Protein AF-0000000080789624 (afdb_homodimer)

pLDDT: mean 85.29, std 14.83, range [26.38, 98.62]

Nearest PDB structures (foldseek):
  7clg-assembly1_B  TM=8.747E-01  e=9.621E-10  Staphylococcus aureus subsp. aureus USA300
  7clg-assembly1_A  TM=7.454E-01  e=1.150E-09  Staphylococcus aureus subsp. aureus USA300
  2c1l-assembly1_B  TM=7.723E-01  e=8.870E-07  Cytobacillus firmus
  4rct-assembly1_B  TM=7.371E-01  e=2.293E-06  Neisseria gonorrhoeae FA 1090
  2o8r-assembly1_A  TM=7.134E-01  e=2.809E-04  Porphyromonas gingivalis

Secondary structure (DSSP, 8-state):
--------------SEEEESSHHHHS-S--SEEEEEES-B-HHHHHHHHHHHTT-SEEEEEE--GGG-S-HHHHHHHHHTT-EEEEE-SSS-B--EEEEEE-SS-EEEEEES--BSHHHHSSSSB--EEEE--HHHHHHHHHHHHHHHHTEEE--HHHHHHHHHTTHHHHTTTTTTS-HHHHHHHHHHHHHHHHHHHHHHHHHHHHHHTT--TTHHHHHHHHHHHHHHHHHHHTT--B-S--SSEEEEEETTEEEEEEEEEESSTTSPPEES----SEEEEEEEEETTEEEEEEEEGGGHHHHHHTTSEEEETTTTEEEE-HHHHHHHHB--HHHHHHHHHHHHHHT-/--------------SEEEESSHHHHS-S--SEEEEEES-B-HHHHHHHHHHHTT-SEEEEEE--GGG-S-HHHHHHHHHTT-EEEEE-SSS-B--EEEEEE-SS-EEEEEES--BSHHHHSSSSB--EEEE--HHHHHHHHHHHHHHHHTEEE--HHHHHHHHHTTHHHHTTTTTTS-HHHHHHHHHHHHHHHHHHHHHHHHHHHHHHTT--TTHHHHHHHHHHHHHHHHHHHTT----S--SSEEEEEETTEEEEEEEEEES-TTSPEEES----SEEEEEEEEETTEEEEEEEEGGGHHHHHHTTSEEEETTTTEEEE-HHHHHHHSB--HHHHHHHHHHHHHHT-

Radius of gyration: 30.86 Å; Cα contacts (8 Å, |Δi|>4): 1419; chains: 2; bounding box: 77×118×84 Å

InterPro domains:
  IPR001736 Phospholipase D/Transphosphatidylase [PS50035] (89-119)
  IPR025202 Cardiolipin synthase-like, phospholipase D-like domain [PF13091] (22-146)

Foldseek 3Di:
DDPPPPPPPPVPPPQKDKDFAQVVVDDAQFAEKFWEAAEFDLQLCVVCLRRLQNYPAAEYEYECFLNRHDLNRVVSCVVSPYWYWYADQPDRRHWTWMWTHNPVFIKIKGWHAGSHNCRNGNVDGIIIMIGRDPVVSVVVVVVSVVRVVRIGTDDPVNSVLCVVLQSNQQSNLSRRPTRNLSVVLSVLLVVLLVLLVVLVVVCVVCVVVVNNPPCQVSQLSNFQSVLSNVLSNNNWRFDNDQDQWTWGDQAPDIFIEGEGGDQDLQFWTKDQALPGQKYWYWHDPDSVDIWIFIDGSVCVVVCVVVVQWDQDPPRSMITGRRPVRSVVRTDDVVVVSVVSNVSNVVVD/DDDPPPPPPPPPPPQKDKDFAQVVVDDAQFAEKFWEAAEFDLQLCVVCLRRLQNYPAAEYEYECFLNRHDLNRVVSCVVSPYWYWYADQPDRRHWTWMWTHNPVFIKIKGWHAGSHNCRNGNVDGIIIMIGRDPVVSVVVVVVSVVRRVRIGTDDPVNSVLCVVLQSNQQSNLSRRPTRNLSVVLSVLLVVLLVLLVVLQVVCVVCVVVVNNPPCQVSQLSNFQSVLSNVLSNNPWRQDNDQDQWTWGDQAPDIFIEGEGGDQDLQFWDKDQALPGQKYWYWHDPDSVDIWIFIDGSVCVVVCVVVVQWDQDPPRSMIIGGRPVRSVPRTDDVVVVSVVSNVSNVVVD

Organism: Sulfurisphaera tokodaii (strain DSM 16993 / JCM 10545 / NBRC 100140 / 7) (NCBI:txid273063)

Sequence (696 aa):
MLFIKFYYFIMIKTVMKPCINLLECIDSGVRAVKIAVAYVKRSGVNRFSEFLQNTKECLIITSLDFGITELEGLKELKRLGCNVYLYNGGNEFHPKVYILDYGYKKIAVIGSSNLSEGAITGKNIEFNLIVEEDEIVREAEVLINKLLSESDPVTDDLISQLEKNGYEKIRRAVYDKPGKVILSILRNRQRYCEEFVKLYNEIRQHKERGKMAGLRKKSHEMGINKVACDLISKGIDVGDEVGSDITVYAGKSKIRIKVQGMVLPNNPARVYDLDFDYFIIVVVTDLNSADYFIIERNEVERLIKEGLIKYKKGSEKYGWIPRKVYEKYKIDLDDLVNKLREAKLSRAMLFIKFYYFIMIKTVMKPCINLLECIDSGVRAVKIAVAYVKRSGVNRFSEFLQNTKECLIITSLDFGITELEGLKELKRLGCNVYLYNGGNEFHPKVYILDYGYKKIAVIGSSNLSEGAITGKNIEFNLIVEEDEIVREAEVLINKLLSESDPVTDDLISQLEKNGYEKIRRAVYDKPGKVILSILRNRQRYCEEFVKLYNEIRQHKERGKMAGLRKKSHEMGINKVACDLISKGIDVGDEVGSDITVYAGKSKIRIKVQGMVLPNNPARVYDLDFDYFIIVVVTDLNSADYFIIERNEVERLIKEGLIKYKKGSEKYGWIPRKVYEKYKIDLDDLVNKLREAKLSRA

Solvent-accessible surface area (backbone atoms only — not comparable to full-atom values): 35583 Å² total; per-residue (Å²): 136,84,82,74,76,75,73,73,72,70,72,77,72,79,47,59,44,83,27,46,29,46,64,78,66,53,72,80,72,27,36,29,38,46,31,36,27,28,34,38,28,41,60,13,46,63,70,47,38,75,51,42,71,70,32,81,39,40,38,37,37,30,30,44,45,26,36,63,31,33,67,64,18,54,53,51,42,45,72,66,63,33,50,44,28,34,48,57,72,78,51,52,62,42,25,19,38,40,33,42,29,49,82,89,48,57,39,26,39,38,6,34,45,37,41,26,43,45,30,33,67,38,58,20,42,32,37,26,35,37,34,50,44,64,68,59,40,50,51,52,50,52,50,48,54,54,48,51,75,39,33,44,74,66,43,72,66,52,52,48,49,40,59,76,49,37,47,79,74,21,18,78,62,35,47,87,34,48,24,60,55,50,51,48,48,39,51,44,30,49,51,25,41,50,50,19,53,52,41,48,52,52,52,50,53,30,52,75,68,69,51,65,77,82,43,60,67,54,30,29,52,24,27,41,21,45,50,46,23,54,41,34,60,69,35,41,64,55,64,87,74,65,68,78,38,43,55,35,66,26,68,91,42,80,43,35,32,36,53,38,22,34,80,51,80,79,52,60,51,70,42,64,67,81,86,37,50,31,39,36,39,32,39,55,77,50,98,87,41,64,48,39,26,56,43,48,50,87,48,48,64,60,33,39,75,70,63,46,30,45,72,44,87,92,68,45,36,37,36,34,45,35,71,67,49,48,70,70,27,52,46,60,68,64,58,55,52,46,53,47,50,49,47,23,60,72,66,95,134,85,81,74,75,75,73,75,73,70,74,77,72,79,46,59,43,82,27,47,29,44,63,77,67,52,72,79,71,28,36,29,39,44,31,37,27,26,35,36,27,41,59,14,45,63,69,48,38,77,52,43,73,69,33,80,40,40,38,38,37,30,28,45,44,28,34,62,32,33,64,63,18,54,52,50,42,44,73,67,62,34,49,44,30,34,48,56,71,79,51,52,62,41,26,16,38,40,33,42,28,50,83,88,51,56,39,25,39,40,6,32,45,37,41,26,42,46,30,32,66,37,59,21,43,33,36,26,35,36,35,49,44,62,68,59,41,50,50,53,50,52,50,49,54,55,48,51,75,38,33,45,74,65,42,72,65,52,52,49,50,40,59,76,48,38,47,80,74,22,20,76,62,36,48,87,33,48,26,59,55,51,52,49,49,38,50,42,30,48,53,26,42,52,50,18,51,52,42,48,52,53,50,50,52,31,53,75,68,70,52,65,78,80,43,60,65,52,30,29,52,24,28,42,20,43,50,46,21,52,41,35,59,69,36,42,63,51,70,86,75,63,68,76,39,44,53,35,67,27,68,88,41,80,43,34,31,36,51,38,22,35,82,52,78,79,53,61,49,72,40,64,64,80,89,36,50,31,39,35,39,31,38,57,76,52,97,88,43,66,48,39,26,58,42,48,50,86,47,49,64,60,33,38,76,69,64,45,29,46,72,46,89,90,67,46,34,36,36,35,43,31,73,66,48,49,69,72,27,52,45,60,68,64,60,55,51,47,52,47,51,48,48,21,58,73,65,96

Structure (mmCIF, N/CA/C/O backbone):
data_AF-0000000080789624-model_v1
#
loop_
_entity.id
_entity.type
_entity.pdbx_description
1 polymer 'PLD phosphodiesterase domain-containing protein'
#
loop_
_atom_site.group_PDB
_atom_site.id
_atom_site.type_symbol
_atom_site.label_atom_id
_atom_site.label_alt_id
_atom_site.label_comp_id
_atom_site.label_asym_id
_atom_site.label_entity_id
_atom_site.label_seq_id
_atom_site.pdbx_PDB_ins_code
_atom_site.Cartn_x
_atom_site.Cartn_y
_atom_site.Cartn_z
_atom_site.occupancy
_atom_site.B_iso_o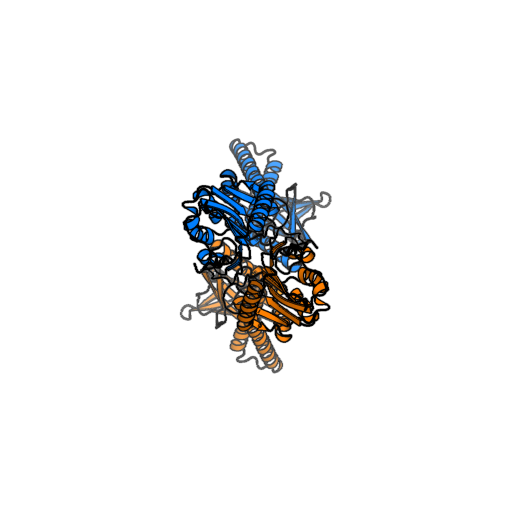r_equiv
_atom_site.auth_seq_id
_atom_site.auth_comp_id
_atom_site.auth_asym_id
_atom_site.auth_atom_id
_atom_site.pdbx_PDB_model_num
ATOM 1 N N . MET A 1 1 ? -5.012 74.25 16.812 1 28.03 1 MET A N 1
ATOM 2 C CA . MET A 1 1 ? -4.133 73.25 16.234 1 28.03 1 MET A CA 1
ATOM 3 C C . MET A 1 1 ? -4.598 71.875 16.609 1 28.03 1 MET A C 1
ATOM 5 O O . MET A 1 1 ? -4.578 71.5 17.781 1 28.03 1 MET A O 1
ATOM 9 N N . LEU A 1 2 ? -5.594 71.312 15.883 1 31.05 2 LEU A N 1
ATOM 10 C CA . LEU A 1 2 ? -6.32 70 16.016 1 31.05 2 LEU A CA 1
ATOM 11 C C . LEU A 1 2 ? -5.387 68.812 15.844 1 31.05 2 LEU A C 1
ATOM 13 O O . LEU A 1 2 ? -4.762 68.688 14.789 1 31.05 2 LEU A O 1
ATOM 17 N N . PHE A 1 3 ? -4.863 68.25 16.953 1 30.03 3 PHE A N 1
ATOM 18 C CA . PHE A 1 3 ? -4.082 67.062 17.016 1 30.03 3 PHE A CA 1
ATOM 19 C C . PHE A 1 3 ? -4.852 65.875 16.422 1 30.03 3 PHE A C 1
ATOM 21 O O . PHE A 1 3 ? -5.906 65.5 16.938 1 30.03 3 PHE A O 1
ATOM 28 N N . ILE A 1 4 ? -4.855 65.75 15.141 1 27.36 4 ILE A N 1
ATOM 29 C CA . ILE A 1 4 ? -5.316 64.562 14.445 1 27.36 4 ILE A CA 1
ATOM 30 C C . ILE A 1 4 ? -4.555 63.344 14.953 1 27.36 4 ILE A C 1
ATOM 32 O O . ILE A 1 4 ? -3.332 63.25 14.836 1 27.36 4 ILE A O 1
ATOM 36 N N . LYS A 1 5 ? -5.062 62.75 15.977 1 32.41 5 LYS A N 1
ATOM 37 C CA . LYS A 1 5 ? -4.617 61.406 16.375 1 32.41 5 LYS A CA 1
ATOM 38 C C . LYS A 1 5 ? -4.641 60.469 15.195 1 32.41 5 LYS A C 1
ATOM 40 O O . LYS A 1 5 ? -5.703 60.188 14.625 1 32.41 5 LYS A O 1
ATOM 45 N N . PHE A 1 6 ? -3.629 60.5 14.414 1 26.38 6 PHE A N 1
ATOM 46 C CA . PHE A 1 6 ? -3.471 59.406 13.461 1 26.38 6 PHE A CA 1
ATOM 47 C C . PHE A 1 6 ? -3.549 58.062 14.164 1 26.38 6 PHE A C 1
ATOM 49 O O . PHE A 1 6 ? -2.746 57.781 15.055 1 26.38 6 PHE A O 1
ATOM 56 N N . TYR A 1 7 ? -4.691 57.594 14.406 1 27.58 7 TYR A N 1
ATOM 57 C CA . TYR A 1 7 ? -4.855 56.188 14.773 1 27.58 7 TYR A CA 1
ATOM 58 C C . TYR A 1 7 ? -4.203 55.281 13.742 1 27.58 7 TYR A C 1
ATOM 60 O O . TYR A 1 7 ? -4.57 55.312 12.562 1 27.58 7 TYR A O 1
ATOM 68 N N . TYR A 1 8 ? -2.914 55.219 13.75 1 27.2 8 TYR A N 1
ATOM 69 C CA . TYR A 1 8 ? -2.297 54.125 13 1 27.2 8 TYR A CA 1
ATOM 70 C C . TYR A 1 8 ? -3.023 52.812 13.25 1 27.2 8 TYR A C 1
ATOM 72 O O . TYR A 1 8 ? -3.133 52.344 14.391 1 27.2 8 TYR A O 1
ATOM 80 N N . PHE A 1 9 ? -4.152 52.656 12.664 1 27.39 9 PHE A N 1
ATOM 81 C CA . PHE A 1 9 ? -4.66 51.281 12.516 1 27.39 9 PHE A CA 1
ATOM 82 C C . PHE A 1 9 ? -3.533 50.312 12.172 1 27.39 9 PHE A C 1
ATOM 84 O O . PHE A 1 9 ? -2.975 50.375 11.078 1 27.39 9 PHE A O 1
ATOM 91 N N . ILE A 1 10 ? -2.646 50.125 13.031 1 29.11 10 ILE A N 1
ATOM 92 C CA . ILE A 1 10 ? -1.75 48.969 12.852 1 29.11 10 ILE A CA 1
ATOM 93 C C . ILE A 1 10 ? -2.537 47.781 12.328 1 29.11 10 ILE A C 1
ATOM 95 O O . ILE A 1 10 ? -3.459 47.312 12.984 1 29.11 10 ILE A O 1
ATOM 99 N N . MET A 1 11 ? -2.928 47.75 11.062 1 31.89 11 MET A N 1
ATOM 100 C CA . MET A 1 11 ? -3.387 46.562 10.375 1 31.89 11 MET A CA 1
ATOM 101 C C . MET A 1 11 ? -2.73 45.312 10.961 1 31.89 11 MET A C 1
ATOM 103 O O . MET A 1 11 ? -1.508 45.156 10.914 1 31.89 11 MET A O 1
ATOM 107 N N . ILE A 1 12 ? -3.117 44.844 12.008 1 35.09 12 ILE A N 1
ATOM 108 C CA . ILE A 1 12 ? -2.76 43.594 12.641 1 35.09 12 ILE A CA 1
ATOM 109 C C . ILE A 1 12 ? -2.611 42.5 11.57 1 35.09 12 ILE A C 1
ATOM 111 O O . ILE A 1 12 ? -3.576 42.156 10.883 1 35.09 12 ILE A O 1
ATOM 115 N N . LYS A 1 13 ? -1.538 42.531 10.711 1 43.81 13 LYS A N 1
ATOM 116 C CA . LYS A 1 13 ? -1.07 41.562 9.727 1 43.81 13 LYS A CA 1
ATOM 117 C C . LYS A 1 13 ? -1.434 40.156 10.156 1 43.81 13 LYS A C 1
ATOM 119 O O . LYS A 1 13 ? -1.142 39.719 11.273 1 43.81 13 LYS A O 1
ATOM 124 N N . THR A 1 14 ? -2.477 39.656 9.586 1 52.97 14 THR A N 1
ATOM 125 C CA . THR A 1 14 ? -2.971 38.312 9.836 1 52.97 14 THR A CA 1
ATOM 126 C C . THR A 1 14 ? -1.841 37.281 9.727 1 52.97 14 THR A C 1
ATOM 128 O O . THR A 1 14 ? -1.197 37.188 8.68 1 52.97 14 THR A O 1
ATOM 131 N N . VAL A 1 15 ? -1.159 36.781 10.922 1 62.09 15 VAL A N 1
ATOM 132 C CA . VAL A 1 15 ? 0.04 36 11.18 1 62.09 15 VAL A CA 1
ATOM 133 C C . VAL A 1 15 ? -0.226 34.531 10.836 1 62.09 15 VAL A C 1
ATOM 135 O O . VAL A 1 15 ? 0.707 33.719 10.742 1 62.09 15 VAL A O 1
ATOM 138 N N . MET A 1 16 ? -1.574 34.25 10.461 1 72.38 16 MET A N 1
ATOM 139 C CA . MET A 1 16 ? -1.883 32.875 10.125 1 72.38 16 MET A CA 1
ATOM 140 C C . MET A 1 16 ? -3.111 32.781 9.227 1 72.38 16 MET A C 1
ATOM 142 O O . MET A 1 16 ? -4.078 33.531 9.414 1 72.38 16 MET A O 1
ATOM 146 N N . LYS A 1 17 ? -3.053 32.031 8.094 1 78 17 LYS A N 1
ATOM 147 C CA . LYS A 1 17 ? -4.199 31.812 7.219 1 78 17 LYS A CA 1
ATOM 148 C C . LYS A 1 17 ? -4.289 30.359 6.77 1 78 17 LYS A C 1
ATOM 150 O O . LYS A 1 17 ? -3.268 29.703 6.566 1 78 17 LYS A O 1
ATOM 155 N N . PRO A 1 18 ? -5.52 29.891 6.754 1 77.06 18 PRO A N 1
ATOM 156 C CA . PRO A 1 18 ? -5.68 28.562 6.164 1 77.06 18 PRO A CA 1
ATOM 157 C C . PRO A 1 18 ? -5.254 28.5 4.699 1 77.06 18 PRO A C 1
ATOM 159 O O . PRO A 1 18 ? -5.359 29.5 3.984 1 77.06 18 PRO A O 1
ATOM 162 N N . CYS A 1 19 ? -4.676 27.391 4.344 1 79.94 19 CYS A N 1
ATOM 163 C CA . CYS A 1 19 ? -4.199 27.156 2.984 1 79.94 19 CYS A CA 1
ATOM 164 C C . CYS A 1 19 ? -4.57 25.75 2.506 1 79.94 19 CYS A C 1
ATOM 166 O O . CYS A 1 19 ? -4.027 24.766 2.996 1 79.94 19 CYS A O 1
ATOM 168 N N . ILE A 1 20 ? -5.445 25.734 1.556 1 77.5 20 ILE A N 1
ATOM 169 C CA . ILE A 1 20 ? -5.883 24.453 1.012 1 77.5 20 ILE A CA 1
ATOM 170 C C . ILE A 1 20 ? -5.008 24.078 -0.183 1 77.5 20 ILE A C 1
ATOM 172 O O . ILE A 1 20 ? -4.508 22.953 -0.264 1 77.5 20 ILE A O 1
ATOM 176 N N . ASN A 1 21 ? -4.82 25 -1.01 1 81.56 21 ASN A N 1
ATOM 177 C CA . ASN A 1 21 ? -3.922 24.891 -2.152 1 81.56 21 ASN A CA 1
ATOM 178 C C . ASN A 1 21 ? -2.594 25.594 -1.892 1 81.56 21 ASN A C 1
ATOM 180 O O . ASN A 1 21 ? -2.523 26.828 -1.93 1 81.56 21 ASN A O 1
ATOM 184 N N . LEU A 1 22 ? -1.614 24.812 -1.684 1 86.62 22 LEU A N 1
ATOM 185 C CA . LEU A 1 22 ? -0.327 25.359 -1.269 1 86.62 22 LEU A CA 1
ATOM 186 C C . LEU A 1 22 ? 0.21 26.328 -2.311 1 86.62 22 LEU A C 1
ATOM 188 O O . LEU A 1 22 ? 0.725 27.391 -1.961 1 86.62 22 LEU A O 1
ATOM 192 N N . LEU A 1 23 ? 0.028 26.031 -3.547 1 86.69 23 LEU A N 1
ATOM 193 C CA . LEU A 1 23 ? 0.595 26.859 -4.613 1 86.69 23 LEU A CA 1
ATOM 194 C C . LEU A 1 23 ? -0.101 28.203 -4.688 1 86.69 23 LEU A C 1
ATOM 196 O O . LEU A 1 23 ? 0.483 29.188 -5.16 1 86.69 23 LEU A O 1
ATOM 200 N N . GLU A 1 24 ? -1.298 28.203 -4.195 1 82.38 24 GLU A N 1
ATOM 201 C CA . GLU A 1 24 ? -2.033 29.469 -4.188 1 82.38 24 GLU A CA 1
ATOM 202 C C . GLU A 1 24 ? -1.694 30.297 -2.953 1 82.38 24 GLU A C 1
ATOM 204 O O . GLU A 1 24 ? -1.956 31.5 -2.916 1 82.38 24 GLU A O 1
ATOM 209 N N . CYS A 1 25 ? -1.118 29.609 -2.051 1 83.62 25 CYS A N 1
ATOM 210 C CA . CYS A 1 25 ? -0.888 30.266 -0.773 1 83.62 25 CYS A CA 1
ATOM 211 C C . CYS A 1 25 ? 0.51 30.875 -0.716 1 83.62 25 CYS A C 1
ATOM 213 O O . CYS A 1 25 ? 0.804 31.688 0.162 1 83.62 25 CYS A O 1
ATOM 215 N N . ILE A 1 26 ? 1.32 30.516 -1.652 1 84.06 26 ILE A N 1
ATOM 216 C CA . ILE A 1 26 ? 2.697 30.984 -1.585 1 84.06 26 ILE A CA 1
ATOM 217 C C . ILE A 1 26 ? 2.984 31.906 -2.773 1 84.06 26 ILE A C 1
ATOM 219 O O . ILE A 1 26 ? 2.303 31.828 -3.799 1 84.06 26 ILE A O 1
ATOM 223 N N . ASP A 1 27 ? 3.936 32.75 -2.578 1 83.19 27 ASP A N 1
ATOM 224 C CA . ASP A 1 27 ? 4.297 33.719 -3.611 1 83.19 27 ASP A CA 1
ATOM 225 C C . ASP A 1 27 ? 5.59 33.312 -4.316 1 83.19 27 ASP A C 1
ATOM 227 O O . ASP A 1 27 ? 6.363 32.5 -3.793 1 83.19 27 ASP A O 1
ATOM 231 N N . SER A 1 28 ? 5.711 33.875 -5.508 1 85.12 28 SER A N 1
ATOM 232 C CA . SER A 1 28 ? 6.977 33.688 -6.211 1 85.12 28 SER A CA 1
ATOM 233 C C . SER A 1 28 ? 8.086 34.531 -5.57 1 85.12 28 SER A C 1
ATOM 235 O O . SER A 1 28 ? 7.824 35.312 -4.676 1 85.12 28 SER A O 1
ATOM 237 N N . GLY A 1 29 ? 9.305 34.25 -6.004 1 86.19 29 GLY A N 1
ATOM 238 C CA . GLY A 1 29 ? 10.438 35.031 -5.57 1 86.19 29 GLY A CA 1
ATOM 239 C C . GLY A 1 29 ? 11.062 34.531 -4.285 1 86.19 29 GLY A C 1
ATOM 240 O O . GLY A 1 29 ? 11.547 35.344 -3.475 1 86.19 29 GLY A O 1
ATOM 241 N N . VAL A 1 30 ? 10.883 33.344 -4.055 1 91.69 30 VAL A N 1
ATOM 242 C CA . VAL A 1 30 ? 11.484 32.75 -2.865 1 91.69 30 VAL A CA 1
ATOM 243 C C . VAL A 1 30 ? 13 32.688 -3.029 1 91.69 30 VAL A C 1
ATOM 245 O O . VAL A 1 30 ? 13.5 32.281 -4.086 1 91.69 30 VAL A O 1
ATOM 248 N N . ARG A 1 31 ? 13.742 33.125 -2.014 1 94.19 31 ARG A N 1
ATOM 249 C CA . ARG A 1 31 ? 15.203 33.125 -2.059 1 94.19 31 ARG A CA 1
ATOM 250 C C . ARG A 1 31 ? 15.773 31.797 -1.554 1 94.19 31 ARG A C 1
ATOM 252 O O . ARG A 1 31 ? 16.812 31.344 -2.025 1 94.19 31 ARG A O 1
ATOM 259 N N . ALA A 1 32 ? 15.156 31.312 -0.525 1 96.12 32 ALA A N 1
ATOM 260 C CA . ALA A 1 32 ? 15.602 30.031 0.048 1 96.12 32 ALA A CA 1
ATOM 261 C C . ALA A 1 32 ? 14.422 29.219 0.544 1 96.12 32 ALA A C 1
ATOM 263 O O . ALA A 1 32 ? 13.406 29.766 0.969 1 96.12 32 ALA A O 1
ATOM 264 N N . VAL A 1 33 ? 14.602 27.891 0.448 1 96.31 33 VAL A N 1
ATOM 265 C CA . VAL A 1 33 ? 13.555 27.016 0.966 1 96.31 33 VAL A CA 1
ATOM 266 C C . VAL A 1 33 ? 14.18 25.953 1.863 1 96.31 33 VAL A C 1
ATOM 268 O O . VAL A 1 33 ? 15.281 25.469 1.59 1 96.31 33 VAL A O 1
ATOM 271 N N . LYS A 1 34 ? 13.539 25.625 2.959 1 97.44 34 LYS A N 1
ATOM 272 C CA . LYS A 1 34 ? 13.789 24.484 3.838 1 97.44 34 LYS A CA 1
ATOM 273 C C . LYS A 1 34 ? 12.523 23.672 4.055 1 97.44 34 LYS A C 1
ATOM 275 O O . LYS A 1 34 ? 11.539 24.172 4.602 1 97.44 34 LYS A O 1
ATOM 280 N N . ILE A 1 35 ? 12.602 22.438 3.637 1 97.75 35 ILE A N 1
ATOM 281 C CA . ILE A 1 35 ? 11.375 21.641 3.623 1 97.75 35 ILE A CA 1
ATOM 282 C C . ILE A 1 35 ? 11.609 20.312 4.32 1 97.75 35 ILE A C 1
ATOM 284 O O . ILE A 1 35 ? 12.641 19.672 4.102 1 97.75 35 ILE A O 1
ATOM 288 N N . ALA A 1 36 ? 10.805 19.938 5.238 1 98.25 36 ALA A N 1
ATOM 289 C CA . ALA A 1 36 ? 10.656 18.594 5.754 1 98.25 36 ALA A CA 1
ATOM 290 C C . ALA A 1 36 ? 9.297 18 5.363 1 98.25 36 ALA A C 1
ATOM 292 O O . ALA A 1 36 ? 8.258 18.453 5.836 1 98.25 36 ALA A O 1
ATOM 293 N N . VAL A 1 37 ? 9.328 17.047 4.488 1 98.38 37 VAL A N 1
ATOM 294 C CA . VAL A 1 37 ? 8.086 16.5 3.949 1 98.38 37 VAL A CA 1
ATOM 295 C C . VAL A 1 37 ? 8.172 14.977 3.883 1 98.38 37 VAL A C 1
ATOM 297 O O . VAL A 1 37 ? 9.211 14.422 3.51 1 98.38 37 VAL A O 1
ATOM 300 N N . ALA A 1 38 ? 7.105 14.375 4.223 1 97.75 38 ALA A N 1
ATOM 301 C CA . ALA A 1 38 ? 7.113 12.922 4.355 1 97.75 38 ALA A CA 1
ATOM 302 C C . ALA A 1 38 ? 7.441 12.25 3.025 1 97.75 38 ALA A C 1
ATOM 304 O O . ALA A 1 38 ? 8.289 11.352 2.967 1 97.75 38 ALA A O 1
ATOM 305 N N . TYR A 1 39 ? 6.766 12.734 1.944 1 98.06 39 TYR A N 1
ATOM 306 C CA . TYR A 1 39 ? 6.875 12.023 0.673 1 98.06 39 TYR A CA 1
ATOM 307 C C . TYR A 1 39 ? 7.059 13.008 -0.48 1 98.06 39 TYR A C 1
ATOM 309 O O . TYR A 1 39 ? 6.5 14.109 -0.464 1 98.06 39 TYR A O 1
ATOM 317 N N . VAL A 1 40 ? 7.785 12.562 -1.48 1 98.38 40 VAL A N 1
ATOM 318 C CA . VAL A 1 40 ? 8.078 13.359 -2.672 1 98.38 40 VAL A CA 1
ATOM 319 C C . VAL A 1 40 ? 7.707 12.562 -3.922 1 98.38 40 VAL A C 1
ATOM 321 O O . VAL A 1 40 ? 8.156 11.422 -4.098 1 98.38 40 VAL A O 1
ATOM 324 N N . LYS A 1 41 ? 6.91 13.109 -4.73 1 97.56 41 LYS A N 1
ATOM 325 C CA . LYS A 1 41 ? 6.586 12.57 -6.047 1 97.56 41 LYS A CA 1
ATOM 326 C C . LYS A 1 41 ? 7.055 13.508 -7.156 1 97.56 41 LYS A C 1
ATOM 328 O O . LYS A 1 41 ? 7.078 14.727 -6.977 1 97.56 41 LYS A O 1
ATOM 333 N N . ARG A 1 42 ? 7.41 12.922 -8.258 1 97.38 42 ARG A N 1
ATOM 334 C CA . ARG A 1 42 ? 7.875 13.711 -9.398 1 97.38 42 ARG A CA 1
ATOM 335 C C . ARG A 1 42 ? 6.848 14.766 -9.789 1 97.38 42 ARG A C 1
ATOM 337 O O . ARG A 1 42 ? 7.203 15.898 -10.109 1 97.38 42 ARG A O 1
ATOM 344 N N . SER A 1 43 ? 5.621 14.406 -9.75 1 95.5 43 SER A N 1
ATOM 345 C CA . SER A 1 43 ? 4.543 15.312 -10.133 1 95.5 43 SER A CA 1
ATOM 346 C C . SER A 1 43 ? 4.531 16.562 -9.258 1 95.5 43 SER A C 1
ATOM 348 O O . SER A 1 43 ? 4.309 17.672 -9.75 1 95.5 43 SER A O 1
ATOM 350 N N . GLY A 1 44 ? 4.75 16.344 -7.996 1 96.31 44 GLY A N 1
ATOM 351 C CA . GLY A 1 44 ? 4.82 17.469 -7.078 1 96.31 44 GLY A CA 1
ATOM 352 C C . GLY A 1 44 ? 6.027 18.359 -7.316 1 96.31 44 GLY A C 1
ATOM 353 O O . GLY A 1 44 ? 5.914 19.594 -7.289 1 96.31 44 GLY A O 1
ATOM 354 N N . VAL A 1 45 ? 7.129 17.781 -7.582 1 96.62 45 VAL A N 1
ATOM 355 C CA . VAL A 1 45 ? 8.367 18.516 -7.836 1 96.62 45 VAL A CA 1
ATOM 356 C C . VAL A 1 45 ? 8.211 19.375 -9.094 1 96.62 45 VAL A C 1
ATOM 358 O O . VAL A 1 45 ? 8.602 20.547 -9.109 1 96.62 45 VAL A O 1
ATOM 361 N N . ASN A 1 46 ? 7.621 18.812 -10.094 1 94.62 46 ASN A N 1
ATOM 362 C CA . ASN A 1 46 ? 7.422 19.531 -11.344 1 94.62 46 ASN A CA 1
ATOM 363 C C . ASN A 1 46 ? 6.566 20.781 -11.141 1 94.62 46 ASN A C 1
ATOM 365 O O . ASN A 1 46 ? 6.867 21.844 -11.695 1 94.62 46 ASN A O 1
ATOM 369 N N . ARG A 1 47 ? 5.559 20.641 -10.352 1 91.12 47 ARG A N 1
ATOM 370 C CA . ARG A 1 47 ? 4.676 21.781 -10.086 1 91.12 47 ARG A CA 1
ATOM 371 C C . ARG A 1 47 ? 5.371 22.812 -9.211 1 91.12 47 ARG A C 1
ATOM 373 O O . ARG A 1 47 ? 5.156 24.016 -9.375 1 91.12 47 ARG A O 1
ATOM 380 N N . PHE A 1 48 ? 6.172 22.344 -8.336 1 92.31 48 PHE A N 1
ATOM 381 C CA . PHE A 1 48 ? 6.836 23.203 -7.359 1 92.31 48 PHE A CA 1
ATOM 382 C C . PHE A 1 48 ? 8.086 23.844 -7.961 1 92.31 48 PHE A C 1
ATOM 384 O O . PHE A 1 48 ? 8.641 24.781 -7.402 1 92.31 48 PHE A O 1
ATOM 391 N N . SER A 1 49 ? 8.531 23.406 -9.086 1 91.44 49 SER A N 1
ATOM 392 C CA . SER A 1 49 ? 9.812 23.766 -9.672 1 91.44 49 SER A CA 1
ATOM 393 C C . SER A 1 49 ? 9.898 25.25 -9.969 1 91.44 49 SER A C 1
ATOM 395 O O . SER A 1 49 ? 10.977 25.844 -9.914 1 91.44 49 SER A O 1
ATOM 397 N N . GLU A 1 50 ? 8.789 25.828 -10.305 1 85.38 50 GLU A N 1
ATOM 398 C CA . GLU A 1 50 ? 8.781 27.266 -10.617 1 85.38 50 GLU A CA 1
ATOM 399 C C . GLU A 1 50 ? 9.25 28.094 -9.422 1 85.38 50 GLU A C 1
ATOM 401 O O . GLU A 1 50 ? 9.867 29.141 -9.594 1 85.38 50 GLU A O 1
ATOM 406 N N . PHE A 1 51 ? 8.938 27.594 -8.234 1 85.12 51 PHE A N 1
ATOM 407 C CA . PHE A 1 51 ? 9.305 28.328 -7.02 1 85.12 51 PHE A CA 1
ATOM 408 C C . PHE A 1 51 ? 10.75 28.031 -6.637 1 85.12 51 PHE A C 1
ATOM 410 O O . PHE A 1 51 ? 11.336 28.75 -5.824 1 85.12 51 PHE A O 1
ATOM 417 N N . LEU A 1 52 ? 11.305 26.969 -7.25 1 86.19 52 LEU A N 1
ATOM 418 C CA . LEU A 1 52 ? 12.656 26.562 -6.898 1 86.19 52 LEU A CA 1
ATOM 419 C C . LEU A 1 52 ? 13.68 27.125 -7.879 1 86.19 52 LEU A C 1
ATOM 421 O O . LEU A 1 52 ? 14.875 27.188 -7.578 1 86.19 52 LEU A O 1
ATOM 425 N N . GLN A 1 53 ? 13.32 27.531 -9.062 1 78.75 53 GLN A N 1
ATOM 426 C CA . GLN A 1 53 ? 14.227 27.938 -10.133 1 78.75 53 GLN A CA 1
ATOM 427 C C . GLN A 1 53 ? 15.086 29.125 -9.703 1 78.75 53 GLN A C 1
ATOM 429 O O . GLN A 1 53 ? 16.25 29.219 -10.086 1 78.75 53 GLN A O 1
ATOM 434 N N . ASN A 1 54 ? 14.586 30.062 -8.898 1 77.31 54 ASN A N 1
ATOM 435 C CA . ASN A 1 54 ? 15.367 31.25 -8.555 1 77.31 54 ASN A CA 1
ATOM 436 C C . ASN A 1 54 ? 15.781 31.234 -7.086 1 77.31 54 ASN A C 1
ATOM 438 O O . ASN A 1 54 ? 16.141 32.281 -6.535 1 77.31 54 ASN A O 1
ATOM 442 N N . THR A 1 55 ? 15.75 30.031 -6.574 1 87.75 55 THR A N 1
ATOM 443 C CA . THR A 1 55 ? 16.125 29.938 -5.168 1 87.75 55 THR A CA 1
ATOM 444 C C . THR A 1 55 ? 17.625 29.781 -5.016 1 87.75 55 THR A C 1
ATOM 446 O O . THR A 1 55 ? 18.266 29.078 -5.797 1 87.75 55 THR A O 1
ATOM 449 N N . LYS A 1 56 ? 18.25 30.453 -4.156 1 88.69 56 LYS A N 1
ATOM 450 C CA . LYS A 1 56 ? 19.688 30.375 -3.883 1 88.69 56 LYS A CA 1
ATOM 451 C C . LYS A 1 56 ? 20.016 29.141 -3.033 1 88.69 56 LYS A C 1
ATOM 453 O O . LYS A 1 56 ? 21.094 28.578 -3.146 1 88.69 56 LYS A O 1
ATOM 458 N N . GLU A 1 57 ? 19.109 28.828 -2.162 1 94.81 57 GLU A N 1
ATOM 459 C CA . GLU A 1 57 ? 19.281 27.672 -1.276 1 94.81 57 GLU A CA 1
ATOM 460 C C . GLU A 1 57 ? 18.031 26.812 -1.232 1 94.81 57 GLU A C 1
ATOM 462 O O . GLU A 1 57 ? 16.922 27.328 -1.087 1 94.81 57 GLU A O 1
ATOM 467 N N . CYS A 1 58 ? 18.234 25.562 -1.398 1 96.75 58 CYS A N 1
ATOM 468 C CA . CYS A 1 58 ? 17.141 24.594 -1.348 1 96.75 58 CYS A CA 1
ATOM 469 C C . CYS A 1 58 ? 17.547 23.359 -0.547 1 96.75 58 CYS A C 1
ATOM 471 O O . CYS A 1 58 ? 18.453 22.625 -0.94 1 96.75 58 CYS A O 1
ATOM 473 N N . LEU A 1 59 ? 16.969 23.203 0.602 1 98.06 59 LEU A N 1
ATOM 474 C CA . LEU A 1 59 ? 17.188 22.047 1.463 1 98.06 59 LEU A CA 1
ATOM 475 C C . LEU A 1 59 ? 15.883 21.281 1.682 1 98.06 59 LEU A C 1
ATOM 477 O O . LEU A 1 59 ? 14.883 21.859 2.104 1 98.06 59 LEU A O 1
ATOM 481 N N . ILE A 1 60 ? 15.898 19.969 1.379 1 98.31 60 ILE A N 1
ATOM 482 C CA . ILE A 1 60 ? 14.695 19.156 1.527 1 98.31 60 ILE A CA 1
ATOM 483 C C . ILE A 1 60 ? 15.039 17.875 2.268 1 98.31 60 ILE A C 1
ATOM 485 O O . ILE A 1 60 ? 15.977 17.156 1.894 1 98.31 60 ILE A O 1
ATOM 489 N N . ILE A 1 61 ? 14.344 17.609 3.328 1 98.62 61 ILE A N 1
ATOM 490 C CA . ILE A 1 61 ? 14.398 16.328 4.02 1 98.62 61 ILE A CA 1
ATOM 491 C C . ILE A 1 61 ? 13.125 15.531 3.725 1 98.62 61 ILE A C 1
ATOM 493 O O . ILE A 1 61 ? 12.016 16.062 3.828 1 98.62 61 ILE A O 1
ATOM 497 N N . THR A 1 62 ? 13.258 14.32 3.326 1 98.62 62 THR A N 1
ATOM 498 C CA . THR A 1 62 ? 12.148 13.414 3.086 1 98.62 62 THR A CA 1
ATOM 499 C C . THR A 1 62 ? 12.492 12 3.555 1 98.62 62 THR A C 1
ATOM 501 O O . THR A 1 62 ? 13.406 11.812 4.363 1 98.62 62 THR A O 1
ATOM 504 N N . SER A 1 63 ? 11.688 11.039 3.201 1 97.94 63 SER A N 1
ATOM 505 C CA . SER A 1 63 ? 11.93 9.664 3.631 1 97.94 63 SER A CA 1
ATOM 506 C C . SER A 1 63 ? 11.531 8.672 2.547 1 97.94 63 SER A C 1
ATOM 508 O O . SER A 1 63 ? 10.898 9.047 1.557 1 97.94 63 SER A O 1
ATOM 510 N N . LEU A 1 64 ? 11.945 7.457 2.742 1 97.12 64 LEU A N 1
ATOM 511 C CA . LEU A 1 64 ? 11.523 6.367 1.872 1 97.12 64 LEU A CA 1
ATOM 512 C C . LEU A 1 64 ? 10.469 5.504 2.557 1 97.12 64 LEU A C 1
ATOM 514 O O . LEU A 1 64 ? 10.172 4.398 2.1 1 97.12 64 LEU A O 1
ATOM 518 N N . ASP A 1 65 ? 9.945 6.035 3.635 1 96.25 65 ASP A N 1
ATOM 519 C CA . ASP A 1 65 ? 8.945 5.27 4.379 1 96.25 65 ASP A CA 1
ATOM 520 C C . ASP A 1 65 ? 7.809 4.816 3.471 1 96.25 65 ASP A C 1
ATOM 522 O O . ASP A 1 65 ? 7.312 5.594 2.652 1 96.25 65 ASP A O 1
ATOM 526 N N . PHE A 1 66 ? 7.547 3.486 3.529 1 93.62 66 PHE A N 1
ATOM 527 C CA . PHE A 1 66 ? 6.391 2.855 2.902 1 93.62 66 PHE A CA 1
ATOM 528 C C . PHE A 1 66 ? 6.539 2.84 1.385 1 93.62 66 PHE A C 1
ATOM 530 O O . PHE A 1 66 ? 5.602 2.49 0.667 1 93.62 66 PHE A O 1
ATOM 537 N N . GLY A 1 67 ? 7.664 3.227 0.92 1 94.5 67 GLY A N 1
ATOM 538 C CA . GLY A 1 67 ? 7.914 3.197 -0.512 1 94.5 67 GLY A CA 1
ATOM 539 C C . GLY A 1 67 ? 7.137 4.254 -1.276 1 94.5 67 GLY A C 1
ATOM 540 O O . GLY A 1 67 ? 6.84 4.074 -2.459 1 94.5 67 GLY A O 1
ATOM 541 N N . ILE A 1 68 ? 6.801 5.332 -0.673 1 95.62 68 ILE A N 1
ATOM 542 C CA . ILE A 1 68 ? 5.906 6.305 -1.296 1 95.62 68 ILE A CA 1
ATOM 543 C C . ILE A 1 68 ? 6.715 7.281 -2.143 1 95.62 68 ILE A C 1
ATOM 545 O O . ILE A 1 68 ? 6.324 7.613 -3.266 1 95.62 68 ILE A O 1
ATOM 549 N N . THR A 1 69 ? 7.844 7.754 -1.618 1 98.19 69 THR A N 1
ATOM 550 C CA . THR A 1 69 ? 8.695 8.68 -2.357 1 98.19 69 THR A CA 1
ATOM 551 C C . THR A 1 69 ? 9.188 8.039 -3.656 1 98.19 69 THR A C 1
ATOM 553 O O . THR A 1 69 ? 9.648 6.902 -3.658 1 98.19 69 THR A O 1
ATOM 556 N N . GLU A 1 70 ? 9.039 8.758 -4.699 1 97.62 70 GLU A N 1
ATOM 557 C CA . GLU A 1 70 ? 9.461 8.273 -6.008 1 97.62 70 GLU A CA 1
ATOM 558 C C . GLU A 1 70 ? 10.93 8.609 -6.27 1 97.62 70 GLU A C 1
ATOM 560 O O . GLU A 1 70 ? 11.391 9.703 -5.949 1 97.62 70 GLU A O 1
ATOM 565 N N . LEU A 1 71 ? 11.578 7.633 -6.84 1 98.06 71 LEU A N 1
ATOM 566 C CA . LEU A 1 71 ? 12.969 7.859 -7.207 1 98.06 71 LEU A CA 1
ATOM 567 C C . LEU A 1 71 ? 13.094 9.055 -8.148 1 98.06 71 LEU A C 1
ATOM 569 O O . LEU A 1 71 ? 14 9.875 -7.996 1 98.06 71 LEU A O 1
ATOM 573 N N . GLU A 1 72 ? 12.219 9.156 -9.109 1 97.81 72 GLU A N 1
ATOM 574 C CA . GLU A 1 72 ? 12.258 10.258 -10.07 1 97.81 72 GLU A CA 1
ATOM 575 C C . GLU A 1 72 ? 12.062 11.602 -9.383 1 97.81 72 GLU A C 1
ATOM 577 O O . GLU A 1 72 ? 12.602 12.617 -9.82 1 97.81 72 GLU A O 1
ATOM 582 N N . GLY A 1 73 ? 11.289 11.617 -8.359 1 98.06 73 GLY A N 1
ATOM 583 C CA . GLY A 1 73 ? 11.148 12.828 -7.574 1 98.06 73 GLY A CA 1
ATOM 584 C C . GLY A 1 73 ? 12.453 13.289 -6.949 1 98.06 73 GLY A C 1
ATOM 585 O O . GLY A 1 73 ? 12.781 14.477 -6.992 1 98.06 73 GLY A O 1
ATOM 586 N N . LEU A 1 74 ? 13.148 12.375 -6.414 1 98.25 74 LEU A N 1
ATOM 587 C CA . LEU A 1 74 ? 14.445 12.68 -5.82 1 98.25 74 LEU A CA 1
ATOM 588 C C . LEU A 1 74 ? 15.422 13.188 -6.875 1 98.25 74 LEU A C 1
ATOM 590 O O . LEU A 1 74 ? 16.125 14.18 -6.656 1 98.25 74 LEU A O 1
ATOM 594 N N . LYS A 1 75 ? 15.461 12.492 -7.984 1 97.88 75 LYS A N 1
ATOM 595 C CA . LYS A 1 75 ? 16.359 12.875 -9.07 1 97.88 75 LYS A CA 1
ATOM 596 C C . LYS A 1 75 ? 16.062 14.289 -9.562 1 97.88 75 LYS A C 1
ATOM 598 O O . LYS A 1 75 ? 16.969 15.078 -9.797 1 97.88 75 LYS A O 1
ATOM 603 N N . GLU A 1 76 ? 14.805 14.594 -9.734 1 96.94 76 GLU A N 1
ATOM 604 C CA . GLU A 1 76 ? 14.406 15.914 -10.219 1 96.94 76 GLU A CA 1
ATOM 605 C C . GLU A 1 76 ? 14.781 17 -9.227 1 96.94 76 GLU A C 1
ATOM 607 O O . GLU A 1 76 ? 15.219 18.094 -9.625 1 96.94 76 GLU A O 1
ATOM 612 N N . LEU A 1 77 ? 14.594 16.75 -7.934 1 97.31 77 LEU A N 1
ATOM 613 C CA . LEU A 1 77 ? 15 17.719 -6.918 1 97.31 77 LEU A CA 1
ATOM 614 C C . LEU A 1 77 ? 16.484 18.016 -7.012 1 97.31 77 LEU A C 1
ATOM 616 O O . LEU A 1 77 ? 16.906 19.172 -6.93 1 97.31 77 LEU A O 1
ATOM 620 N N . LYS A 1 78 ? 17.25 17 -7.195 1 96 78 LYS A N 1
ATOM 621 C CA . LYS A 1 78 ? 18.703 17.172 -7.328 1 96 78 LYS A CA 1
ATOM 622 C C . LYS A 1 78 ? 19.047 17.969 -8.578 1 96 78 LYS A C 1
ATOM 624 O O . LYS A 1 78 ? 19.922 18.844 -8.547 1 96 78 LYS A O 1
ATOM 629 N N . ARG A 1 79 ? 18.406 17.641 -9.602 1 94.5 79 ARG A N 1
ATOM 630 C CA . ARG A 1 79 ? 18.641 18.344 -10.852 1 94.5 79 ARG A CA 1
ATOM 631 C C . ARG A 1 79 ? 18.359 19.844 -10.695 1 94.5 79 ARG A C 1
ATOM 633 O O . ARG A 1 79 ? 19.031 20.672 -11.297 1 94.5 79 ARG A O 1
ATOM 640 N N . LEU A 1 80 ? 17.391 20.172 -9.875 1 94.44 80 LEU A N 1
ATOM 641 C CA . LEU A 1 80 ? 17 21.562 -9.648 1 94.44 80 LEU A CA 1
ATOM 642 C C . LEU A 1 80 ? 17.969 22.25 -8.688 1 94.44 80 LEU A C 1
ATOM 644 O O . LEU A 1 80 ? 17.812 23.438 -8.391 1 94.44 80 LEU A O 1
ATOM 648 N N . GLY A 1 81 ? 18.891 21.5 -8.141 1 94.06 81 GLY A N 1
ATOM 649 C CA . GLY A 1 81 ? 19.938 22.078 -7.324 1 94.06 81 GLY A CA 1
ATOM 650 C C . GLY A 1 81 ? 19.656 21.984 -5.836 1 94.06 81 GLY A C 1
ATOM 651 O O . GLY A 1 81 ? 20.344 22.609 -5.027 1 94.06 81 GLY A O 1
ATOM 652 N N . CYS A 1 82 ? 18.688 21.203 -5.449 1 97.06 82 CYS A N 1
ATOM 653 C CA . CYS A 1 82 ? 18.344 21.078 -4.035 1 97.06 82 CYS A CA 1
ATOM 654 C C . CYS A 1 82 ? 19.281 20.094 -3.336 1 97.06 82 CYS A C 1
ATOM 656 O O . CYS A 1 82 ? 19.688 19.094 -3.918 1 97.06 82 CYS A O 1
ATOM 658 N N . ASN A 1 83 ? 19.641 20.453 -2.107 1 97.69 83 ASN A N 1
ATOM 659 C CA . ASN A 1 83 ? 20.234 19.469 -1.196 1 97.69 83 ASN A CA 1
ATOM 660 C C . ASN A 1 83 ? 19.172 18.578 -0.561 1 97.69 83 ASN A C 1
ATOM 662 O O . ASN A 1 83 ? 18.406 19.031 0.293 1 97.69 83 ASN A O 1
ATOM 666 N N . VAL A 1 84 ? 19.172 17.344 -0.968 1 98.38 84 VAL A N 1
ATOM 667 C CA . VAL A 1 84 ? 18.109 16.422 -0.541 1 98.38 84 VAL A CA 1
ATOM 668 C C . VAL A 1 84 ? 18.672 15.43 0.471 1 98.38 84 VAL A C 1
ATOM 670 O O . VAL A 1 84 ? 19.797 14.93 0.313 1 98.38 84 VAL A O 1
ATOM 673 N N . TYR A 1 85 ? 17.922 15.195 1.508 1 98.56 85 TYR A N 1
ATOM 674 C CA . TYR A 1 85 ? 18.281 14.258 2.561 1 98.56 85 TYR A CA 1
ATOM 675 C C . TYR A 1 85 ? 17.172 13.25 2.812 1 98.56 85 TYR A C 1
ATOM 677 O O . TYR A 1 85 ? 15.992 13.562 2.629 1 98.56 85 TYR A O 1
ATOM 685 N N . LEU A 1 86 ? 17.547 12.023 3.215 1 98.19 86 LEU A N 1
ATOM 686 C CA . LEU A 1 86 ? 16.594 10.992 3.641 1 98.19 86 LEU A CA 1
ATOM 687 C C . LEU A 1 86 ? 16.688 10.758 5.145 1 98.19 86 LEU A C 1
ATOM 689 O O . LEU A 1 86 ? 17.766 10.469 5.668 1 98.19 86 LEU A O 1
ATOM 693 N N . TYR A 1 87 ? 15.609 10.945 5.766 1 97.12 87 TYR A N 1
ATOM 694 C CA . TYR A 1 87 ? 15.539 10.68 7.199 1 97.12 87 TYR A CA 1
ATOM 695 C C . TYR A 1 87 ? 15.836 9.211 7.496 1 97.12 87 TYR A C 1
ATOM 697 O O . TYR A 1 87 ? 15.328 8.32 6.816 1 97.12 87 TYR A O 1
ATOM 705 N N . ASN A 1 88 ? 16.641 8.977 8.508 1 89.62 88 ASN A N 1
ATOM 706 C CA . ASN A 1 88 ? 17.062 7.629 8.875 1 89.62 88 ASN A CA 1
ATOM 707 C C . ASN A 1 88 ? 17.062 7.426 10.383 1 89.62 88 ASN A C 1
ATOM 709 O O . ASN A 1 88 ? 17.812 6.602 10.906 1 89.62 88 ASN A O 1
ATOM 713 N N . GLY A 1 89 ? 16.312 8.148 11.117 1 87.06 89 GLY A N 1
ATOM 714 C CA . GLY A 1 89 ? 16.312 8.125 12.57 1 87.06 89 GLY A CA 1
ATOM 715 C C . GLY A 1 89 ? 15.508 6.98 13.148 1 87.06 89 GLY A C 1
ATOM 716 O O . GLY A 1 89 ? 15.391 6.855 14.367 1 87.06 89 GLY A O 1
ATOM 717 N N . GLY A 1 90 ? 14.906 6.113 12.398 1 84.19 90 GLY A N 1
ATOM 718 C CA . GLY A 1 90 ? 14.227 4.93 12.898 1 84.19 90 GLY A CA 1
ATOM 719 C C . GLY A 1 90 ? 12.727 5.105 13.023 1 84.19 90 GLY A C 1
ATOM 720 O O . GLY A 1 90 ? 11.969 4.145 12.859 1 84.19 90 GLY A O 1
ATOM 721 N N . ASN A 1 91 ? 12.234 6.293 13.375 1 89.94 91 ASN A N 1
ATOM 722 C CA . ASN A 1 91 ? 10.805 6.562 13.477 1 89.94 91 ASN A CA 1
ATOM 723 C C . ASN A 1 91 ? 10.195 6.828 12.102 1 89.94 91 ASN A C 1
ATOM 725 O O . ASN A 1 91 ? 10.898 7.219 11.164 1 89.94 91 ASN A O 1
ATOM 729 N N . GLU A 1 92 ? 8.93 6.516 12.031 1 93.56 92 GLU A N 1
ATOM 730 C CA . GLU A 1 92 ? 8.242 6.895 10.805 1 93.56 92 GLU A CA 1
ATOM 731 C C . GLU A 1 92 ? 8.273 8.406 10.602 1 93.56 92 GLU A C 1
ATOM 733 O O . GLU A 1 92 ? 8.008 9.172 11.531 1 93.56 92 GLU A O 1
ATOM 738 N N . PHE A 1 93 ? 8.734 8.82 9.5 1 96.5 93 PHE A N 1
ATOM 739 C CA . PHE A 1 93 ? 8.867 10.219 9.133 1 96.5 93 PHE A CA 1
ATOM 740 C C . PHE A 1 93 ? 7.602 10.727 8.453 1 96.5 93 PHE A C 1
ATOM 742 O O . PHE A 1 93 ? 7.293 10.336 7.328 1 96.5 93 PHE A O 1
ATOM 749 N N . HIS A 1 94 ? 6.867 11.734 9.094 1 97.06 94 HIS A N 1
ATOM 750 C CA . HIS A 1 94 ? 5.574 12.086 8.523 1 97.06 94 HIS A CA 1
ATOM 751 C C . HIS A 1 94 ? 5.305 13.578 8.656 1 97.06 94 HIS A C 1
ATOM 753 O O . HIS A 1 94 ? 4.152 14.016 8.617 1 97.06 94 HIS A O 1
ATOM 759 N N . PRO A 1 95 ? 6.273 14.453 8.828 1 96.44 95 PRO A N 1
ATOM 760 C CA . PRO A 1 95 ? 6.031 15.898 8.875 1 96.44 95 PRO A CA 1
ATOM 761 C C . PRO A 1 95 ? 5.762 16.5 7.496 1 96.44 95 PRO A C 1
ATOM 763 O O . PRO A 1 95 ? 6.148 15.906 6.48 1 96.44 95 PRO A O 1
ATOM 766 N N . LYS A 1 96 ? 5.051 17.594 7.43 1 96.62 96 LYS A N 1
ATOM 767 C CA . LYS A 1 96 ? 4.906 18.469 6.27 1 96.62 96 LYS A CA 1
ATOM 768 C C . LYS A 1 96 ? 5.117 19.938 6.648 1 96.62 96 LYS A C 1
ATOM 770 O O . LYS A 1 96 ? 4.172 20.625 7.043 1 96.62 96 LYS A O 1
ATOM 775 N N . VAL A 1 97 ? 6.293 20.359 6.453 1 96.62 97 VAL A N 1
ATOM 776 C CA . VAL A 1 97 ? 6.691 21.719 6.793 1 96.62 97 VAL A CA 1
ATOM 777 C C . VAL A 1 97 ? 7.461 22.344 5.633 1 96.62 97 VAL A C 1
ATOM 779 O O . VAL A 1 97 ? 8.453 21.766 5.164 1 96.62 97 VAL A O 1
ATOM 782 N N . TYR A 1 98 ? 6.973 23.453 5.152 1 96.38 98 TYR A N 1
ATOM 783 C CA . TYR A 1 98 ? 7.629 24.25 4.125 1 96.38 98 TYR A CA 1
ATOM 784 C C . TYR A 1 98 ? 8.016 25.625 4.664 1 96.38 98 TYR A C 1
ATOM 786 O O . TYR A 1 98 ? 7.145 26.422 5.016 1 96.38 98 TYR A O 1
ATOM 794 N N . ILE A 1 99 ? 9.281 25.859 4.711 1 96.69 99 ILE A N 1
ATOM 795 C CA . ILE A 1 99 ? 9.742 27.188 5.066 1 96.69 99 ILE A CA 1
ATOM 796 C C . ILE A 1 99 ? 10.227 27.922 3.818 1 96.69 99 ILE A C 1
ATOM 798 O O . ILE A 1 99 ? 11.102 27.422 3.105 1 96.69 99 ILE A O 1
ATOM 802 N N . LEU A 1 100 ? 9.672 29.047 3.584 1 95.56 100 LEU A N 1
ATOM 803 C CA . LEU A 1 100 ? 10.031 29.891 2.449 1 95.56 100 LEU A CA 1
ATOM 804 C C . LEU A 1 100 ? 10.617 31.203 2.924 1 95.56 100 LEU A C 1
ATOM 806 O O . LEU A 1 100 ? 9.969 31.953 3.67 1 95.56 100 LEU A O 1
ATOM 810 N N . ASP A 1 101 ? 11.781 31.438 2.502 1 95.62 101 ASP A N 1
ATOM 811 C CA . ASP A 1 101 ? 12.484 32.688 2.826 1 95.62 101 ASP A CA 1
ATOM 812 C C . ASP A 1 101 ? 12.508 33.625 1.631 1 95.62 101 ASP A C 1
ATOM 814 O O . ASP A 1 101 ? 13.148 33.344 0.618 1 95.62 101 ASP A O 1
ATOM 818 N N . TYR A 1 102 ? 11.883 34.75 1.791 1 92.62 102 TYR A N 1
ATOM 819 C CA . TYR A 1 102 ? 11.812 35.75 0.714 1 92.62 102 TYR A CA 1
ATOM 820 C C . TYR A 1 102 ? 12.883 36.812 0.875 1 92.62 102 TYR A C 1
ATOM 822 O O . TYR A 1 102 ? 12.992 37.719 0.043 1 92.62 102 TYR A O 1
ATOM 830 N N . GLY A 1 103 ? 13.695 36.719 1.836 1 92.25 103 GLY A N 1
ATOM 831 C CA . GLY A 1 103 ? 14.68 37.75 2.156 1 92.25 103 GLY A CA 1
ATOM 832 C C . GLY A 1 103 ? 14.164 38.781 3.143 1 92.25 103 GLY A C 1
ATOM 833 O O . GLY A 1 103 ? 14.727 38.938 4.227 1 92.25 103 GLY A O 1
ATOM 834 N N . TYR A 1 104 ? 12.984 39.375 2.85 1 91.81 104 TYR A N 1
ATOM 835 C CA . TYR A 1 104 ? 12.391 40.406 3.709 1 91.81 104 TYR A CA 1
ATOM 836 C C . TYR A 1 104 ? 11.469 39.781 4.75 1 91.81 104 TYR A C 1
ATOM 838 O O . TYR A 1 104 ? 11.141 40.406 5.758 1 91.81 104 TYR A O 1
ATOM 846 N N . LYS A 1 105 ? 11.039 38.531 4.492 1 92.06 105 LYS A N 1
ATOM 847 C CA . LYS A 1 105 ? 10.188 37.781 5.422 1 92.06 105 LYS A CA 1
ATOM 848 C C . LYS A 1 105 ? 10.336 36.281 5.227 1 92.06 105 LYS A C 1
ATOM 850 O O . LYS A 1 105 ? 10.734 35.844 4.152 1 92.06 105 LYS A O 1
ATOM 855 N N . LYS A 1 106 ? 10.086 35.656 6.316 1 93.94 106 LYS A N 1
ATOM 856 C CA . LYS A 1 106 ? 10.047 34.188 6.277 1 93.94 106 LYS A CA 1
ATOM 857 C C . LYS A 1 106 ? 8.672 33.656 6.691 1 93.94 106 LYS A C 1
ATOM 859 O O . LYS A 1 106 ? 8.055 34.188 7.617 1 93.94 106 LYS A O 1
ATOM 864 N N . ILE A 1 107 ? 8.195 32.719 5.895 1 93.62 107 ILE A N 1
ATOM 865 C CA . ILE A 1 107 ? 6.918 32.094 6.258 1 93.62 107 ILE A CA 1
ATOM 866 C C . ILE A 1 107 ? 7.086 30.578 6.352 1 93.62 107 ILE A C 1
ATOM 868 O O . ILE A 1 107 ? 8.023 30.016 5.789 1 93.62 107 ILE A O 1
ATOM 872 N N . ALA A 1 108 ? 6.227 29.953 7.141 1 94.19 108 ALA A N 1
ATOM 873 C CA . ALA A 1 108 ? 6.133 28.5 7.215 1 94.19 108 ALA A CA 1
ATOM 874 C C . ALA A 1 108 ? 4.742 28.016 6.805 1 94.19 108 ALA A C 1
ATOM 876 O O . ALA A 1 108 ? 3.736 28.641 7.148 1 94.19 108 ALA A O 1
ATOM 877 N N . VAL A 1 109 ? 4.719 27.031 5.973 1 94.44 109 VAL A N 1
ATOM 878 C CA . VAL A 1 109 ? 3.48 26.312 5.699 1 94.44 109 VAL A CA 1
ATOM 879 C C . VAL A 1 109 ? 3.496 24.969 6.422 1 94.44 109 VAL A C 1
ATOM 881 O O . VAL A 1 109 ? 4.398 24.156 6.211 1 94.44 109 VAL A O 1
ATOM 884 N N . ILE A 1 110 ? 2.588 24.797 7.301 1 93.75 110 ILE A N 1
ATOM 885 C CA . ILE A 1 110 ? 2.5 23.578 8.117 1 93.75 110 ILE A CA 1
ATOM 886 C C . ILE A 1 110 ? 1.133 22.938 7.93 1 93.75 110 ILE A C 1
ATOM 888 O O . ILE A 1 110 ? 0.103 23.609 7.984 1 93.75 110 ILE A O 1
ATOM 892 N N . GLY A 1 111 ? 1.142 21.641 7.664 1 94.56 111 GLY A N 1
ATOM 893 C CA . GLY A 1 111 ? -0.144 20.984 7.512 1 94.56 111 GLY A CA 1
ATOM 894 C C . GLY A 1 111 ? -0.03 19.578 6.949 1 94.56 111 GLY A C 1
ATOM 895 O O . GLY A 1 111 ? 0.812 18.781 7.391 1 94.56 111 GLY A O 1
ATOM 896 N N . SER A 1 112 ? -0.938 19.281 5.996 1 95.56 112 SER A N 1
ATOM 897 C CA . SER A 1 112 ? -1.071 17.891 5.582 1 95.56 112 SER A CA 1
ATOM 898 C C . SER A 1 112 ? -0.505 17.688 4.18 1 95.56 112 SER A C 1
ATOM 900 O O . SER A 1 112 ? -0.373 16.547 3.729 1 95.56 112 SER A O 1
ATOM 902 N N . SER A 1 113 ? 0.017 18.656 3.502 1 95.56 113 SER A N 1
ATOM 903 C CA . SER A 1 113 ? 0.359 18.547 2.09 1 95.56 113 SER A CA 1
ATOM 904 C C . SER A 1 113 ? 1.763 17.969 1.905 1 95.56 113 SER A C 1
ATOM 906 O O . SER A 1 113 ? 2.75 18.609 2.268 1 95.56 113 SER A O 1
ATOM 908 N N . ASN A 1 114 ? 1.845 16.812 1.312 1 96.94 114 ASN A N 1
ATOM 909 C CA . ASN A 1 114 ? 3.111 16.281 0.815 1 96.94 114 ASN A CA 1
ATOM 910 C C . ASN A 1 114 ? 3.566 17.016 -0.444 1 96.94 114 ASN A C 1
ATOM 912 O O . ASN A 1 114 ? 2.885 17.922 -0.921 1 96.94 114 ASN A O 1
ATOM 916 N N . LEU A 1 115 ? 4.777 16.688 -0.897 1 97.31 115 LEU A N 1
ATOM 917 C CA . LEU A 1 115 ? 5.223 17.25 -2.166 1 97.31 115 LEU A CA 1
ATOM 918 C C . LEU A 1 115 ? 4.773 16.375 -3.336 1 97.31 115 LEU A C 1
ATOM 920 O O . LEU A 1 115 ? 5.594 15.727 -3.984 1 97.31 115 LEU A O 1
ATOM 924 N N . SER A 1 116 ? 3.572 16.328 -3.605 1 96.06 116 SER A N 1
ATOM 925 C CA . SER A 1 116 ? 2.893 15.656 -4.711 1 96.06 116 SER A CA 1
ATOM 926 C C . SER A 1 116 ? 1.911 16.594 -5.402 1 96.06 116 SER A C 1
ATOM 928 O O . SER A 1 116 ? 1.44 17.562 -4.801 1 96.06 116 SER A O 1
ATOM 930 N N . GLU A 1 117 ? 1.617 16.359 -6.625 1 93.62 117 GLU A N 1
ATOM 931 C CA . GLU A 1 117 ? 0.739 17.234 -7.391 1 93.62 117 GLU A CA 1
ATOM 932 C C . GLU A 1 117 ? -0.629 17.359 -6.727 1 93.62 117 GLU A C 1
ATOM 934 O O . GLU A 1 117 ? -1.137 18.469 -6.547 1 93.62 117 GLU A O 1
ATOM 939 N N . GLY A 1 118 ? -1.144 16.266 -6.34 1 92.31 118 GLY A N 1
ATOM 940 C CA . GLY A 1 118 ? -2.457 16.312 -5.715 1 92.31 118 GLY A CA 1
ATOM 941 C C . GLY A 1 118 ? -2.49 17.141 -4.445 1 92.31 118 GLY A C 1
ATOM 942 O O . GLY A 1 118 ? -3.465 17.844 -4.188 1 92.31 118 GLY A O 1
ATOM 943 N N . ALA A 1 119 ? -1.466 17.141 -3.707 1 93.75 119 ALA A N 1
ATOM 944 C CA . ALA A 1 119 ? -1.419 17.797 -2.404 1 93.75 119 ALA A CA 1
ATOM 945 C C . ALA A 1 119 ? -1.179 19.297 -2.555 1 93.75 119 ALA A C 1
ATOM 947 O O . ALA A 1 119 ? -1.707 20.094 -1.78 1 93.75 119 ALA A O 1
ATOM 948 N N . ILE A 1 120 ? -0.413 19.703 -3.588 1 92.69 120 ILE A N 1
ATOM 949 C CA . ILE A 1 120 ? 0.008 21.094 -3.578 1 92.69 120 ILE A CA 1
ATOM 950 C C . ILE A 1 120 ? -0.859 21.906 -4.539 1 92.69 120 ILE A C 1
ATOM 952 O O . ILE A 1 120 ? -0.821 23.141 -4.535 1 92.69 120 ILE A O 1
ATOM 956 N N . THR A 1 121 ? -1.756 21.188 -5.379 1 89.5 121 THR A N 1
ATOM 957 C CA . THR A 1 121 ? -2.584 21.906 -6.336 1 89.5 121 THR A CA 1
ATOM 958 C C . THR A 1 121 ? -4.031 21.969 -5.859 1 89.5 121 THR A C 1
ATOM 960 O O . THR A 1 121 ? -4.895 22.531 -6.543 1 89.5 121 THR A O 1
ATOM 963 N N . GLY A 1 122 ? -4.344 21.344 -4.773 1 86.06 122 GLY A N 1
ATOM 964 C CA . GLY A 1 122 ? -5.703 21.391 -4.262 1 86.06 122 GLY A CA 1
ATOM 965 C C . GLY A 1 122 ? -6.582 20.266 -4.793 1 86.06 122 GLY A C 1
ATOM 966 O O . GLY A 1 122 ? -7.773 20.219 -4.488 1 86.06 122 GLY A O 1
ATOM 967 N N . LYS A 1 123 ? -6.055 19.438 -5.629 1 89.06 123 LYS A N 1
ATOM 968 C CA . LYS A 1 123 ? -6.812 18.266 -6.062 1 89.06 123 LYS A CA 1
ATOM 969 C C . LYS A 1 123 ? -7.211 17.406 -4.875 1 89.06 123 LYS A C 1
ATOM 971 O O . LYS A 1 123 ? -8.336 16.906 -4.812 1 89.06 123 LYS A O 1
ATOM 976 N N . ASN A 1 124 ? -6.277 17.188 -4.008 1 93.12 124 ASN A N 1
ATOM 977 C CA . ASN A 1 124 ? -6.578 16.547 -2.73 1 93.12 124 ASN A CA 1
ATOM 978 C C . ASN A 1 124 ? -7.18 17.547 -1.739 1 93.12 124 ASN A C 1
ATOM 980 O O . ASN A 1 124 ? -6.977 18.75 -1.865 1 93.12 124 ASN A O 1
ATOM 984 N N . ILE A 1 125 ? -7.992 17.016 -0.921 1 93.38 125 ILE A N 1
ATOM 985 C CA . ILE A 1 125 ? -8.422 17.828 0.22 1 93.38 125 ILE A CA 1
ATOM 986 C C . ILE A 1 125 ? -7.324 17.844 1.28 1 93.38 125 ILE A C 1
ATOM 988 O O . ILE A 1 125 ? -7.102 16.844 1.969 1 93.38 125 ILE A O 1
ATOM 992 N N . GLU A 1 126 ? -6.699 18.922 1.344 1 94.38 126 GLU A N 1
ATOM 993 C CA . GLU A 1 126 ? -5.652 19.156 2.33 1 94.38 126 GLU A CA 1
ATOM 994 C C . GLU A 1 126 ? -6.051 20.281 3.291 1 94.38 126 GLU A C 1
ATOM 996 O O . GLU A 1 126 ? -7.023 21 3.045 1 94.38 126 GLU A O 1
ATOM 1001 N N . PHE A 1 127 ? -5.332 20.422 4.332 1 92.69 127 PHE A N 1
ATOM 1002 C CA . PHE A 1 127 ? -5.477 21.578 5.203 1 92.69 127 PHE A CA 1
ATOM 1003 C C . PHE A 1 127 ? -4.129 22 5.777 1 92.69 127 PHE A C 1
ATOM 1005 O O . PHE A 1 127 ? -3.52 21.25 6.547 1 92.69 127 PHE A O 1
ATOM 1012 N N . ASN A 1 128 ? -3.732 23.156 5.371 1 94 128 ASN A N 1
ATOM 1013 C CA . ASN A 1 128 ? -2.471 23.734 5.812 1 94 128 ASN A CA 1
ATOM 1014 C C . ASN A 1 128 ? -2.68 25.094 6.473 1 94 128 ASN A C 1
ATOM 1016 O O . ASN A 1 128 ? -3.725 25.719 6.293 1 94 128 ASN A O 1
ATOM 1020 N N . LEU A 1 129 ? -1.689 25.516 7.234 1 92.25 129 LEU A N 1
ATOM 1021 C CA . LEU A 1 129 ? -1.624 26.859 7.793 1 92.25 129 LEU A CA 1
ATOM 1022 C C . LEU A 1 129 ? -0.375 27.594 7.309 1 92.25 129 LEU A C 1
ATOM 1024 O O . LEU A 1 129 ? 0.719 27.016 7.309 1 92.25 129 LEU A O 1
ATOM 1028 N N . ILE A 1 130 ? -0.622 28.75 6.871 1 92.25 130 ILE A N 1
ATOM 1029 C CA . ILE A 1 130 ? 0.501 29.656 6.645 1 92.25 130 ILE A CA 1
ATOM 1030 C C . ILE A 1 130 ? 0.792 30.438 7.914 1 92.25 130 ILE A C 1
ATOM 1032 O O . ILE A 1 130 ? -0.106 31.062 8.484 1 92.25 130 ILE A O 1
ATOM 1036 N N . VAL A 1 131 ? 2.02 30.406 8.281 1 90.62 131 VAL A N 1
ATOM 1037 C CA . VAL A 1 131 ? 2.441 31.047 9.523 1 90.62 131 VAL A CA 1
ATOM 1038 C C . VAL A 1 131 ? 3.531 32.062 9.234 1 90.62 131 VAL A C 1
ATOM 1040 O O . VAL A 1 131 ? 4.535 31.766 8.586 1 90.62 131 VAL A O 1
ATOM 1043 N N . GLU A 1 132 ? 3.301 33.281 9.742 1 89.5 132 GLU A N 1
ATOM 1044 C CA . GLU A 1 132 ? 4.285 34.344 9.57 1 89.5 132 GLU A CA 1
ATOM 1045 C C . GLU A 1 132 ? 4.906 34.75 10.898 1 89.5 132 GLU A C 1
ATOM 1047 O O . GLU A 1 132 ? 5.879 35.5 10.938 1 89.5 132 GLU A O 1
ATOM 1052 N N . GLU A 1 133 ? 4.406 34.188 11.93 1 85.25 133 GLU A N 1
ATOM 1053 C CA . GLU A 1 133 ? 4.938 34.469 13.25 1 85.25 133 GLU A CA 1
ATOM 1054 C C . GLU A 1 133 ? 6.379 34 13.391 1 85.25 133 GLU A C 1
ATOM 1056 O O . GLU A 1 133 ? 6.645 32.812 13.289 1 85.25 133 GLU A O 1
ATOM 1061 N N . ASP A 1 134 ? 7.23 34.844 13.812 1 88.38 134 ASP A N 1
ATOM 1062 C CA . ASP A 1 134 ? 8.664 34.594 13.828 1 88.38 134 ASP A CA 1
ATOM 1063 C C . ASP A 1 134 ? 9 33.438 14.766 1 88.38 134 ASP A C 1
ATOM 1065 O O . ASP A 1 134 ? 9.867 32.594 14.453 1 88.38 134 ASP A O 1
ATOM 1069 N N . GLU A 1 135 ? 8.352 33.406 15.812 1 86.94 135 GLU A N 1
ATOM 1070 C CA . GLU A 1 135 ? 8.68 32.375 16.797 1 86.94 135 GLU A CA 1
ATOM 1071 C C . GLU A 1 135 ? 8.359 30.984 16.281 1 86.94 135 GLU A C 1
ATOM 1073 O O . GLU A 1 135 ? 9.148 30.047 16.453 1 86.94 135 GLU A O 1
ATOM 1078 N N . ILE A 1 136 ? 7.246 30.875 15.609 1 88.12 136 ILE A N 1
ATOM 1079 C CA . ILE A 1 136 ? 6.832 29.578 15.086 1 88.12 136 ILE A CA 1
ATOM 1080 C C . ILE A 1 136 ? 7.734 29.172 13.922 1 88.12 136 ILE A C 1
ATOM 1082 O O . ILE A 1 136 ? 8.125 28.016 13.805 1 88.12 136 ILE A O 1
ATOM 1086 N N . VAL A 1 137 ? 8.031 30.125 13.133 1 93.31 137 VAL A N 1
ATOM 1087 C CA . VAL A 1 137 ? 8.922 29.859 12.008 1 93.31 137 VAL A CA 1
ATOM 1088 C C . VAL A 1 137 ? 10.273 29.391 12.523 1 93.31 137 VAL A C 1
ATOM 1090 O O . VAL A 1 137 ? 10.844 28.422 12 1 93.31 137 VAL A O 1
ATOM 1093 N N . ARG A 1 138 ? 10.773 30.031 13.555 1 93 138 ARG A N 1
ATOM 1094 C CA . ARG A 1 138 ? 12.055 29.641 14.148 1 93 138 ARG A CA 1
ATOM 1095 C C . ARG A 1 138 ? 11.992 28.234 14.719 1 93 138 ARG A C 1
ATOM 1097 O O . ARG A 1 138 ? 12.938 27.453 14.578 1 93 138 ARG A O 1
ATOM 1104 N N . GLU A 1 139 ? 10.922 27.891 15.328 1 90.62 139 GLU A N 1
ATOM 1105 C CA . GLU A 1 139 ? 10.758 26.562 15.891 1 90.62 139 GLU A CA 1
ATOM 1106 C C . GLU A 1 139 ? 10.727 25.5 14.789 1 90.62 139 GLU A C 1
ATOM 1108 O O . GLU A 1 139 ? 11.281 24.406 14.953 1 90.62 139 GLU A O 1
ATOM 1113 N N . ALA A 1 140 ? 10.031 25.844 13.758 1 93.38 140 ALA A N 1
ATOM 1114 C CA . ALA A 1 140 ? 10.008 24.938 12.609 1 93.38 140 ALA A CA 1
ATOM 1115 C C . ALA A 1 140 ? 11.406 24.734 12.047 1 93.38 140 ALA A C 1
ATOM 1117 O O . ALA A 1 140 ? 11.781 23.609 11.688 1 93.38 140 ALA A O 1
ATOM 1118 N N . GLU A 1 141 ? 12.164 25.781 11.992 1 95.31 141 GLU A N 1
ATOM 1119 C CA . GLU A 1 141 ? 13.539 25.688 11.508 1 95.31 141 GLU A CA 1
ATOM 1120 C C . GLU A 1 141 ? 14.398 24.828 12.422 1 95.31 141 GLU A C 1
ATOM 1122 O O . GLU A 1 141 ? 15.219 24.031 11.945 1 95.31 141 GLU A O 1
ATOM 1127 N N . VAL A 1 142 ? 14.203 25.016 13.672 1 93.75 142 VAL A N 1
ATOM 1128 C CA . VAL A 1 142 ? 14.945 24.219 14.648 1 93.75 142 VAL A CA 1
ATOM 1129 C C . VAL A 1 142 ? 14.617 22.734 14.469 1 93.75 142 VAL A C 1
ATOM 1131 O O . VAL A 1 142 ? 15.508 21.891 14.5 1 93.75 142 VAL A O 1
ATOM 1134 N N . LEU A 1 143 ? 13.359 22.438 14.258 1 90.75 143 LEU A N 1
ATOM 1135 C CA . LEU A 1 143 ? 12.938 21.062 14.008 1 90.75 143 LEU A CA 1
ATOM 1136 C C . LEU A 1 143 ? 13.625 20.5 12.773 1 90.75 143 LEU A C 1
ATOM 1138 O O . LEU A 1 143 ? 14.156 19.375 12.805 1 90.75 143 LEU A O 1
ATOM 1142 N N . ILE A 1 144 ? 13.602 21.25 11.703 1 96.19 144 ILE A N 1
ATOM 1143 C CA . ILE A 1 144 ? 14.18 20.781 10.445 1 96.19 144 ILE A CA 1
ATOM 1144 C C . ILE A 1 144 ? 15.68 20.547 10.617 1 96.19 144 ILE A C 1
ATOM 1146 O O . ILE A 1 144 ? 16.219 19.547 10.117 1 96.19 144 ILE A O 1
ATOM 1150 N N . ASN A 1 145 ? 16.328 21.422 11.375 1 96.38 145 ASN A N 1
ATOM 1151 C CA . ASN A 1 145 ? 17.766 21.266 11.617 1 96.38 145 ASN A CA 1
ATOM 1152 C C . ASN A 1 145 ? 18.047 20.016 12.438 1 96.38 145 ASN A C 1
ATOM 1154 O O . ASN A 1 145 ? 19.047 19.312 12.188 1 96.38 145 ASN A O 1
ATOM 1158 N N . LYS A 1 146 ? 17.234 19.766 13.367 1 94.69 146 LYS A N 1
ATOM 1159 C CA . LYS A 1 146 ? 17.375 18.547 14.148 1 94.69 146 LYS A CA 1
ATOM 1160 C C . LYS A 1 146 ? 17.203 17.312 13.266 1 94.69 146 LYS A C 1
ATOM 1162 O O . LYS A 1 146 ? 17.984 16.359 13.359 1 94.69 146 LYS A O 1
ATOM 1167 N N . LEU A 1 147 ? 16.203 17.344 12.453 1 95.88 147 LEU A N 1
ATOM 1168 C CA . LEU A 1 147 ? 15.938 16.219 11.555 1 95.88 147 LEU A CA 1
ATOM 1169 C C . LEU A 1 147 ? 17.094 16.031 10.578 1 95.88 147 LEU A C 1
ATOM 1171 O O . LEU A 1 147 ? 17.422 14.891 10.219 1 95.88 147 LEU A O 1
ATOM 1175 N N . LEU A 1 148 ? 17.656 17.109 10.188 1 97.44 148 LEU A N 1
ATOM 1176 C CA . LEU A 1 148 ? 18.797 17.062 9.273 1 97.44 148 LEU A CA 1
ATOM 1177 C C . LEU A 1 148 ? 19.938 16.25 9.875 1 97.44 148 LEU A C 1
ATOM 1179 O O . LEU A 1 148 ? 20.594 15.469 9.172 1 97.44 148 LEU A O 1
ATOM 1183 N N . SER A 1 149 ? 20.141 16.359 11.156 1 96.06 149 SER A N 1
ATOM 1184 C CA . SER A 1 149 ? 21.234 15.664 11.836 1 96.06 149 SER A CA 1
ATOM 1185 C C . SER A 1 149 ? 20.969 14.164 11.891 1 96.06 149 SER A C 1
ATOM 1187 O O . SER A 1 149 ? 21.906 13.375 12.102 1 96.06 149 SER A O 1
ATOM 1189 N N . GLU A 1 150 ? 19.75 13.781 11.672 1 95.25 150 GLU A N 1
ATOM 1190 C CA . GLU A 1 150 ? 19.375 12.367 11.688 1 95.25 150 GLU A CA 1
ATOM 1191 C C . GLU A 1 150 ? 19.125 11.852 10.281 1 95.25 150 GLU A C 1
ATOM 1193 O O . GLU A 1 150 ? 18.438 10.836 10.102 1 95.25 150 GLU A O 1
ATOM 1198 N N . SER A 1 151 ? 19.578 12.562 9.289 1 97.56 151 SER A N 1
ATOM 1199 C CA . SER A 1 151 ? 19.312 12.227 7.891 1 97.56 151 SER A CA 1
ATOM 1200 C C . SER A 1 151 ? 20.609 12.039 7.113 1 97.56 151 SER A C 1
ATOM 1202 O O . SER A 1 151 ? 21.672 12.523 7.531 1 97.56 151 SER A O 1
ATOM 1204 N N . ASP A 1 152 ? 20.531 11.305 6.074 1 96.81 152 ASP A N 1
ATOM 1205 C CA . ASP A 1 152 ? 21.672 11.086 5.18 1 96.81 152 ASP A CA 1
ATOM 1206 C C . ASP A 1 152 ? 21.453 11.789 3.844 1 96.81 152 ASP A C 1
ATOM 1208 O O . ASP A 1 152 ? 20.344 11.82 3.32 1 96.81 152 ASP A O 1
ATOM 1212 N N . PRO A 1 153 ? 22.531 12.32 3.303 1 97.94 153 PRO A N 1
ATOM 1213 C CA . PRO A 1 153 ? 22.391 13 2.014 1 97.94 153 PRO A CA 1
ATOM 1214 C C . PRO A 1 153 ? 22.078 12.039 0.87 1 97.94 153 PRO A C 1
ATOM 1216 O O . PRO A 1 153 ? 22.594 10.922 0.839 1 97.94 153 PRO A O 1
ATOM 1219 N N . VAL A 1 154 ? 21.234 12.508 -0.005 1 98.12 154 VAL A N 1
ATOM 1220 C CA . VAL A 1 154 ? 20.984 11.781 -1.245 1 98.12 154 VAL A CA 1
ATOM 1221 C C . VAL A 1 154 ? 22.094 12.078 -2.252 1 98.12 154 VAL A C 1
ATOM 1223 O O . VAL A 1 154 ? 22.047 13.078 -2.971 1 98.12 154 VAL A O 1
ATOM 1226 N N . THR A 1 155 ? 23.062 11.203 -2.318 1 97.69 155 THR A N 1
ATOM 1227 C CA . THR A 1 155 ? 24.188 11.352 -3.238 1 97.69 155 THR A CA 1
ATOM 1228 C C . THR A 1 155 ? 23.875 10.703 -4.582 1 97.69 155 THR A C 1
ATOM 1230 O O . THR A 1 155 ? 22.891 9.961 -4.707 1 97.69 155 THR A O 1
ATOM 1233 N N . ASP A 1 156 ? 24.672 10.992 -5.535 1 97.12 156 ASP A N 1
ATOM 1234 C CA . ASP A 1 156 ? 24.547 10.32 -6.828 1 97.12 156 ASP A CA 1
ATOM 1235 C C . ASP A 1 156 ? 24.75 8.812 -6.684 1 97.12 156 ASP A C 1
ATOM 1237 O O . ASP A 1 156 ? 24.094 8.031 -7.379 1 97.12 156 ASP A O 1
ATOM 1241 N N . ASP A 1 157 ? 25.594 8.484 -5.816 1 96.19 157 ASP A N 1
ATOM 1242 C CA . ASP A 1 157 ? 25.844 7.07 -5.559 1 96.19 157 ASP A CA 1
ATOM 1243 C C . ASP A 1 157 ? 24.594 6.395 -4.988 1 96.19 157 ASP A C 1
ATOM 1245 O O . ASP A 1 157 ? 24.219 5.297 -5.418 1 96.19 157 ASP A O 1
ATOM 1249 N N . LEU A 1 158 ? 23.969 7.02 -4.098 1 96.19 158 LEU A N 1
ATOM 1250 C CA . LEU A 1 158 ? 22.75 6.453 -3.516 1 96.19 158 LEU A CA 1
ATOM 1251 C C . LEU A 1 158 ? 21.656 6.312 -4.566 1 96.19 158 LEU A C 1
ATOM 1253 O O . LEU A 1 158 ? 20.969 5.289 -4.621 1 96.19 158 LEU A O 1
ATOM 1257 N N . ILE A 1 159 ? 21.5 7.348 -5.375 1 97.62 159 ILE A N 1
ATOM 1258 C CA . ILE A 1 159 ? 20.516 7.301 -6.449 1 97.62 159 ILE A CA 1
ATOM 1259 C C . ILE A 1 159 ? 20.797 6.102 -7.352 1 97.62 159 ILE A C 1
ATOM 1261 O O . ILE A 1 159 ? 19.875 5.348 -7.695 1 97.62 159 ILE A O 1
ATOM 1265 N N . SER A 1 160 ? 22.031 5.934 -7.672 1 96.44 160 SER A N 1
ATOM 1266 C CA . SER A 1 160 ? 22.438 4.816 -8.523 1 96.44 160 SER A CA 1
ATOM 1267 C C . SER A 1 160 ? 22.125 3.48 -7.859 1 96.44 160 SER A C 1
ATOM 1269 O O . SER A 1 160 ? 21.641 2.549 -8.516 1 96.44 160 SER A O 1
ATOM 1271 N N . GLN A 1 161 ? 22.391 3.398 -6.625 1 94.81 161 GLN A N 1
ATOM 1272 C CA . GLN A 1 161 ? 22.125 2.176 -5.875 1 94.81 161 GLN A CA 1
ATOM 1273 C C . GLN A 1 161 ? 20.625 1.875 -5.832 1 94.81 161 GLN A C 1
ATOM 1275 O O . GLN A 1 161 ? 20.203 0.727 -6.016 1 94.81 161 GLN A O 1
ATOM 1280 N N . LEU A 1 162 ? 19.844 2.898 -5.566 1 96.62 162 LEU A N 1
ATOM 1281 C CA . LEU A 1 162 ? 18.391 2.723 -5.543 1 96.62 162 LEU A CA 1
ATOM 1282 C C . LEU A 1 162 ? 17.875 2.258 -6.898 1 96.62 162 LEU A C 1
ATOM 1284 O O . LEU A 1 162 ? 17.016 1.376 -6.977 1 96.62 162 LEU A O 1
ATOM 1288 N N . GLU A 1 163 ? 18.406 2.846 -7.891 1 96.06 163 GLU A N 1
ATOM 1289 C CA . GLU A 1 163 ? 18 2.512 -9.25 1 96.06 163 GLU A CA 1
ATOM 1290 C C . GLU A 1 163 ? 18.422 1.088 -9.617 1 96.06 163 GLU A C 1
ATOM 1292 O O . GLU A 1 163 ? 17.594 0.294 -10.07 1 96.06 163 GLU A O 1
ATOM 1297 N N . LYS A 1 164 ? 19.656 0.739 -9.383 1 94.12 164 LYS A N 1
ATOM 1298 C CA . LYS A 1 164 ? 20.203 -0.563 -9.734 1 94.12 164 LYS A CA 1
ATOM 1299 C C . LYS A 1 164 ? 19.531 -1.684 -8.945 1 94.12 164 LYS A C 1
ATOM 1301 O O . LYS A 1 164 ? 19.328 -2.779 -9.469 1 94.12 164 LYS A O 1
ATOM 1306 N N . ASN A 1 165 ? 19.172 -1.357 -7.77 1 93.44 165 ASN A N 1
ATOM 1307 C CA . ASN A 1 165 ? 18.641 -2.404 -6.902 1 93.44 165 ASN A CA 1
ATOM 1308 C C . ASN A 1 165 ? 17.109 -2.428 -6.93 1 93.44 165 ASN A C 1
ATOM 1310 O O . ASN A 1 165 ? 16.484 -3.148 -6.152 1 93.44 165 ASN A O 1
ATOM 1314 N N . GLY A 1 166 ? 16.547 -1.677 -7.781 1 94.19 166 GLY A N 1
ATOM 1315 C CA . GLY A 1 166 ? 15.156 -1.834 -8.148 1 94.19 166 GLY A CA 1
ATOM 1316 C C . GLY A 1 166 ? 14.195 -1.214 -7.148 1 94.19 166 GLY A C 1
ATOM 1317 O O . GLY A 1 166 ? 13.109 -1.745 -6.91 1 94.19 166 GLY A O 1
ATOM 1318 N N . TYR A 1 167 ? 14.562 -0.121 -6.508 1 95.75 167 TYR A N 1
ATOM 1319 C CA . TYR A 1 167 ? 13.695 0.536 -5.535 1 95.75 167 TYR A CA 1
ATOM 1320 C C . TYR A 1 167 ? 12.312 0.802 -6.129 1 95.75 167 TYR A C 1
ATOM 1322 O O . TYR A 1 167 ? 11.297 0.447 -5.531 1 95.75 167 TYR A O 1
ATOM 1330 N N . GLU A 1 168 ? 12.281 1.342 -7.32 1 93.81 168 GLU A N 1
ATOM 1331 C CA . GLU A 1 168 ? 11.008 1.721 -7.926 1 93.81 168 GLU A CA 1
ATOM 1332 C C . GLU A 1 168 ? 10.102 0.505 -8.125 1 93.81 168 GLU A C 1
ATOM 1334 O O . GLU A 1 168 ? 8.891 0.594 -7.945 1 93.81 168 GLU A O 1
ATOM 1339 N N . LYS A 1 169 ? 10.68 -0.594 -8.367 1 88.75 169 LYS A N 1
ATOM 1340 C CA . LYS A 1 169 ? 9.922 -1.801 -8.688 1 88.75 169 LYS A CA 1
ATOM 1341 C C . LYS A 1 169 ? 9.344 -2.432 -7.426 1 88.75 169 LYS A C 1
ATOM 1343 O O . LYS A 1 169 ? 8.32 -3.125 -7.484 1 88.75 169 LYS A O 1
ATOM 1348 N N . ILE A 1 170 ? 9.93 -2.152 -6.328 1 90.69 170 ILE A N 1
ATOM 1349 C CA . ILE A 1 170 ? 9.5 -2.902 -5.152 1 90.69 170 ILE A CA 1
ATOM 1350 C C . ILE A 1 170 ? 8.711 -1.991 -4.219 1 90.69 170 ILE A C 1
ATOM 1352 O O . ILE A 1 170 ? 8.352 -2.389 -3.107 1 90.69 170 ILE A O 1
ATOM 1356 N N . ARG A 1 171 ? 8.414 -0.768 -4.57 1 90.5 171 ARG A N 1
ATOM 1357 C CA . ARG A 1 171 ? 7.734 0.191 -3.707 1 90.5 171 ARG A CA 1
ATOM 1358 C C . ARG A 1 171 ? 6.414 -0.373 -3.197 1 90.5 171 ARG A C 1
ATOM 1360 O O . ARG A 1 171 ? 6.102 -0.262 -2.008 1 90.5 171 ARG A O 1
ATOM 1367 N N . ARG A 1 172 ? 5.691 -0.998 -4 1 83.75 172 ARG A N 1
ATOM 1368 C CA . ARG A 1 172 ? 4.391 -1.534 -3.609 1 83.75 172 ARG A CA 1
ATOM 1369 C C . ARG A 1 172 ? 4.547 -2.664 -2.596 1 83.75 172 ARG A C 1
ATOM 1371 O O . ARG A 1 172 ? 3.74 -2.795 -1.675 1 83.75 172 ARG A O 1
ATOM 1378 N N . ALA A 1 173 ? 5.586 -3.439 -2.816 1 83.62 173 ALA A N 1
ATOM 1379 C CA . ALA A 1 173 ? 5.801 -4.598 -1.951 1 83.62 173 ALA A CA 1
ATOM 1380 C C . ALA A 1 173 ? 6.277 -4.164 -0.566 1 83.62 173 ALA A C 1
ATOM 1382 O O . ALA A 1 173 ? 6.09 -4.891 0.414 1 83.62 173 ALA A O 1
ATOM 1383 N N . VAL A 1 174 ? 6.844 -2.998 -0.5 1 87.88 174 VAL A N 1
ATOM 1384 C CA . VAL A 1 174 ? 7.402 -2.553 0.771 1 87.88 174 VAL A CA 1
ATOM 1385 C C . VAL A 1 174 ? 6.531 -1.445 1.36 1 87.88 174 VAL A C 1
ATOM 1387 O O . VAL A 1 174 ? 7.023 -0.577 2.084 1 87.88 174 VAL A O 1
ATOM 1390 N N . TYR A 1 175 ? 5.277 -1.426 1.141 1 86.69 175 TYR A N 1
ATOM 1391 C CA . TYR A 1 175 ? 4.328 -0.376 1.496 1 86.69 175 TYR A CA 1
ATOM 1392 C C . TYR A 1 175 ? 4.172 -0.271 3.008 1 86.69 175 TYR A C 1
ATOM 1394 O O . TYR A 1 175 ? 3.645 0.72 3.516 1 86.69 175 TYR A O 1
ATOM 1402 N N . ASP A 1 176 ? 4.57 -1.222 3.746 1 85 176 ASP A N 1
ATOM 1403 C CA . ASP A 1 176 ? 4.398 -1.227 5.195 1 85 176 ASP A CA 1
ATOM 1404 C C . ASP A 1 176 ? 5.746 -1.132 5.906 1 85 176 ASP A C 1
ATOM 1406 O O . ASP A 1 176 ? 5.832 -1.346 7.117 1 85 176 ASP A O 1
ATOM 1410 N N . LYS A 1 177 ? 6.809 -0.812 5.188 1 89.56 177 LYS A N 1
ATOM 1411 C CA . LYS A 1 177 ? 8.156 -0.812 5.758 1 89.56 177 LYS A CA 1
ATOM 1412 C C . LYS A 1 177 ? 8.688 0.609 5.902 1 89.56 177 LYS A C 1
ATOM 1414 O O . LYS A 1 177 ? 8.492 1.446 5.016 1 89.56 177 LYS A O 1
ATOM 1419 N N . PRO A 1 178 ? 9.352 0.829 6.988 1 92.19 178 PRO A N 1
ATOM 1420 C CA . PRO A 1 178 ? 10.047 2.113 7.121 1 92.19 178 PRO A CA 1
ATOM 1421 C C . PRO A 1 178 ? 11.242 2.242 6.176 1 92.19 178 PRO A C 1
ATOM 1423 O O . PRO A 1 178 ? 11.734 1.236 5.66 1 92.19 178 PRO A O 1
ATOM 1426 N N . GLY A 1 179 ? 11.656 3.432 6.004 1 93.5 179 GLY A N 1
ATOM 1427 C CA . GLY A 1 179 ? 12.734 3.727 5.074 1 93.5 179 GLY A CA 1
ATOM 1428 C C . GLY A 1 179 ? 14.023 3.002 5.41 1 93.5 179 GLY A C 1
ATOM 1429 O O . GLY A 1 179 ? 14.695 2.477 4.52 1 93.5 179 GLY A O 1
ATOM 1430 N N . LYS A 1 180 ? 14.352 2.967 6.645 1 91.69 180 LYS A N 1
ATOM 1431 C CA . LYS A 1 180 ? 15.578 2.307 7.066 1 91.69 180 LYS A CA 1
ATOM 1432 C C . LYS A 1 180 ? 15.586 0.835 6.66 1 91.69 180 LYS A C 1
ATOM 1434 O O . LYS A 1 180 ? 16.609 0.312 6.211 1 91.69 180 LYS A O 1
ATOM 1439 N N . VAL A 1 181 ? 14.484 0.186 6.809 1 90.94 181 VAL A N 1
ATOM 1440 C CA . VAL A 1 181 ? 14.352 -1.223 6.449 1 90.94 181 VAL A CA 1
ATOM 1441 C C . VAL A 1 181 ? 14.438 -1.38 4.934 1 90.94 181 VAL A C 1
ATOM 1443 O O . VAL A 1 181 ? 15.094 -2.301 4.438 1 90.94 181 VAL A O 1
ATOM 1446 N N . ILE A 1 182 ? 13.82 -0.492 4.262 1 93.25 182 ILE A N 1
ATOM 1447 C CA . ILE A 1 182 ? 13.852 -0.529 2.805 1 93.25 182 ILE A CA 1
ATOM 1448 C C . ILE A 1 182 ? 15.289 -0.416 2.316 1 93.25 182 ILE A C 1
ATOM 1450 O O . ILE A 1 182 ? 15.719 -1.181 1.449 1 93.25 182 ILE A O 1
ATOM 1454 N N . LEU A 1 183 ? 16.031 0.521 2.887 1 93.12 183 LEU A N 1
ATOM 1455 C CA . LEU A 1 183 ? 17.422 0.687 2.508 1 93.12 183 LEU A CA 1
ATOM 1456 C C . LEU A 1 183 ? 18.234 -0.568 2.83 1 93.12 183 LEU A C 1
ATOM 1458 O O . LEU A 1 183 ? 19.094 -0.971 2.055 1 93.12 183 LEU A O 1
ATOM 1462 N N . SER A 1 184 ? 17.938 -1.154 3.947 1 91.75 184 SER A N 1
ATOM 1463 C CA . SER A 1 184 ? 18.609 -2.395 4.32 1 91.75 184 SER A CA 1
ATOM 1464 C C . SER A 1 184 ? 18.312 -3.506 3.318 1 91.75 184 SER A C 1
ATOM 1466 O O . SER A 1 184 ? 19.219 -4.262 2.939 1 91.75 184 SER A O 1
ATOM 1468 N N . ILE A 1 185 ? 17.078 -3.596 2.943 1 92.31 185 ILE A N 1
ATOM 1469 C CA . ILE A 1 185 ? 16.656 -4.59 1.964 1 92.31 185 ILE A CA 1
ATOM 1470 C C . ILE A 1 185 ? 17.438 -4.395 0.664 1 92.31 185 IL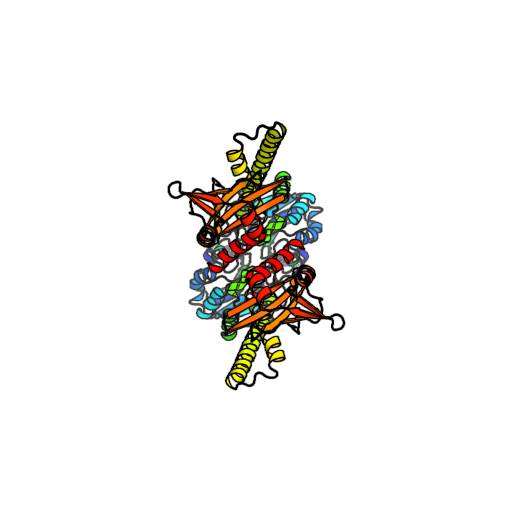E A C 1
ATOM 1472 O O . ILE A 1 185 ? 17.953 -5.355 0.092 1 92.31 185 ILE A O 1
ATOM 1476 N N . LEU A 1 186 ? 17.578 -3.211 0.263 1 93.75 186 LEU A N 1
ATOM 1477 C CA . LEU A 1 186 ? 18.266 -2.906 -0.995 1 93.75 186 LEU A CA 1
ATOM 1478 C C . LEU A 1 186 ? 19.766 -3.146 -0.878 1 93.75 186 LEU A C 1
ATOM 1480 O O . LEU A 1 186 ? 20.406 -3.588 -1.837 1 93.75 186 LEU A O 1
ATOM 1484 N N . ARG A 1 187 ? 20.312 -2.84 0.239 1 93.06 187 ARG A N 1
ATOM 1485 C CA . ARG A 1 187 ? 21.719 -3.148 0.481 1 93.06 187 ARG A CA 1
ATOM 1486 C C . ARG A 1 187 ? 21.969 -4.652 0.426 1 93.06 187 ARG A C 1
ATOM 1488 O O . ARG A 1 187 ? 22.969 -5.102 -0.132 1 93.06 187 ARG A O 1
ATOM 1495 N N . ASN A 1 188 ? 21.109 -5.363 1.042 1 93.38 188 ASN A N 1
ATOM 1496 C CA . ASN A 1 188 ? 21.219 -6.816 0.984 1 93.38 188 ASN A CA 1
ATOM 1497 C C . ASN A 1 188 ? 21.141 -7.328 -0.453 1 93.38 188 ASN A C 1
ATOM 1499 O O . ASN A 1 188 ? 21.922 -8.211 -0.842 1 93.38 188 ASN A O 1
ATOM 1503 N N . ARG A 1 189 ? 20.25 -6.773 -1.172 1 94.44 189 ARG A N 1
ATOM 1504 C CA . ARG A 1 189 ? 20.156 -7.184 -2.57 1 94.44 189 ARG A CA 1
ATOM 1505 C C . ARG A 1 189 ? 21.484 -6.953 -3.289 1 94.44 189 ARG A C 1
ATOM 1507 O O . ARG A 1 189 ? 21.969 -7.828 -4.012 1 94.44 189 ARG A O 1
ATOM 1514 N N . GLN A 1 190 ? 21.984 -5.777 -3.076 1 94.75 190 GLN A N 1
ATOM 1515 C CA . GLN A 1 190 ? 23.25 -5.449 -3.699 1 94.75 190 GLN A CA 1
ATOM 1516 C C . GLN A 1 190 ? 24.328 -6.477 -3.344 1 94.75 190 GLN A C 1
ATOM 1518 O O . GLN A 1 190 ? 25.047 -6.961 -4.219 1 94.75 190 GLN A O 1
ATOM 1523 N N . ARG A 1 191 ? 24.422 -6.773 -2.152 1 94.62 191 ARG A N 1
ATOM 1524 C CA . ARG A 1 191 ? 25.422 -7.727 -1.667 1 94.62 191 ARG A CA 1
ATOM 1525 C C . ARG A 1 191 ? 25.219 -9.094 -2.301 1 94.62 191 ARG A C 1
ATOM 1527 O O . ARG A 1 191 ? 26.156 -9.688 -2.836 1 94.62 191 ARG A O 1
ATOM 1534 N N . TYR A 1 192 ? 24 -9.633 -2.273 1 94.94 192 TYR A N 1
ATOM 1535 C CA . TYR A 1 192 ? 23.719 -10.961 -2.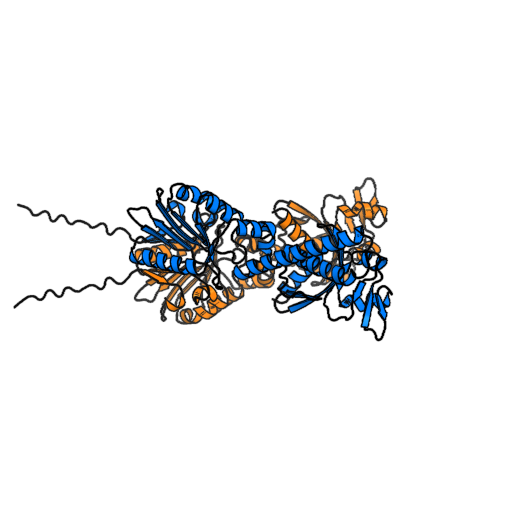807 1 94.94 192 TYR A CA 1
ATOM 1536 C C . TYR A 1 192 ? 23.953 -11 -4.312 1 94.94 192 TYR A C 1
ATOM 1538 O O . TYR A 1 192 ? 24.516 -11.969 -4.828 1 94.94 192 TYR A O 1
ATOM 1546 N N . CYS A 1 193 ? 23.562 -10 -4.988 1 95.25 193 CYS A N 1
ATOM 1547 C CA . CYS A 1 193 ? 23.75 -9.961 -6.434 1 95.25 193 CYS A CA 1
ATOM 1548 C C . CYS A 1 193 ? 25.234 -9.898 -6.789 1 95.25 193 CYS A C 1
ATOM 1550 O O . CYS A 1 193 ? 25.688 -10.586 -7.707 1 95.25 193 CYS A O 1
ATOM 1552 N N . GLU A 1 194 ? 25.922 -9.055 -6.09 1 95.56 194 GLU A N 1
ATOM 1553 C CA . GLU A 1 194 ? 27.344 -8.93 -6.355 1 95.56 194 GLU A CA 1
ATOM 1554 C C . GLU A 1 194 ? 28.078 -10.242 -6.078 1 95.56 194 GLU A C 1
ATOM 1556 O O . GLU A 1 194 ? 28.953 -10.656 -6.852 1 95.56 194 GLU A O 1
ATOM 1561 N N . GLU A 1 195 ? 27.734 -10.852 -4.969 1 94.62 195 GLU A N 1
ATOM 1562 C CA . GLU A 1 195 ? 28.344 -12.133 -4.648 1 94.62 195 GLU A CA 1
ATOM 1563 C C . GLU A 1 195 ? 28 -13.188 -5.695 1 94.62 195 GLU A C 1
ATOM 1565 O O . GLU A 1 195 ? 28.844 -14.008 -6.066 1 94.62 195 GLU A O 1
ATOM 1570 N N . PHE A 1 196 ? 26.828 -13.211 -6.207 1 95.62 196 PHE A N 1
ATOM 1571 C CA . PHE A 1 196 ? 26.422 -14.109 -7.277 1 95.62 196 PHE A CA 1
ATOM 1572 C C . PHE A 1 196 ? 27.297 -13.906 -8.516 1 95.62 196 PHE A C 1
ATOM 1574 O O . PHE A 1 196 ? 27.844 -14.875 -9.055 1 95.62 196 PHE A O 1
ATOM 1581 N N . VAL A 1 197 ? 27.391 -12.688 -8.875 1 95.75 197 VAL A N 1
ATOM 1582 C CA . VAL A 1 197 ? 28.141 -12.375 -10.086 1 95.75 197 VAL A CA 1
ATOM 1583 C C . VAL A 1 197 ? 29.594 -12.812 -9.914 1 95.75 197 VAL A C 1
ATOM 1585 O O . VAL A 1 197 ? 30.188 -13.398 -10.82 1 95.75 197 VAL A O 1
ATOM 1588 N N . LYS A 1 198 ? 30.125 -12.516 -8.773 1 95.81 198 LYS A N 1
ATOM 1589 C CA . LYS A 1 198 ? 31.5 -12.906 -8.477 1 95.81 198 LYS A CA 1
ATOM 1590 C C . LYS A 1 198 ? 31.672 -14.422 -8.594 1 95.81 198 LYS A C 1
ATOM 1592 O O . LYS A 1 198 ? 32.562 -14.898 -9.273 1 95.81 198 LYS A O 1
ATOM 1597 N N . LEU A 1 199 ? 30.812 -15.172 -7.949 1 93.88 199 LEU A N 1
ATOM 1598 C CA . LEU A 1 199 ? 30.875 -16.625 -7.953 1 93.88 199 LEU A CA 1
ATOM 1599 C C . LEU A 1 199 ? 30.641 -17.188 -9.352 1 93.88 199 LEU A C 1
ATOM 1601 O O . LEU A 1 199 ? 31.297 -18.141 -9.773 1 93.88 199 LEU A O 1
ATOM 1605 N N . TYR A 1 200 ? 29.719 -16.594 -10.055 1 94.12 200 TYR A N 1
ATOM 1606 C CA . TYR A 1 200 ? 29.438 -17.016 -11.422 1 94.12 200 TYR A CA 1
ATOM 1607 C C . TYR A 1 200 ? 30.672 -16.891 -12.297 1 94.12 200 TYR A C 1
ATOM 1609 O O . TYR A 1 200 ? 31.016 -17.812 -13.031 1 94.12 200 TYR A O 1
ATOM 1617 N N . ASN A 1 201 ? 31.328 -15.789 -12.18 1 93.94 201 ASN A N 1
ATOM 1618 C CA . ASN A 1 201 ? 32.531 -15.555 -12.969 1 93.94 201 ASN A CA 1
ATOM 1619 C C . ASN A 1 201 ? 33.656 -16.531 -12.594 1 93.94 201 ASN A C 1
ATOM 1621 O O . ASN A 1 201 ? 34.375 -17.031 -13.469 1 93.94 201 ASN A O 1
ATOM 1625 N N . GLU A 1 202 ? 33.781 -16.766 -11.352 1 92 202 GLU A N 1
ATOM 1626 C CA . GLU A 1 202 ? 34.781 -17.719 -10.891 1 92 202 GLU A CA 1
ATOM 1627 C C . GLU A 1 202 ? 34.531 -19.125 -11.438 1 92 202 GLU A C 1
ATOM 1629 O O . GLU A 1 202 ? 35.438 -19.797 -11.922 1 92 202 GLU A O 1
ATOM 1634 N N . ILE A 1 203 ? 33.344 -19.547 -11.359 1 90.88 203 ILE A N 1
ATOM 1635 C CA . ILE A 1 203 ? 32.938 -20.875 -11.828 1 90.88 203 ILE A CA 1
ATOM 1636 C C . ILE A 1 203 ? 33.125 -20.969 -13.336 1 90.88 203 ILE A C 1
ATOM 1638 O O . ILE A 1 203 ? 33.625 -21.969 -13.844 1 90.88 203 ILE A O 1
ATOM 1642 N N . ARG A 1 204 ? 32.781 -19.953 -13.969 1 89 204 ARG A N 1
ATOM 1643 C CA . ARG A 1 204 ? 32.938 -19.906 -15.414 1 89 204 ARG A CA 1
ATOM 1644 C C . ARG A 1 204 ? 34.406 -20.031 -15.805 1 89 204 ARG A C 1
ATOM 1646 O O . ARG A 1 204 ? 34.75 -20.766 -16.75 1 89 204 ARG A O 1
ATOM 1653 N N . GLN A 1 205 ? 35.25 -19.375 -15.102 1 90 205 GLN A N 1
ATOM 1654 C CA . GLN A 1 205 ? 36.688 -19.453 -15.367 1 90 205 GLN A CA 1
ATOM 1655 C C . GLN A 1 205 ? 37.188 -20.875 -15.133 1 90 205 GLN A C 1
ATOM 1657 O O . GLN A 1 205 ? 38.031 -21.359 -15.906 1 90 205 GLN A O 1
ATOM 1662 N N . HIS A 1 206 ? 36.719 -21.453 -14.102 1 87.31 206 HIS A N 1
ATOM 1663 C CA . HIS A 1 206 ? 37.125 -22.828 -13.812 1 87.31 206 HIS A CA 1
ATOM 1664 C C . HIS A 1 206 ? 36.656 -23.781 -14.906 1 87.31 206 HIS A C 1
ATOM 1666 O O . HIS A 1 206 ? 37.406 -24.672 -15.312 1 87.31 206 HIS A O 1
ATOM 1672 N N . LYS A 1 207 ? 35.469 -23.578 -15.32 1 83.38 207 LYS A N 1
ATOM 1673 C CA . LYS A 1 207 ? 34.938 -24.422 -16.391 1 83.38 207 LYS A CA 1
ATOM 1674 C C . LYS A 1 207 ? 35.75 -24.281 -17.672 1 83.38 207 LYS A C 1
ATOM 1676 O O . LYS A 1 207 ? 36.031 -25.266 -18.344 1 83.38 207 LYS A O 1
ATOM 1681 N N . GLU A 1 208 ? 36.094 -23.109 -17.938 1 85.25 208 GLU A N 1
ATOM 1682 C CA . GLU A 1 208 ? 36.875 -22.844 -19.141 1 85.25 208 GLU A CA 1
ATOM 1683 C C . GLU A 1 208 ? 38.25 -23.484 -19.062 1 85.25 208 GLU A C 1
ATOM 1685 O O . GLU A 1 208 ? 38.781 -23.891 -20.078 1 85.25 208 GLU A O 1
ATOM 1690 N N . ARG A 1 209 ? 38.656 -23.703 -17.844 1 86.38 209 ARG A N 1
ATOM 1691 C CA . ARG A 1 209 ? 39.969 -24.297 -17.641 1 86.38 209 ARG A CA 1
ATOM 1692 C C . ARG A 1 209 ? 39.875 -25.812 -17.484 1 86.38 209 ARG A C 1
ATOM 1694 O O . ARG A 1 209 ? 40.906 -26.5 -17.344 1 86.38 209 ARG A O 1
ATOM 1701 N N . GLY A 1 210 ? 38.594 -26.328 -17.531 1 77.06 210 GLY A N 1
ATOM 1702 C CA . GLY A 1 210 ? 38.406 -27.766 -17.422 1 77.06 210 GLY A CA 1
ATOM 1703 C C . GLY A 1 210 ? 38.531 -28.281 -16 1 77.06 210 GLY A C 1
ATOM 1704 O O . GLY A 1 210 ? 38.75 -29.469 -15.789 1 77.06 210 GLY A O 1
ATOM 1705 N N . LYS A 1 211 ? 38.625 -27.438 -14.984 1 75.38 211 LYS A N 1
ATOM 1706 C CA . LYS A 1 211 ? 38.75 -27.812 -13.578 1 75.38 211 LYS A CA 1
ATOM 1707 C C . LYS A 1 211 ? 37.406 -27.781 -12.852 1 75.38 211 LYS A C 1
ATOM 1709 O O . LYS A 1 211 ? 37.094 -26.797 -12.203 1 75.38 211 LYS A O 1
ATOM 1714 N N . MET A 1 212 ? 36.656 -28.766 -12.977 1 70.44 212 MET A N 1
ATOM 1715 C CA . MET A 1 212 ? 35.312 -28.781 -12.43 1 70.44 212 MET A CA 1
ATOM 1716 C C . MET A 1 212 ? 35.312 -29.344 -11.016 1 70.44 212 MET A C 1
ATOM 1718 O O . MET A 1 212 ? 34.312 -29.234 -10.305 1 70.44 212 MET A O 1
ATOM 1722 N N . ALA A 1 213 ? 36.5 -29.844 -10.656 1 69.06 213 ALA A N 1
ATOM 1723 C CA . ALA A 1 213 ? 36.531 -30.5 -9.352 1 69.06 213 ALA A CA 1
ATOM 1724 C C . ALA A 1 213 ? 36.406 -29.469 -8.227 1 69.06 213 ALA A C 1
ATOM 1726 O O . ALA A 1 213 ? 37.031 -28.406 -8.289 1 69.06 213 ALA A O 1
ATOM 1727 N N . GLY A 1 214 ? 35.562 -29.625 -7.223 1 70.19 214 GLY A N 1
ATOM 1728 C CA . GLY A 1 214 ? 35.469 -28.812 -6.016 1 70.19 214 GLY A CA 1
ATOM 1729 C C . GLY A 1 214 ? 34.562 -27.625 -6.164 1 70.19 214 GLY A C 1
ATOM 1730 O O . GLY A 1 214 ? 34.562 -26.703 -5.34 1 70.19 214 GLY A O 1
ATOM 1731 N N . LEU A 1 215 ? 33.844 -27.594 -7.289 1 80.81 215 LEU A N 1
ATOM 1732 C CA . LEU A 1 215 ? 33.031 -26.406 -7.527 1 80.81 215 LEU A CA 1
ATOM 1733 C C . LEU A 1 215 ? 31.641 -26.562 -6.922 1 80.81 215 LEU A C 1
ATOM 1735 O O . LEU A 1 215 ? 30.812 -25.656 -7.023 1 80.81 215 LEU A O 1
ATOM 1739 N N . ARG A 1 216 ? 31.453 -27.641 -6.242 1 79.19 216 ARG A N 1
ATOM 1740 C CA . ARG A 1 216 ? 30.125 -27.906 -5.691 1 79.19 216 ARG A CA 1
ATOM 1741 C C . ARG A 1 216 ? 29.75 -26.875 -4.637 1 79.19 216 ARG A C 1
ATOM 1743 O O . ARG A 1 216 ? 28.656 -26.328 -4.66 1 79.19 216 ARG A O 1
ATOM 1750 N N . LYS A 1 217 ? 30.641 -26.672 -3.752 1 84 217 LYS A N 1
ATOM 1751 C CA . LYS A 1 217 ? 30.375 -25.688 -2.695 1 84 217 LYS A CA 1
ATOM 1752 C C . LYS A 1 217 ? 30.141 -24.297 -3.275 1 84 217 LYS A C 1
ATOM 1754 O O . LYS A 1 217 ? 29.203 -23.609 -2.861 1 84 217 LYS A O 1
ATOM 1759 N N . LYS A 1 218 ? 30.953 -24 -4.238 1 88.06 218 LYS A N 1
ATOM 1760 C CA . LYS A 1 218 ? 30.828 -22.688 -4.867 1 88.06 218 LYS A CA 1
ATOM 1761 C C . LYS A 1 218 ? 29.531 -22.578 -5.648 1 88.06 218 LYS A C 1
ATOM 1763 O O . LYS A 1 218 ? 28.906 -21.516 -5.664 1 88.06 218 LYS A O 1
ATOM 1768 N N . SER A 1 219 ? 29.172 -23.641 -6.266 1 88.56 219 SER A N 1
ATOM 1769 C CA . SER A 1 219 ? 27.922 -23.656 -7.016 1 88.56 219 SER A CA 1
ATOM 1770 C C . SER A 1 219 ? 26.734 -23.484 -6.09 1 88.56 219 SER A C 1
ATOM 1772 O O . SER A 1 219 ? 25.766 -22.797 -6.434 1 88.56 219 SER A O 1
ATOM 1774 N N . HIS A 1 220 ? 26.844 -24.109 -4.988 1 88.81 220 HIS A N 1
ATOM 1775 C CA . HIS A 1 220 ? 25.781 -23.969 -4 1 88.81 220 HIS A CA 1
ATOM 1776 C C . HIS A 1 220 ? 25.688 -22.531 -3.506 1 88.81 220 HIS A C 1
ATOM 1778 O O . HIS A 1 220 ? 24.578 -21.969 -3.438 1 88.81 220 HIS A O 1
ATOM 1784 N N . GLU A 1 221 ? 26.781 -21.969 -3.229 1 91.69 221 GLU A N 1
ATOM 1785 C CA . GLU A 1 221 ? 26.812 -20.578 -2.777 1 91.69 221 GLU A CA 1
ATOM 1786 C C . GLU A 1 221 ? 26.297 -19.641 -3.855 1 91.69 221 GLU A C 1
ATOM 1788 O O . GLU A 1 221 ? 25.562 -18.703 -3.559 1 91.69 221 GLU A O 1
ATOM 1793 N N . MET A 1 222 ? 26.672 -19.938 -5.047 1 93.62 222 MET A N 1
ATOM 1794 C CA . MET A 1 222 ? 26.172 -19.141 -6.172 1 93.62 222 MET A CA 1
ATOM 1795 C C . MET A 1 222 ? 24.656 -19.188 -6.25 1 93.62 222 MET A C 1
ATOM 1797 O O . MET A 1 222 ? 24 -18.156 -6.426 1 93.62 222 MET A O 1
ATOM 1801 N N . GLY A 1 223 ? 24.172 -20.375 -6.094 1 92.62 223 GLY A N 1
ATOM 1802 C CA . GLY A 1 223 ? 22.719 -20.562 -6.16 1 92.62 223 GLY A CA 1
ATOM 1803 C C . GLY A 1 223 ? 21.984 -19.812 -5.07 1 92.62 223 GLY A C 1
ATOM 1804 O O . GLY A 1 223 ? 20.969 -19.172 -5.332 1 92.62 223 GLY A O 1
ATOM 1805 N N . ILE A 1 224 ? 22.484 -19.859 -3.908 1 93.56 224 ILE A N 1
ATOM 1806 C CA . ILE A 1 224 ? 21.859 -19.203 -2.768 1 93.56 224 ILE A CA 1
ATOM 1807 C C . ILE A 1 224 ? 21.828 -17.703 -2.99 1 93.56 224 ILE A C 1
ATOM 1809 O O . ILE A 1 224 ? 20.797 -17.047 -2.775 1 93.56 224 ILE A O 1
ATOM 1813 N N . ASN A 1 225 ? 22.891 -17.172 -3.404 1 94.62 225 ASN A N 1
ATOM 1814 C CA . ASN A 1 225 ? 22.969 -15.734 -3.648 1 94.62 225 ASN A CA 1
ATOM 1815 C C . ASN A 1 225 ? 22.062 -15.32 -4.809 1 94.62 225 ASN A C 1
ATOM 1817 O O . ASN A 1 225 ? 21.453 -14.25 -4.773 1 94.62 225 ASN A O 1
ATOM 1821 N N . LYS A 1 226 ? 22 -16.156 -5.809 1 94.94 226 LYS A N 1
ATOM 1822 C CA . LYS A 1 226 ? 21.109 -15.891 -6.938 1 94.94 226 LYS A CA 1
ATOM 1823 C C . LYS A 1 226 ? 19.656 -15.844 -6.492 1 94.94 226 LYS A C 1
ATOM 1825 O O . LYS A 1 226 ? 18.922 -14.914 -6.832 1 94.94 226 LYS A O 1
ATOM 1830 N N . VAL A 1 227 ? 19.266 -16.781 -5.738 1 94.12 227 VAL A N 1
ATOM 1831 C CA . VAL A 1 227 ? 17.891 -16.875 -5.27 1 94.12 227 VAL A CA 1
ATOM 1832 C C . VAL A 1 227 ? 17.578 -15.68 -4.363 1 94.12 227 VAL A C 1
ATOM 1834 O O . VAL A 1 227 ? 16.531 -15.039 -4.504 1 94.12 227 VAL A O 1
ATOM 1837 N N . ALA A 1 228 ? 18.469 -15.359 -3.492 1 94.12 228 ALA A N 1
ATOM 1838 C CA . ALA A 1 228 ? 18.266 -14.227 -2.592 1 94.12 228 ALA A CA 1
ATOM 1839 C C . ALA A 1 228 ? 18.125 -12.922 -3.375 1 94.12 228 ALA A C 1
ATOM 1841 O O . ALA A 1 228 ? 17.203 -12.141 -3.125 1 94.12 228 ALA A O 1
ATOM 1842 N N . CYS A 1 229 ? 19.031 -12.758 -4.316 1 94.31 229 CYS A N 1
ATOM 1843 C CA . CYS A 1 229 ? 18.984 -11.57 -5.164 1 94.31 229 CYS A CA 1
ATOM 1844 C C . CYS A 1 229 ? 17.656 -11.461 -5.891 1 94.31 229 CYS A C 1
ATOM 1846 O O . CYS A 1 229 ? 17.031 -10.398 -5.902 1 94.31 229 CYS A O 1
ATOM 1848 N N . ASP A 1 230 ? 17.203 -12.539 -6.398 1 93.19 230 ASP A N 1
ATOM 1849 C CA . ASP A 1 230 ? 15.977 -12.547 -7.199 1 93.19 230 ASP A CA 1
ATOM 1850 C C . ASP A 1 230 ? 14.742 -12.344 -6.324 1 93.19 230 ASP A C 1
ATOM 1852 O O . ASP A 1 230 ? 13.797 -11.656 -6.719 1 93.19 230 ASP A O 1
ATOM 1856 N N . LEU A 1 231 ? 14.734 -12.945 -5.199 1 92 231 LEU A N 1
ATOM 1857 C CA . LEU A 1 231 ? 13.609 -12.789 -4.293 1 92 231 LEU A CA 1
ATOM 1858 C C . LEU A 1 231 ? 13.453 -11.328 -3.859 1 92 231 LEU A C 1
ATOM 1860 O O . LEU A 1 231 ? 12.344 -10.797 -3.852 1 92 231 LEU A O 1
ATOM 1864 N N . ILE A 1 232 ? 14.523 -10.688 -3.572 1 92.31 232 ILE A N 1
ATOM 1865 C CA . ILE A 1 232 ? 14.477 -9.305 -3.129 1 92.31 232 ILE A CA 1
ATOM 1866 C C . ILE A 1 232 ? 14.016 -8.406 -4.281 1 92.31 232 ILE A C 1
ATOM 1868 O O . ILE A 1 232 ? 13.297 -7.43 -4.066 1 92.31 232 ILE A O 1
ATOM 1872 N N . SER A 1 233 ? 14.453 -8.797 -5.438 1 91.31 233 SER A N 1
ATOM 1873 C CA . SER A 1 233 ? 14.031 -8.023 -6.602 1 91.31 233 SER A CA 1
ATOM 1874 C C . SER A 1 233 ? 12.516 -8.031 -6.758 1 91.31 233 SER A C 1
ATOM 1876 O O . SER A 1 233 ? 11.953 -7.188 -7.453 1 91.31 233 SER A O 1
ATOM 1878 N N . LYS A 1 234 ? 11.945 -8.977 -6.125 1 87.75 234 LYS A N 1
ATOM 1879 C CA . LYS A 1 234 ? 10.492 -9.094 -6.195 1 87.75 234 LYS A CA 1
ATOM 1880 C C . LYS A 1 234 ? 9.836 -8.625 -4.895 1 87.75 234 LYS A C 1
ATOM 1882 O O . LYS A 1 234 ? 8.656 -8.875 -4.664 1 87.75 234 LYS A O 1
ATOM 1887 N N . GLY A 1 235 ? 10.617 -8.031 -4.051 1 86.94 235 GLY A N 1
ATOM 1888 C CA . GLY A 1 235 ? 10.094 -7.367 -2.869 1 86.94 235 GLY A CA 1
ATOM 1889 C C . GLY A 1 235 ? 10.078 -8.258 -1.644 1 86.94 235 GLY A C 1
ATOM 1890 O O . GLY A 1 235 ? 9.469 -7.918 -0.629 1 86.94 235 GLY A O 1
ATOM 1891 N N . ILE A 1 236 ? 10.641 -9.406 -1.732 1 90.06 236 ILE A N 1
ATOM 1892 C CA . ILE A 1 236 ? 10.711 -10.305 -0.58 1 90.06 236 ILE A CA 1
ATOM 1893 C C . ILE A 1 236 ? 11.922 -9.945 0.278 1 90.06 236 ILE A C 1
ATOM 1895 O O . ILE A 1 236 ? 13.047 -9.883 -0.223 1 90.06 236 ILE A O 1
ATOM 1899 N N . ASP A 1 237 ? 11.711 -9.633 1.494 1 89.44 237 ASP A N 1
ATOM 1900 C CA . ASP A 1 237 ? 12.789 -9.32 2.422 1 89.44 237 ASP A CA 1
ATOM 1901 C C . ASP A 1 237 ? 13.531 -10.594 2.846 1 89.44 237 ASP A C 1
ATOM 1903 O O . ASP A 1 237 ? 13.008 -11.391 3.629 1 89.44 237 ASP A O 1
ATOM 1907 N N . VAL A 1 238 ? 14.766 -10.641 2.213 1 90 238 VAL A N 1
ATOM 1908 C CA . VAL A 1 238 ? 15.625 -11.773 2.555 1 90 238 VAL A CA 1
ATOM 1909 C C . VAL A 1 238 ? 16.641 -11.352 3.617 1 90 238 VAL A C 1
ATOM 1911 O O . VAL A 1 238 ? 17.328 -10.336 3.459 1 90 238 VAL A O 1
ATOM 1914 N N . GLY A 1 239 ? 16.469 -11.391 4.816 1 81.81 239 GLY A N 1
ATOM 1915 C CA . GLY A 1 239 ? 17.359 -11.078 5.922 1 81.81 239 GLY A CA 1
ATOM 1916 C C . GLY A 1 239 ? 18.828 -11.055 5.52 1 81.81 239 GLY A C 1
ATOM 1917 O O . GLY A 1 239 ? 19.156 -11.219 4.344 1 81.81 239 GLY A O 1
ATOM 1918 N N . ASP A 1 240 ? 19.766 -10.734 6.391 1 77.19 240 ASP A N 1
ATOM 1919 C CA . ASP A 1 240 ? 21.188 -10.516 6.141 1 77.19 240 ASP A CA 1
ATOM 1920 C C . ASP A 1 240 ? 21.984 -11.805 6.344 1 77.19 240 ASP A C 1
ATOM 1922 O O . ASP A 1 240 ? 23.156 -11.883 5.961 1 77.19 240 ASP A O 1
ATOM 1926 N N . GLU A 1 241 ? 21.391 -12.734 6.859 1 75.12 241 GLU A N 1
ATOM 1927 C CA . GLU A 1 241 ? 22.172 -13.914 7.191 1 75.12 241 GLU A CA 1
ATOM 1928 C C . GLU A 1 241 ? 21.719 -15.133 6.391 1 75.12 241 GLU A C 1
ATOM 1930 O O . GLU A 1 241 ? 20.922 -15.938 6.879 1 75.12 241 GLU A O 1
ATOM 1935 N N . VAL A 1 242 ? 22.109 -15.133 5.191 1 74.06 242 VAL A N 1
ATOM 1936 C CA . VAL A 1 242 ? 21.797 -16.312 4.383 1 74.06 242 VAL A CA 1
ATOM 1937 C C . VAL A 1 242 ? 22.953 -17.297 4.449 1 74.06 242 VAL A C 1
ATOM 1939 O O . VAL A 1 242 ? 24.094 -16.953 4.172 1 74.06 242 VAL A O 1
ATOM 1942 N N . GLY A 1 243 ? 22.75 -18.312 5.195 1 73 243 GLY A N 1
ATOM 1943 C CA . GLY A 1 243 ? 23.688 -19.422 5.152 1 73 243 GLY A CA 1
ATOM 1944 C C . GLY A 1 243 ? 23.375 -20.422 4.059 1 73 243 GLY A C 1
ATOM 1945 O O . GLY A 1 243 ? 23.25 -20.062 2.887 1 73 243 GLY A O 1
ATOM 1946 N N . SER A 1 244 ? 23.203 -21.641 4.531 1 71.31 244 SER A N 1
ATOM 1947 C CA . SER A 1 244 ? 22.812 -22.688 3.596 1 71.31 244 SER A CA 1
ATOM 1948 C C . SER A 1 244 ? 21.328 -22.609 3.275 1 71.31 244 SER A C 1
ATOM 1950 O O . SER A 1 244 ? 20.859 -23.219 2.305 1 71.31 244 SER A O 1
ATOM 1952 N N . ASP A 1 245 ? 20.703 -21.797 4.105 1 83.5 245 ASP A N 1
ATOM 1953 C CA . ASP A 1 245 ? 19.266 -21.641 3.959 1 83.5 245 ASP A CA 1
ATOM 1954 C C . ASP A 1 245 ? 18.844 -20.172 3.941 1 83.5 245 ASP A C 1
ATOM 1956 O O . ASP A 1 245 ? 19.594 -19.312 4.41 1 83.5 245 ASP A O 1
ATOM 1960 N N . ILE A 1 246 ? 17.781 -19.984 3.246 1 90 246 ILE A N 1
ATOM 1961 C CA . ILE A 1 246 ? 17.172 -18.656 3.236 1 90 246 ILE A CA 1
ATOM 1962 C C . ILE A 1 246 ? 15.93 -18.656 4.125 1 90 246 ILE A C 1
ATOM 1964 O O . ILE A 1 246 ? 15.094 -19.562 4.035 1 90 246 ILE A O 1
ATOM 1968 N N . THR A 1 247 ? 15.875 -17.703 4.992 1 86.38 247 THR A N 1
ATOM 1969 C CA . THR A 1 247 ? 14.695 -17.547 5.832 1 86.38 247 THR A CA 1
ATOM 1970 C C . THR A 1 247 ? 13.961 -16.25 5.488 1 86.38 247 THR A C 1
ATOM 1972 O O . THR A 1 247 ? 14.578 -15.188 5.402 1 86.38 247 THR A O 1
ATOM 1975 N N . VAL A 1 248 ? 12.688 -16.453 5.219 1 87.38 248 VAL A N 1
ATOM 1976 C CA . VAL A 1 248 ? 11.852 -15.297 4.957 1 87.38 248 VAL A CA 1
ATOM 1977 C C . VAL A 1 248 ? 10.695 -15.25 5.957 1 87.38 248 VAL A C 1
ATOM 1979 O O . VAL A 1 248 ? 10.289 -16.281 6.488 1 87.38 248 VAL A O 1
ATOM 1982 N N . TYR A 1 249 ? 10.281 -14.023 6.188 1 79.88 249 TYR A N 1
ATOM 1983 C CA . TYR A 1 249 ? 9.18 -13.875 7.133 1 79.88 249 TYR A CA 1
ATOM 1984 C C . TYR A 1 249 ? 7.91 -13.43 6.422 1 79.88 249 TYR A C 1
ATOM 1986 O O . TYR A 1 249 ? 7.941 -12.508 5.605 1 79.88 249 TYR A O 1
ATOM 1994 N N . ALA A 1 250 ? 6.871 -14.148 6.602 1 74 250 ALA A N 1
ATOM 1995 C CA . ALA A 1 250 ? 5.512 -13.773 6.223 1 74 250 ALA A CA 1
ATOM 1996 C C . ALA A 1 250 ? 4.668 -13.445 7.457 1 74 250 ALA A C 1
ATOM 1998 O O . ALA A 1 250 ? 4.07 -14.344 8.055 1 74 250 ALA A O 1
ATOM 1999 N N . GLY A 1 251 ? 4.555 -12.148 7.73 1 67.62 251 GLY A N 1
ATOM 2000 C CA . GLY A 1 251 ? 3.98 -11.805 9.023 1 67.62 251 GLY A CA 1
ATOM 2001 C C . GLY A 1 251 ? 4.789 -12.328 10.195 1 67.62 251 GLY A C 1
ATOM 2002 O O . GLY A 1 251 ? 5.984 -12.047 10.305 1 67.62 251 GLY A O 1
ATOM 2003 N N . LYS A 1 252 ? 4.129 -13.211 11.023 1 70.5 252 LYS A N 1
ATOM 2004 C CA . LYS A 1 252 ? 4.781 -13.781 12.195 1 70.5 252 LYS A CA 1
ATOM 2005 C C . LYS A 1 252 ? 5.355 -15.164 11.891 1 70.5 252 LYS A C 1
ATOM 2007 O O . LYS A 1 252 ? 6.07 -15.742 12.711 1 70.5 252 LYS A O 1
ATOM 2012 N N . SER A 1 253 ? 5.133 -15.57 10.672 1 77.81 253 SER A N 1
ATOM 2013 C CA . SER A 1 253 ? 5.547 -16.922 10.336 1 77.81 253 SER A CA 1
ATOM 2014 C C . SER A 1 253 ? 6.902 -16.938 9.641 1 77.81 253 SER A C 1
ATOM 2016 O O . SER A 1 253 ? 7.16 -16.109 8.766 1 77.81 253 SER A O 1
ATOM 2018 N N . LYS A 1 254 ? 7.629 -17.875 10.18 1 85.12 254 LYS A N 1
ATOM 2019 C CA . LYS A 1 254 ? 8.945 -18.109 9.586 1 85.12 254 LYS A CA 1
ATOM 2020 C C . LYS A 1 254 ? 8.867 -19.172 8.484 1 85.12 254 LYS A C 1
ATOM 2022 O O . LYS A 1 254 ? 8.328 -20.25 8.703 1 85.12 254 LYS A O 1
ATOM 2027 N N . ILE A 1 255 ? 9.336 -18.828 7.309 1 89.44 255 ILE A N 1
ATOM 2028 C CA . ILE A 1 255 ? 9.367 -19.75 6.176 1 89.44 255 ILE A CA 1
ATOM 2029 C C . ILE A 1 255 ? 10.812 -20.094 5.828 1 89.44 255 ILE A C 1
ATOM 2031 O O . ILE A 1 255 ? 11.617 -19.188 5.555 1 89.44 255 ILE A O 1
ATOM 2035 N N . ARG A 1 256 ? 11.07 -21.328 5.848 1 90.31 256 ARG A N 1
ATOM 2036 C CA . ARG A 1 256 ? 12.43 -21.781 5.586 1 90.31 256 ARG A CA 1
ATOM 2037 C C . ARG A 1 256 ? 12.57 -22.297 4.152 1 90.31 256 ARG A C 1
ATOM 2039 O O . ARG A 1 256 ? 11.812 -23.156 3.721 1 90.31 256 ARG A O 1
ATOM 2046 N N . ILE A 1 257 ? 13.578 -21.75 3.51 1 91.94 257 ILE A N 1
ATOM 2047 C CA . ILE A 1 257 ? 13.836 -22.125 2.123 1 91.94 257 ILE A CA 1
ATOM 2048 C C . ILE A 1 257 ? 15.25 -22.688 1.995 1 91.94 257 ILE A C 1
ATOM 2050 O O . ILE A 1 257 ? 16.234 -21.984 2.252 1 91.94 257 ILE A O 1
ATOM 2054 N N . LYS A 1 258 ? 15.305 -23.922 1.619 1 90.31 258 LYS A N 1
ATOM 2055 C CA . LYS A 1 258 ? 16.594 -24.516 1.282 1 90.31 258 LYS A CA 1
ATOM 2056 C C . LYS A 1 258 ? 16.891 -24.391 -0.21 1 90.31 258 LYS A C 1
ATOM 2058 O O . LYS A 1 258 ? 15.984 -24.5 -1.036 1 90.31 258 LYS A O 1
ATOM 2063 N N . VAL A 1 259 ? 18.188 -24.156 -0.466 1 90.94 259 VAL A N 1
ATOM 2064 C CA . VAL A 1 259 ? 18.547 -23.922 -1.86 1 90.94 259 VAL A CA 1
ATOM 2065 C C . VAL A 1 259 ? 19.688 -24.859 -2.266 1 90.94 259 VAL A C 1
ATOM 2067 O O . VAL A 1 259 ? 20.609 -25.094 -1.479 1 90.94 259 VAL A O 1
ATOM 2070 N N . GLN A 1 260 ? 19.562 -25.391 -3.439 1 87 260 GLN A N 1
ATOM 2071 C CA . GLN A 1 260 ? 20.656 -26.094 -4.102 1 87 260 GLN A CA 1
ATOM 2072 C C . GLN A 1 260 ? 20.984 -25.438 -5.441 1 87 260 GLN A C 1
ATOM 2074 O O . GLN A 1 260 ? 20.156 -25.406 -6.348 1 87 260 GLN A O 1
ATOM 2079 N N . GLY A 1 261 ? 22.156 -24.891 -5.469 1 86.69 261 GLY A N 1
ATOM 2080 C CA . GLY A 1 261 ? 22.641 -24.344 -6.727 1 86.69 261 GLY A CA 1
ATOM 2081 C C . GLY A 1 261 ? 23.328 -25.375 -7.605 1 86.69 261 GLY A C 1
ATOM 2082 O O . GLY A 1 261 ? 24.109 -26.188 -7.113 1 86.69 261 GLY A O 1
ATOM 2083 N N . MET A 1 262 ? 22.953 -25.281 -8.938 1 80.06 262 MET A N 1
ATOM 2084 C CA . MET A 1 262 ? 23.531 -26.234 -9.883 1 80.06 262 MET A CA 1
ATOM 2085 C C . MET A 1 262 ? 24.109 -25.531 -11.102 1 80.06 262 MET A C 1
ATOM 2087 O O . MET A 1 262 ? 23.562 -24.5 -11.539 1 80.06 262 MET A O 1
ATOM 2091 N N . VAL A 1 263 ? 25.281 -26.031 -11.469 1 69.81 263 VAL A N 1
ATOM 2092 C CA . VAL A 1 263 ? 25.875 -25.531 -12.711 1 69.81 263 VAL A CA 1
ATOM 2093 C C . VAL A 1 263 ? 25.547 -26.484 -13.852 1 69.81 263 VAL A C 1
ATOM 2095 O O . VAL A 1 263 ? 25.547 -26.094 -15.023 1 69.81 263 VAL A O 1
ATOM 2098 N N . LEU A 1 264 ? 25.359 -27.812 -13.445 1 66.44 264 LEU A N 1
ATOM 2099 C CA . LEU A 1 264 ? 25.047 -28.812 -14.461 1 66.44 264 LEU A CA 1
ATOM 2100 C C . LEU A 1 264 ? 23.656 -29.391 -14.242 1 66.44 264 LEU A C 1
ATOM 2102 O O . LEU A 1 264 ? 23.344 -29.891 -13.156 1 66.44 264 LEU A O 1
ATOM 2106 N N . PRO A 1 265 ? 22.875 -29.297 -15.266 1 64.12 265 PRO A N 1
ATOM 2107 C CA . PRO A 1 265 ? 21.469 -29.703 -15.102 1 64.12 265 PRO A CA 1
ATOM 2108 C C . PRO A 1 265 ? 21.328 -31.203 -14.82 1 64.12 265 PRO A C 1
ATOM 2110 O O . PRO A 1 265 ? 20.297 -31.641 -14.281 1 64.12 265 PRO A O 1
ATOM 2113 N N . ASN A 1 266 ? 22.359 -31.953 -15.094 1 67.06 266 ASN A N 1
ATOM 2114 C CA . ASN A 1 266 ? 22.141 -33.406 -15.039 1 67.06 266 ASN A CA 1
ATOM 2115 C C . ASN A 1 266 ? 22.562 -34 -13.695 1 67.06 266 ASN A C 1
ATOM 2117 O O . ASN A 1 266 ? 22.375 -35.188 -13.438 1 67.06 266 ASN A O 1
ATOM 2121 N N . ASN A 1 267 ? 23.156 -33.188 -12.82 1 71.62 267 ASN A N 1
ATOM 2122 C CA . ASN A 1 267 ? 23.531 -33.688 -11.5 1 71.62 267 ASN A CA 1
ATOM 2123 C C . ASN A 1 267 ? 22.344 -33.719 -10.547 1 71.62 267 ASN A C 1
ATOM 2125 O O . ASN A 1 267 ? 21.438 -32.906 -10.664 1 71.62 267 ASN A O 1
ATOM 2129 N N . PRO A 1 268 ? 22.297 -34.719 -9.711 1 75.31 268 PRO A N 1
ATOM 2130 C CA . PRO A 1 268 ? 21.219 -34.75 -8.727 1 75.31 268 PRO A CA 1
ATOM 2131 C C . PRO A 1 268 ? 21.359 -33.656 -7.672 1 75.31 268 PRO A C 1
ATOM 2133 O O . PRO A 1 268 ? 22.469 -33.312 -7.254 1 75.31 268 PRO A O 1
ATOM 2136 N N . ALA A 1 269 ? 20.266 -33.062 -7.359 1 81.25 269 ALA A N 1
ATOM 2137 C CA . ALA A 1 269 ? 20.234 -32.156 -6.215 1 81.25 269 ALA A CA 1
ATOM 2138 C C . ALA A 1 269 ? 20.125 -32.906 -4.906 1 81.25 269 ALA A C 1
ATOM 2140 O O . ALA A 1 269 ? 19.547 -34 -4.867 1 81.25 269 ALA A O 1
ATOM 2141 N N . ARG A 1 270 ? 20.812 -32.438 -3.871 1 77.75 270 ARG A N 1
ATOM 2142 C CA . ARG A 1 270 ? 20.828 -33.156 -2.596 1 77.75 270 ARG A CA 1
ATOM 2143 C C . ARG A 1 270 ? 20.438 -32.25 -1.449 1 77.75 270 ARG A C 1
ATOM 2145 O O . ARG A 1 270 ? 20.781 -31.047 -1.449 1 77.75 270 ARG A O 1
ATOM 2152 N N . VAL A 1 271 ? 19.562 -32.812 -0.604 1 79 271 VAL A N 1
ATOM 2153 C CA . VAL A 1 271 ? 19.297 -32.125 0.662 1 79 271 VAL A CA 1
ATOM 2154 C C . VAL A 1 271 ? 19.438 -33.125 1.816 1 79 271 VAL A C 1
ATOM 2156 O O . VAL A 1 271 ? 19.078 -34.281 1.686 1 79 271 VAL A O 1
ATOM 2159 N N . TYR A 1 272 ? 19.938 -32.625 2.926 1 76.38 272 TYR A N 1
ATOM 2160 C CA . TYR A 1 272 ? 20.344 -33.531 4.004 1 76.38 272 TYR A CA 1
ATOM 2161 C C . TYR A 1 272 ? 19.25 -33.656 5.059 1 76.38 272 TYR A C 1
ATOM 2163 O O . TYR A 1 272 ? 19.359 -34.438 5.988 1 76.38 272 TYR A O 1
ATOM 2171 N N . ASP A 1 273 ? 18.25 -32.844 4.988 1 81.94 273 ASP A N 1
ATOM 2172 C CA . ASP A 1 273 ? 17.125 -32.906 5.918 1 81.94 273 ASP A CA 1
ATOM 2173 C C . ASP A 1 273 ? 15.875 -32.281 5.32 1 81.94 273 ASP A C 1
ATOM 2175 O O . ASP A 1 273 ? 15.953 -31.594 4.293 1 81.94 273 ASP A O 1
ATOM 2179 N N . LEU A 1 274 ? 14.805 -32.562 6.051 1 85.06 274 LEU A N 1
ATOM 2180 C CA . LEU A 1 274 ? 13.531 -32.031 5.562 1 85.06 274 LEU A CA 1
ATOM 2181 C C . LEU A 1 274 ? 13.062 -30.844 6.41 1 85.06 274 LEU A C 1
ATOM 2183 O O . LEU A 1 274 ? 11.859 -30.609 6.543 1 85.06 274 LEU A O 1
ATOM 2187 N N . ASP A 1 275 ? 13.992 -30.141 6.949 1 87.06 275 ASP A N 1
ATOM 2188 C CA . ASP A 1 275 ? 13.633 -28.984 7.766 1 87.06 275 ASP A CA 1
ATOM 2189 C C . ASP A 1 275 ? 13.5 -27.734 6.914 1 87.06 275 ASP A C 1
ATOM 2191 O O . ASP A 1 275 ? 14.289 -26.797 7.055 1 87.06 275 ASP A O 1
ATOM 2195 N N . PHE A 1 276 ? 12.594 -27.797 6.059 1 90.25 276 PHE A N 1
ATOM 2196 C CA . PHE A 1 276 ? 12.297 -26.672 5.195 1 90.25 276 PHE A CA 1
ATOM 2197 C C . PHE A 1 276 ? 10.82 -26.641 4.824 1 90.25 276 PHE A C 1
ATOM 2199 O O . PHE A 1 276 ? 10.125 -27.641 4.969 1 90.25 276 PHE A O 1
ATOM 2206 N N . ASP A 1 277 ? 10.375 -25.469 4.457 1 90.44 277 ASP A N 1
ATOM 2207 C CA . ASP A 1 277 ? 9.047 -25.344 3.869 1 90.44 277 ASP A CA 1
ATOM 2208 C C . ASP A 1 277 ? 9.102 -25.484 2.35 1 90.44 277 ASP A C 1
ATOM 2210 O O . ASP A 1 277 ? 8.195 -26.047 1.741 1 90.44 277 ASP A O 1
ATOM 2214 N N . TYR A 1 278 ? 10.188 -24.969 1.816 1 90.62 278 TYR A N 1
ATOM 2215 C CA . TYR A 1 278 ? 10.43 -25.062 0.381 1 90.62 278 TYR A CA 1
ATOM 2216 C C . TYR A 1 278 ? 11.867 -25.484 0.097 1 90.62 278 TYR A C 1
ATOM 2218 O O . TYR A 1 278 ? 12.781 -25.109 0.826 1 90.62 278 TYR A O 1
ATOM 2226 N N . PHE A 1 279 ? 12.031 -26.25 -0.954 1 90.19 279 PHE A N 1
ATOM 2227 C CA . PHE A 1 279 ? 13.336 -26.594 -1.51 1 90.19 279 PHE A CA 1
ATOM 2228 C C . PHE A 1 279 ? 13.461 -26.094 -2.947 1 90.19 279 PHE A C 1
ATOM 2230 O O . PHE A 1 279 ? 12.664 -26.484 -3.807 1 90.19 279 PHE A O 1
ATOM 2237 N N . ILE A 1 280 ? 14.477 -25.234 -3.121 1 90.94 280 ILE A N 1
ATOM 2238 C CA . ILE A 1 280 ? 14.656 -24.656 -4.449 1 90.94 280 ILE A CA 1
ATOM 2239 C C . ILE A 1 280 ? 15.938 -25.203 -5.082 1 90.94 280 ILE A C 1
ATOM 2241 O O . ILE A 1 280 ? 17.016 -25.109 -4.496 1 90.94 280 ILE A O 1
ATOM 2245 N N . ILE A 1 281 ? 15.766 -25.766 -6.191 1 89.06 281 ILE A N 1
ATOM 2246 C CA . ILE A 1 281 ? 16.891 -26.078 -7.062 1 89.06 281 ILE A CA 1
ATOM 2247 C C . ILE A 1 281 ? 17.031 -25.016 -8.141 1 89.06 281 ILE A C 1
ATOM 2249 O O . ILE A 1 281 ? 16.078 -24.766 -8.898 1 89.06 281 ILE A O 1
ATOM 2253 N N . VAL A 1 282 ? 18.172 -24.359 -8.164 1 90.94 282 VAL A N 1
ATOM 2254 C CA . VAL A 1 282 ? 18.359 -23.297 -9.141 1 90.94 282 VAL A CA 1
ATOM 2255 C C . VAL A 1 282 ? 19.469 -23.656 -10.102 1 90.94 282 VAL A C 1
ATOM 2257 O O . VAL A 1 282 ? 20.578 -24.031 -9.68 1 90.94 282 VAL A O 1
ATOM 2260 N N . VAL A 1 283 ? 19.172 -23.609 -11.352 1 88.94 283 VAL A N 1
ATOM 2261 C CA . VAL A 1 283 ? 20.156 -23.812 -12.414 1 88.94 283 VAL A CA 1
ATOM 2262 C C . VAL A 1 283 ? 20.438 -22.484 -13.117 1 88.94 283 VAL A C 1
ATOM 2264 O O . VAL A 1 283 ? 19.594 -21.969 -13.852 1 88.94 283 VAL A O 1
ATOM 2267 N N . VAL A 1 284 ? 21.609 -22.047 -12.906 1 89.38 284 VAL A N 1
ATOM 2268 C CA . VAL A 1 284 ? 21.969 -20.75 -13.484 1 89.38 284 VAL A CA 1
ATOM 2269 C C . VAL A 1 284 ? 22.453 -20.953 -14.922 1 89.38 284 VAL A C 1
ATOM 2271 O O . VAL A 1 284 ? 23.438 -21.656 -15.164 1 89.38 284 VAL A O 1
ATOM 2274 N N . THR A 1 285 ? 21.766 -20.359 -15.852 1 84.88 285 THR A N 1
ATOM 2275 C CA . THR A 1 285 ? 22.109 -20.484 -17.266 1 84.88 285 THR A CA 1
ATOM 2276 C C . THR A 1 285 ? 23.047 -19.359 -17.688 1 84.88 285 THR A C 1
ATOM 2278 O O . THR A 1 285 ? 23.984 -19.594 -18.469 1 84.88 285 THR A O 1
ATOM 2281 N N . ASP A 1 286 ? 22.812 -18.203 -17.266 1 87.88 286 ASP A N 1
ATOM 2282 C CA . ASP A 1 286 ? 23.688 -17.047 -17.453 1 87.88 286 ASP A CA 1
ATOM 2283 C C . ASP A 1 286 ? 23.469 -16 -16.359 1 87.88 286 ASP A C 1
ATOM 2285 O O . ASP A 1 286 ? 22.828 -16.281 -15.352 1 87.88 286 ASP A O 1
ATOM 2289 N N . LEU A 1 287 ? 24.078 -14.914 -16.562 1 89.69 287 LEU A N 1
ATOM 2290 C CA . LEU A 1 287 ? 24.047 -13.883 -15.539 1 89.69 287 LEU A CA 1
ATOM 2291 C C . LEU A 1 287 ? 22.641 -13.336 -15.359 1 89.69 287 LEU A C 1
ATOM 2293 O O . LEU A 1 287 ? 22.297 -12.852 -14.281 1 89.69 287 LEU A O 1
ATOM 2297 N N . ASN A 1 288 ? 21.797 -13.539 -16.312 1 87 288 ASN A N 1
ATOM 2298 C CA . ASN A 1 288 ? 20.484 -12.891 -16.266 1 87 288 ASN A CA 1
ATOM 2299 C C . ASN A 1 288 ? 19.359 -13.914 -16.234 1 87 288 ASN A C 1
ATOM 2301 O O . ASN A 1 288 ? 18.172 -13.539 -16.188 1 87 288 ASN A O 1
ATOM 2305 N N . SER A 1 289 ? 19.766 -15.141 -16.25 1 86.88 289 SER A N 1
ATOM 2306 C CA . SER A 1 289 ? 18.703 -16.141 -16.391 1 86.88 289 SER A CA 1
ATOM 2307 C C . SER A 1 289 ? 19 -17.375 -15.555 1 86.88 289 SER A C 1
ATOM 2309 O O . SER A 1 289 ? 20.156 -17.797 -15.453 1 86.88 289 SER A O 1
ATOM 2311 N N . ALA A 1 290 ? 18.016 -17.891 -14.906 1 89.31 290 ALA A N 1
ATOM 2312 C CA . ALA A 1 290 ? 18.094 -19.125 -14.133 1 89.31 290 ALA A CA 1
ATOM 2313 C C . ALA A 1 290 ? 16.766 -19.891 -14.18 1 89.31 290 ALA A C 1
ATOM 2315 O O . ALA A 1 290 ? 15.695 -19.281 -14.312 1 89.31 290 ALA A O 1
ATOM 2316 N N . ASP A 1 291 ? 16.891 -21.156 -14.133 1 88.19 291 ASP A N 1
ATOM 2317 C CA . ASP A 1 291 ? 15.719 -22.016 -13.977 1 88.19 291 ASP A CA 1
ATOM 2318 C C . ASP A 1 291 ? 15.523 -22.406 -12.516 1 88.19 291 ASP A C 1
ATOM 2320 O O . ASP A 1 291 ? 16.484 -22.75 -11.82 1 88.19 291 ASP A O 1
ATOM 2324 N N . TYR A 1 292 ? 14.297 -22.281 -12.094 1 89.56 292 TYR A N 1
ATOM 2325 C CA . TYR A 1 292 ? 13.969 -22.609 -10.711 1 89.56 292 TYR A CA 1
ATOM 2326 C C . TYR A 1 292 ? 13.047 -23.828 -10.641 1 89.56 292 TYR A C 1
ATOM 2328 O O . TYR A 1 292 ? 12.055 -23.906 -11.367 1 89.56 292 TYR A O 1
ATOM 2336 N N . PHE A 1 293 ? 13.414 -24.734 -9.828 1 87.44 293 PHE A N 1
ATOM 2337 C CA . PHE A 1 293 ? 12.602 -25.891 -9.484 1 87.44 293 PHE A CA 1
ATOM 2338 C C . PHE A 1 293 ? 12.258 -25.891 -8 1 87.44 293 PHE A C 1
ATOM 2340 O O . PHE A 1 293 ? 13.148 -26 -7.152 1 87.44 293 PHE A O 1
ATOM 2347 N N . ILE A 1 294 ? 11.016 -25.781 -7.723 1 89.38 294 ILE A N 1
ATOM 2348 C CA . ILE A 1 294 ? 10.617 -25.531 -6.344 1 89.38 294 ILE A CA 1
ATOM 2349 C C . ILE A 1 294 ? 9.719 -26.656 -5.844 1 89.38 294 ILE A C 1
ATOM 2351 O O . ILE A 1 294 ? 8.695 -26.953 -6.457 1 89.38 294 ILE A O 1
ATOM 2355 N N . ILE A 1 295 ? 10.125 -27.203 -4.707 1 87 295 ILE A N 1
ATOM 2356 C CA . ILE A 1 295 ? 9.414 -28.312 -4.09 1 87 295 ILE A CA 1
ATOM 2357 C C . ILE A 1 295 ? 8.93 -27.922 -2.699 1 87 295 ILE A C 1
ATOM 2359 O O . ILE A 1 295 ? 9.695 -27.359 -1.906 1 87 295 ILE A O 1
ATOM 2363 N N . GLU A 1 296 ? 7.727 -28.188 -2.443 1 88.31 296 GLU A N 1
ATOM 2364 C CA . GLU A 1 296 ? 7.18 -27.953 -1.112 1 88.31 296 GLU A CA 1
ATOM 2365 C C . GLU A 1 296 ? 7.383 -29.156 -0.207 1 88.31 296 GLU A C 1
ATOM 2367 O O . GLU A 1 296 ? 7.336 -30.312 -0.668 1 88.31 296 GLU A O 1
ATOM 2372 N N . ARG A 1 297 ? 7.492 -28.859 1.04 1 88.38 297 ARG A N 1
ATOM 2373 C CA . ARG A 1 297 ? 7.766 -29.922 2.008 1 88.38 297 ARG A CA 1
ATOM 2374 C C . ARG A 1 297 ? 6.676 -30.984 1.974 1 88.38 297 ARG A C 1
ATOM 2376 O O . ARG A 1 297 ? 6.965 -32.188 2.074 1 88.38 297 ARG A O 1
ATOM 2383 N N . ASN A 1 298 ? 5.512 -30.594 1.813 1 85.69 298 ASN A N 1
ATOM 2384 C CA . ASN A 1 298 ? 4.391 -31.531 1.908 1 85.69 298 ASN A CA 1
ATOM 2385 C C . ASN A 1 298 ? 4.328 -32.469 0.701 1 85.69 298 ASN A C 1
ATOM 2387 O O . ASN A 1 298 ? 3.6 -33.438 0.715 1 85.69 298 ASN A O 1
ATOM 2391 N N . GLU A 1 299 ? 5.086 -32.188 -0.275 1 83.31 299 GLU A N 1
ATOM 2392 C CA . GLU A 1 299 ? 5.078 -33 -1.48 1 83.31 299 GLU A CA 1
ATOM 2393 C C . GLU A 1 299 ? 6.176 -34.062 -1.434 1 83.31 299 GLU A C 1
ATOM 2395 O O . GLU A 1 299 ? 6.18 -35 -2.236 1 83.31 299 GLU A O 1
ATOM 2400 N N . VAL A 1 300 ? 7.074 -34.031 -0.549 1 85.94 300 VAL A N 1
ATOM 2401 C CA . VAL A 1 300 ? 8.297 -34.812 -0.555 1 85.94 300 VAL A CA 1
ATOM 2402 C C . VAL A 1 300 ? 7.957 -36.281 -0.387 1 85.94 300 VAL A C 1
ATOM 2404 O O . VAL A 1 300 ? 8.492 -37.156 -1.101 1 85.94 300 VAL A O 1
ATOM 2407 N N . GLU A 1 301 ? 7.066 -36.562 0.485 1 83 301 GLU A N 1
ATOM 2408 C CA . GLU A 1 301 ? 6.684 -37.938 0.709 1 83 301 GLU A CA 1
ATOM 2409 C C . GLU A 1 301 ? 6.109 -38.562 -0.558 1 83 301 GLU A C 1
ATOM 2411 O O . GLU A 1 301 ? 6.441 -39.719 -0.904 1 83 301 GLU A O 1
ATOM 2416 N N . ARG A 1 302 ? 5.27 -37.812 -1.115 1 83 302 ARG A N 1
ATOM 2417 C CA . ARG A 1 302 ? 4.676 -38.312 -2.357 1 83 302 ARG A CA 1
ATOM 2418 C C . ARG A 1 302 ? 5.742 -38.531 -3.426 1 83 302 ARG A C 1
ATOM 2420 O O . ARG A 1 302 ? 5.695 -39.531 -4.16 1 83 302 ARG A O 1
ATOM 2427 N N . LEU A 1 303 ? 6.699 -37.719 -3.484 1 83.5 303 LEU A N 1
ATOM 2428 C CA . LEU A 1 303 ? 7.75 -37.812 -4.492 1 83.5 303 LEU A CA 1
ATOM 2429 C C . LEU A 1 303 ? 8.664 -39 -4.23 1 83.5 303 LEU A C 1
ATOM 2431 O O . LEU A 1 303 ? 9.172 -39.594 -5.168 1 83.5 303 LEU A O 1
ATOM 2435 N N . ILE A 1 304 ? 8.867 -39.344 -3.043 1 82.94 304 ILE A N 1
ATOM 2436 C CA . ILE A 1 304 ? 9.641 -40.531 -2.682 1 82.94 304 ILE A CA 1
ATOM 2437 C C . ILE A 1 304 ? 8.906 -41.781 -3.141 1 82.94 304 ILE A C 1
ATOM 2439 O O . ILE A 1 304 ? 9.5 -42.688 -3.762 1 82.94 304 ILE A O 1
ATOM 2443 N N . LYS A 1 305 ? 7.656 -41.75 -2.879 1 82.62 305 LYS A N 1
ATOM 2444 C CA . LYS A 1 305 ? 6.832 -42.906 -3.266 1 82.62 305 LYS A CA 1
ATOM 2445 C C . LYS A 1 305 ? 6.816 -43.062 -4.781 1 82.62 305 LYS A C 1
ATOM 2447 O O . LYS A 1 305 ? 6.77 -44.188 -5.277 1 82.62 305 LYS A O 1
ATOM 2452 N N . GLU A 1 306 ? 6.93 -41.969 -5.457 1 82.62 306 GLU A N 1
ATOM 2453 C CA . GLU A 1 306 ? 6.895 -42 -6.918 1 82.62 306 GLU A CA 1
ATOM 2454 C C . GLU A 1 306 ? 8.273 -42.312 -7.5 1 82.62 306 GLU A C 1
ATOM 2456 O O . GLU A 1 306 ? 8.422 -42.438 -8.711 1 82.62 306 GLU A O 1
ATOM 2461 N N . GLY A 1 307 ? 9.32 -42.375 -6.629 1 79.19 307 GLY A N 1
ATOM 2462 C CA . GLY A 1 307 ? 10.672 -42.719 -7.059 1 79.19 307 GLY A CA 1
ATOM 2463 C C . GLY A 1 307 ? 11.414 -41.531 -7.648 1 79.19 307 GLY A C 1
ATOM 2464 O O . GLY A 1 307 ? 12.445 -41.688 -8.305 1 79.19 307 GLY A O 1
ATOM 2465 N N . LEU A 1 308 ? 10.852 -40.344 -7.453 1 80.88 308 LEU A N 1
ATOM 2466 C CA . LEU A 1 308 ? 11.477 -39.156 -7.988 1 80.88 308 LEU A CA 1
ATOM 2467 C C . LEU A 1 308 ? 12.547 -38.625 -7.039 1 80.88 308 LEU A C 1
ATOM 2469 O O . LEU A 1 308 ? 13.414 -37.844 -7.445 1 80.88 308 LEU A O 1
ATOM 2473 N N . ILE A 1 309 ? 12.406 -39 -5.797 1 81 309 ILE A N 1
ATOM 2474 C CA . ILE A 1 309 ? 13.414 -38.688 -4.785 1 81 309 ILE A CA 1
ATOM 2475 C C . ILE A 1 309 ? 13.969 -39.969 -4.191 1 81 309 ILE A C 1
ATOM 2477 O O . ILE A 1 309 ? 13.211 -40.875 -3.811 1 81 309 ILE A O 1
ATOM 2481 N N . LYS A 1 310 ? 15.227 -40.031 -4.32 1 79.31 310 LYS A N 1
ATOM 2482 C CA . LYS A 1 310 ? 15.891 -41.125 -3.645 1 79.31 310 LYS A CA 1
ATOM 2483 C C . LYS A 1 310 ? 16.219 -40.781 -2.199 1 79.31 310 LYS A C 1
ATOM 2485 O O . LYS A 1 310 ? 16.734 -39.688 -1.926 1 79.31 310 LYS A O 1
ATOM 2490 N N . TYR A 1 311 ? 15.617 -41.562 -1.363 1 74.06 311 TYR A N 1
ATOM 2491 C CA . TYR A 1 311 ? 15.898 -41.375 0.055 1 74.06 311 TYR A CA 1
ATOM 2492 C C . TYR A 1 311 ? 16.781 -42.5 0.586 1 74.06 311 TYR A C 1
ATOM 2494 O O . TYR A 1 311 ? 16.5 -43.688 0.36 1 74.06 311 TYR A O 1
ATOM 2502 N N . LYS A 1 312 ? 18 -42.188 0.887 1 63.53 312 LYS A N 1
ATOM 2503 C CA . LYS A 1 312 ? 18.844 -43.188 1.543 1 63.53 312 LYS A CA 1
ATOM 2504 C C . LYS A 1 312 ? 18.656 -43.125 3.057 1 63.53 312 LYS A C 1
ATOM 2506 O O . LYS A 1 312 ? 19 -42.156 3.707 1 63.53 312 LYS A O 1
ATOM 2511 N N . LYS A 1 313 ? 18.094 -44.219 3.543 1 58.47 313 LYS A N 1
ATOM 2512 C CA . LYS A 1 313 ? 17.922 -44.438 4.98 1 58.47 313 LYS A CA 1
ATOM 2513 C C . LYS A 1 313 ? 19.266 -44.438 5.695 1 58.47 313 LYS A C 1
ATOM 2515 O O . LYS A 1 313 ? 20.219 -45.031 5.207 1 58.47 313 LYS A O 1
ATOM 2520 N N . GLY A 1 314 ? 19.469 -43.531 6.742 1 57.56 314 GLY A N 1
ATOM 2521 C CA . GLY A 1 314 ? 20.703 -43.438 7.504 1 57.56 314 GLY A CA 1
ATOM 2522 C C . GLY A 1 314 ? 21.484 -42.156 7.23 1 57.56 314 GLY A C 1
ATOM 2523 O O . GLY A 1 314 ? 22.156 -41.625 8.125 1 57.56 314 GLY A O 1
ATOM 2524 N N . SER A 1 315 ? 21.609 -41.844 5.938 1 56.47 315 SER A N 1
ATOM 2525 C CA . SER A 1 315 ? 22.375 -40.656 5.609 1 56.47 315 SER A CA 1
ATOM 2526 C C . SER A 1 315 ? 21.5 -39.406 5.57 1 56.47 315 SER A C 1
ATOM 2528 O O . SER A 1 315 ? 22 -38.281 5.516 1 56.47 315 SER A O 1
ATOM 2530 N N . GLU A 1 316 ? 20.344 -39.5 5.742 1 60.03 316 GLU A N 1
ATOM 2531 C CA . GLU A 1 316 ? 19.328 -38.438 5.719 1 60.03 316 GLU A CA 1
ATOM 2532 C C . GLU A 1 316 ? 19.469 -37.562 4.477 1 60.03 316 GLU A C 1
ATOM 2534 O O . GLU A 1 316 ? 19.219 -36.344 4.535 1 60.03 316 GLU A O 1
ATOM 2539 N N . LYS A 1 317 ? 20.125 -38.219 3.488 1 66.88 317 LYS A N 1
ATOM 2540 C CA . LYS A 1 317 ? 20.312 -37.438 2.266 1 66.88 317 LYS A CA 1
ATOM 2541 C C . LYS A 1 317 ? 19.203 -37.75 1.252 1 66.88 317 LYS A C 1
ATOM 2543 O O . LYS A 1 317 ? 18.844 -38.906 1.037 1 66.88 317 LYS A O 1
ATOM 2548 N N . TYR A 1 318 ? 18.562 -36.719 0.86 1 71 318 TYR A N 1
ATOM 2549 C CA . TYR A 1 318 ? 17.578 -36.781 -0.213 1 71 318 TYR A CA 1
ATOM 2550 C C . TYR A 1 318 ? 18.188 -36.312 -1.537 1 71 318 TYR A C 1
ATOM 2552 O O . TYR A 1 318 ? 18.828 -35.25 -1.609 1 71 318 TYR A O 1
ATOM 2560 N N . GLY A 1 319 ? 18.297 -37.25 -2.463 1 75.25 319 GLY A N 1
ATOM 2561 C CA . GLY A 1 319 ? 18.828 -36.938 -3.787 1 75.25 319 GLY A CA 1
ATOM 2562 C C . GLY A 1 319 ? 17.75 -36.938 -4.859 1 75.25 319 GLY A C 1
ATOM 2563 O O . GLY A 1 319 ? 16.922 -37.844 -4.938 1 75.25 319 GLY A O 1
ATOM 2564 N N . TRP A 1 320 ? 17.609 -35.844 -5.613 1 72.25 320 TRP A N 1
ATOM 2565 C CA . TRP A 1 320 ? 16.578 -35.656 -6.621 1 72.25 320 TRP A CA 1
ATOM 2566 C C . TRP A 1 320 ? 17.047 -36.156 -7.98 1 72.25 320 TRP A C 1
ATOM 2568 O O . TRP A 1 320 ? 18.203 -35.969 -8.352 1 72.25 320 TRP A O 1
ATOM 2578 N N . ILE A 1 321 ? 16.094 -36.844 -8.625 1 62.19 321 ILE A N 1
ATOM 2579 C CA . ILE A 1 321 ? 16.359 -37.312 -9.977 1 62.19 321 ILE A CA 1
ATOM 2580 C C . ILE A 1 321 ? 16.125 -36.188 -10.977 1 62.19 321 ILE A C 1
ATOM 2582 O O . ILE A 1 321 ? 14.969 -35.812 -11.227 1 62.19 321 ILE A O 1
ATOM 2586 N N . PRO A 1 322 ? 17.062 -35.625 -11.586 1 64.94 322 PRO A N 1
ATOM 2587 C CA . PRO A 1 322 ? 17.031 -34.344 -12.258 1 64.94 322 PRO A CA 1
ATOM 2588 C C . PRO A 1 322 ? 15.961 -34.25 -13.344 1 64.94 322 PRO A C 1
ATOM 2590 O O . PRO A 1 322 ? 15.172 -33.312 -13.367 1 64.94 322 PRO A O 1
ATOM 2593 N N . ARG A 1 323 ? 15.812 -35.156 -14.273 1 63.47 323 ARG A N 1
ATOM 2594 C CA . ARG A 1 323 ? 15.008 -35 -15.477 1 63.47 323 ARG A CA 1
ATOM 2595 C C . ARG A 1 323 ? 13.523 -34.906 -15.125 1 63.47 323 ARG A C 1
ATOM 2597 O O . ARG A 1 323 ? 12.812 -34 -15.586 1 63.47 323 ARG A O 1
ATOM 2604 N N . LYS A 1 324 ? 13.094 -35.844 -14.32 1 62.31 324 LYS A N 1
ATOM 2605 C CA . LYS A 1 324 ? 11.664 -35.938 -14.07 1 62.31 324 LYS A CA 1
ATOM 2606 C C . LYS A 1 324 ? 11.195 -34.812 -13.156 1 62.31 324 LYS A C 1
ATOM 2608 O O . LYS A 1 324 ? 10.148 -34.219 -13.391 1 62.31 324 LYS A O 1
ATOM 2613 N N . VAL A 1 325 ? 11.984 -34.469 -12.211 1 65.94 325 VAL A N 1
ATOM 2614 C CA . VAL A 1 325 ? 11.617 -33.438 -11.242 1 65.94 325 VAL A CA 1
ATOM 2615 C C . VAL A 1 325 ? 11.688 -32.062 -11.898 1 65.94 325 VAL A C 1
ATOM 2617 O O . VAL A 1 325 ? 10.812 -31.219 -11.695 1 65.94 325 VAL A O 1
ATOM 2620 N N . TYR A 1 326 ? 12.633 -31.938 -12.773 1 69.69 326 TYR A N 1
ATOM 2621 C CA . TYR A 1 326 ? 12.859 -30.625 -13.367 1 69.69 326 TYR A CA 1
ATOM 2622 C C . TYR A 1 326 ? 11.742 -30.266 -14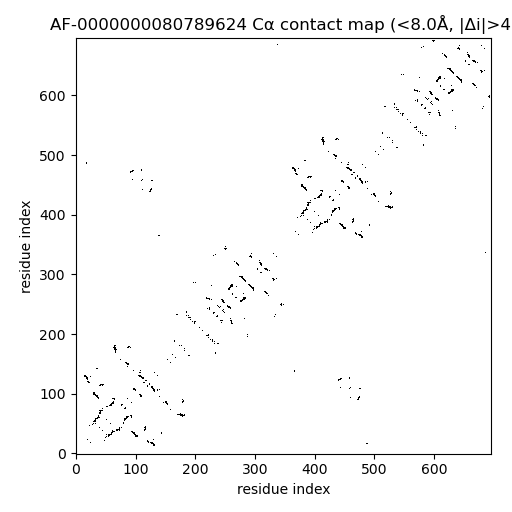.336 1 69.69 326 TYR A C 1
ATOM 2624 O O . TYR A 1 326 ? 11.359 -29.094 -14.445 1 69.69 326 TYR A O 1
ATOM 2632 N N . GLU A 1 327 ? 11.188 -31.25 -14.953 1 69.69 327 GLU A N 1
ATOM 2633 C CA . GLU A 1 327 ? 10.094 -31 -15.891 1 69.69 327 GLU A CA 1
ATOM 2634 C C . GLU A 1 327 ? 8.805 -30.656 -15.148 1 69.69 327 GLU A C 1
ATOM 2636 O O . GLU A 1 327 ? 8.055 -29.781 -15.57 1 69.69 327 GLU A O 1
ATOM 2641 N N . LYS A 1 328 ? 8.688 -31.281 -14.008 1 68.44 328 LYS A N 1
ATOM 2642 C CA . LYS A 1 328 ? 7.414 -31.172 -13.305 1 68.44 328 LYS A CA 1
ATOM 2643 C C . LYS A 1 328 ? 7.406 -29.984 -12.352 1 68.44 328 LYS A C 1
ATOM 2645 O O . LYS A 1 328 ? 6.355 -29.391 -12.094 1 68.44 328 LYS A O 1
ATOM 2650 N N . TYR A 1 329 ? 8.57 -29.562 -11.922 1 78.75 329 TYR A N 1
ATOM 2651 C CA . TYR A 1 329 ? 8.57 -28.609 -10.82 1 78.75 329 TYR A CA 1
ATOM 2652 C C . TYR A 1 329 ? 9.234 -27.297 -11.234 1 78.75 329 TYR A C 1
ATOM 2654 O O . TYR A 1 329 ? 9.547 -26.469 -10.391 1 78.75 329 TYR A O 1
ATOM 2662 N N . LYS A 1 330 ? 9.453 -27.266 -12.5 1 79.06 330 LYS A N 1
ATOM 2663 C CA . LYS A 1 330 ? 9.914 -25.969 -12.984 1 79.06 330 LYS A CA 1
ATOM 2664 C C . LYS A 1 330 ? 8.828 -24.891 -12.82 1 79.06 330 LYS A C 1
ATOM 2666 O O . LYS A 1 330 ? 7.711 -25.062 -13.32 1 79.06 330 LYS A O 1
ATOM 2671 N N . ILE A 1 331 ? 9.141 -23.922 -11.969 1 78.31 331 ILE A N 1
ATOM 2672 C CA . ILE A 1 331 ? 8.141 -22.891 -11.711 1 78.31 331 ILE A CA 1
ATOM 2673 C C . ILE A 1 331 ? 8.781 -21.516 -11.805 1 78.31 331 ILE A C 1
ATOM 2675 O O . ILE A 1 331 ? 9.992 -21.375 -11.617 1 78.31 331 ILE A O 1
ATOM 2679 N N . ASP A 1 332 ? 7.926 -20.594 -12.18 1 76.75 332 ASP A N 1
ATOM 2680 C CA . ASP A 1 332 ? 8.367 -19.203 -12.117 1 76.75 332 ASP A CA 1
ATOM 2681 C C . ASP A 1 332 ? 8.508 -18.734 -10.672 1 76.75 332 ASP A C 1
ATOM 2683 O O . ASP A 1 332 ? 7.684 -19.078 -9.82 1 76.75 332 ASP A O 1
ATOM 2687 N N . LEU A 1 333 ? 9.617 -18.109 -10.453 1 85.5 333 LEU A N 1
ATOM 2688 C CA . LEU A 1 333 ? 9.867 -17.609 -9.102 1 85.5 333 LEU A CA 1
ATOM 2689 C C . LEU A 1 333 ? 8.711 -16.734 -8.617 1 85.5 333 LEU A C 1
ATOM 2691 O O . LEU A 1 333 ? 8.438 -16.672 -7.418 1 85.5 333 LEU A O 1
ATOM 2695 N N . ASP A 1 334 ? 7.992 -16.172 -9.562 1 81.12 334 ASP A N 1
ATOM 2696 C CA . ASP A 1 334 ? 6.844 -15.328 -9.234 1 81.12 334 ASP A CA 1
ATOM 2697 C C . ASP A 1 334 ? 5.766 -16.141 -8.516 1 81.12 334 ASP A C 1
ATOM 2699 O O . ASP A 1 334 ? 5.062 -15.617 -7.645 1 81.12 334 ASP A O 1
ATOM 2703 N N . ASP A 1 335 ? 5.742 -17.359 -8.914 1 77.56 335 ASP A N 1
ATOM 2704 C CA . ASP A 1 335 ? 4.762 -18.219 -8.273 1 77.56 335 ASP A CA 1
ATOM 2705 C C . ASP A 1 335 ? 5.078 -18.406 -6.789 1 77.56 335 ASP A C 1
ATOM 2707 O O . ASP A 1 335 ? 4.184 -18.359 -5.941 1 77.56 335 ASP A O 1
ATOM 2711 N N . LEU A 1 336 ? 6.273 -18.609 -6.488 1 83.75 336 LEU A N 1
ATOM 2712 C CA . LEU A 1 336 ? 6.688 -18.734 -5.098 1 83.75 336 LEU A CA 1
ATOM 2713 C C . LEU A 1 336 ? 6.453 -17.422 -4.34 1 83.75 336 LEU A C 1
ATOM 2715 O O . LEU A 1 336 ? 5.934 -17.438 -3.223 1 83.75 336 LEU A O 1
ATOM 2719 N N . VAL A 1 337 ? 6.816 -16.359 -4.957 1 85.12 337 VAL A N 1
ATOM 2720 C CA . VAL A 1 337 ? 6.688 -15.047 -4.348 1 85.12 337 VAL A CA 1
ATOM 2721 C C . VAL A 1 337 ? 5.227 -14.789 -3.977 1 85.12 337 VAL A C 1
ATOM 2723 O O . VAL A 1 337 ? 4.934 -14.305 -2.881 1 85.12 337 VAL A O 1
ATOM 2726 N N . ASN A 1 338 ? 4.418 -15.133 -4.785 1 78.56 338 ASN A N 1
ATOM 2727 C CA . ASN A 1 338 ? 2.992 -14.969 -4.527 1 78.56 338 ASN A CA 1
ATOM 2728 C C . ASN A 1 338 ? 2.537 -15.812 -3.34 1 78.56 338 ASN A C 1
ATOM 2730 O O . ASN A 1 338 ? 1.745 -15.359 -2.514 1 78.56 338 ASN A O 1
ATOM 2734 N N . LYS A 1 339 ? 3.02 -16.969 -3.291 1 77.5 339 LYS A N 1
ATOM 2735 C CA . LYS A 1 339 ? 2.689 -17.844 -2.168 1 77.5 339 LYS A CA 1
ATOM 2736 C C . LYS A 1 339 ? 3.205 -17.266 -0.853 1 77.5 339 LYS A C 1
ATOM 2738 O O . LYS A 1 339 ? 2.525 -17.344 0.174 1 77.5 339 LYS A O 1
ATOM 2743 N N . LEU A 1 340 ? 4.34 -16.719 -0.954 1 82.25 340 LEU A N 1
ATOM 2744 C CA . LEU A 1 340 ? 4.938 -16.125 0.234 1 82.25 340 LEU A CA 1
ATOM 2745 C C . LEU A 1 340 ? 4.133 -14.906 0.691 1 82.25 340 LEU A C 1
ATOM 2747 O O . LEU A 1 340 ? 3.961 -14.688 1.893 1 82.25 340 LEU A O 1
ATOM 2751 N N . ARG A 1 341 ? 3.635 -14.156 -0.218 1 76.62 341 ARG A N 1
ATOM 2752 C CA . ARG A 1 341 ? 2.84 -12.969 0.089 1 76.62 341 ARG A CA 1
ATOM 2753 C C . ARG A 1 341 ? 1.484 -13.352 0.673 1 76.62 341 ARG A C 1
ATOM 2755 O O . ARG A 1 341 ? 0.986 -12.695 1.586 1 76.62 341 ARG A O 1
ATOM 2762 N N . GLU A 1 342 ? 0.901 -14.375 0.127 1 70.62 342 GLU A N 1
ATOM 2763 C CA . GLU A 1 342 ? -0.384 -14.859 0.623 1 70.62 342 GLU A CA 1
ATOM 2764 C C . GLU A 1 342 ? -0.27 -15.352 2.064 1 70.62 342 GLU A C 1
ATOM 2766 O O . GLU A 1 342 ? -1.187 -15.156 2.865 1 70.62 342 GLU A O 1
ATOM 2771 N N . ALA A 1 343 ? 0.796 -15.945 2.271 1 68.06 343 ALA A N 1
ATOM 2772 C CA . ALA A 1 343 ? 1.019 -16.422 3.635 1 68.06 343 ALA A CA 1
ATOM 2773 C C . ALA A 1 343 ? 1.091 -15.258 4.617 1 68.06 343 ALA A C 1
ATOM 2775 O O . ALA A 1 343 ? 0.707 -15.398 5.781 1 68.06 343 ALA A O 1
ATOM 2776 N N . LYS A 1 344 ? 1.523 -14.164 4.102 1 62.47 344 LYS A N 1
ATOM 2777 C CA . LYS A 1 344 ? 1.604 -12.953 4.922 1 62.47 344 LYS A CA 1
ATOM 2778 C C . LYS A 1 344 ? 0.214 -12.406 5.23 1 62.47 344 LYS A C 1
ATOM 2780 O O . LYS A 1 344 ? -0.046 -11.961 6.352 1 62.47 344 LYS A O 1
ATOM 2785 N N . LEU A 1 345 ? -0.659 -12.453 4.293 1 52.06 345 LEU A N 1
ATOM 2786 C CA . LEU A 1 345 ? -2.002 -11.898 4.41 1 52.06 345 LEU A CA 1
ATOM 2787 C C . LEU A 1 345 ? -2.889 -12.789 5.27 1 52.06 345 LEU A C 1
ATOM 2789 O O . LEU A 1 345 ? -3.752 -12.297 6 1 52.06 345 LEU A O 1
ATOM 2793 N N . SER A 1 346 ? -2.748 -14.055 5.105 1 45.28 346 SER A N 1
ATOM 2794 C CA . SER A 1 346 ? -3.574 -15.023 5.816 1 45.28 346 SER A CA 1
ATOM 2795 C C . SER A 1 346 ? -3.291 -15 7.312 1 45.28 346 SER A C 1
ATOM 2797 O O . SER A 1 346 ? -4.145 -15.383 8.117 1 45.28 346 SER A O 1
ATOM 2799 N N . ARG A 1 347 ? -2.143 -14.539 7.676 1 45.53 347 ARG A N 1
ATOM 2800 C CA . ARG A 1 347 ? -1.805 -14.656 9.086 1 45.53 347 ARG A CA 1
ATOM 2801 C C . ARG A 1 347 ? -1.849 -13.289 9.773 1 45.53 347 ARG A C 1
ATOM 2803 O O . ARG A 1 347 ? -1.527 -13.172 10.961 1 45.53 347 ARG A O 1
ATOM 2810 N N . ALA A 1 348 ? -2.102 -12.352 8.945 1 43.06 348 ALA A N 1
ATOM 2811 C CA . ALA A 1 348 ? -2.27 -11.031 9.547 1 43.06 348 ALA A CA 1
ATOM 2812 C C . ALA A 1 348 ? -3.674 -10.867 10.117 1 43.06 348 ALA A C 1
ATOM 2814 O O . ALA A 1 348 ? -4.641 -11.414 9.578 1 43.06 348 ALA A O 1
ATOM 2815 N N . MET B 1 1 ? 0.139 61.688 45.594 1 28.55 1 MET B N 1
ATOM 2816 C CA . MET B 1 1 ? -0.478 60.375 45.375 1 28.55 1 MET B CA 1
ATOM 2817 C C . MET B 1 1 ? -0.171 59.844 43.969 1 28.55 1 MET B C 1
ATOM 2819 O O . MET B 1 1 ? -0.646 60.375 43 1 28.55 1 MET B O 1
ATOM 2823 N N . LEU B 1 2 ? 1.049 59.312 43.75 1 31.67 2 LEU B N 1
ATOM 2824 C CA . LEU B 1 2 ? 1.624 58.844 42.469 1 31.67 2 LEU B CA 1
ATOM 2825 C C . LEU B 1 2 ? 0.84 57.656 41.906 1 31.67 2 LEU B C 1
ATOM 2827 O O . LEU B 1 2 ? 0.635 56.656 42.594 1 31.67 2 LEU B O 1
ATOM 2831 N N . PHE B 1 3 ? 0.054 57.875 40.812 1 30.45 3 PHE B N 1
ATOM 2832 C CA . PHE B 1 3 ? -0.675 56.938 39.969 1 30.45 3 PHE B CA 1
ATOM 2833 C C . PHE B 1 3 ? 0.264 55.906 39.375 1 30.45 3 PHE B C 1
ATOM 2835 O O . PHE B 1 3 ? 1.172 56.219 38.625 1 30.45 3 PHE B O 1
ATOM 2842 N N . ILE B 1 4 ? 0.608 54.875 40.094 1 27.58 4 ILE B N 1
ATOM 2843 C CA . ILE B 1 4 ? 1.29 53.688 39.594 1 27.58 4 ILE B CA 1
ATOM 2844 C C . ILE B 1 4 ? 0.484 53.062 38.438 1 27.58 4 ILE B C 1
ATOM 2846 O O . ILE B 1 4 ? -0.663 52.656 38.625 1 27.58 4 ILE B O 1
ATOM 2850 N N . LYS B 1 5 ? 0.764 53.5 37.281 1 31.73 5 LYS B N 1
ATOM 2851 C CA . LYS B 1 5 ? 0.277 52.812 36.062 1 31.73 5 LYS B CA 1
ATOM 2852 C C . LYS B 1 5 ? 0.607 51.344 36.094 1 31.73 5 LYS B C 1
ATOM 2854 O O . LYS B 1 5 ? 1.779 50.969 36.156 1 31.73 5 LYS B O 1
ATOM 2859 N N . PHE B 1 6 ? -0.175 50.594 36.719 1 26.72 6 PHE B N 1
ATOM 2860 C CA . PHE B 1 6 ? -0.082 49.125 36.562 1 26.72 6 PHE B CA 1
ATOM 2861 C C . PHE B 1 6 ? -0.077 48.781 35.062 1 26.72 6 PHE B C 1
ATOM 2863 O O . PHE B 1 6 ? -1.029 49.094 34.344 1 26.72 6 PHE B O 1
ATOM 2870 N N . TYR B 1 7 ? 1.026 48.844 34.438 1 27.41 7 TYR B N 1
ATOM 2871 C CA . TYR B 1 7 ? 1.185 48.219 33.125 1 27.41 7 TYR B CA 1
ATOM 2872 C C . TYR B 1 7 ? 0.797 46.75 33.156 1 27.41 7 TYR B C 1
ATOM 2874 O O . TYR B 1 7 ? 1.388 45.969 33.875 1 27.41 7 TYR B O 1
ATOM 2882 N N . TYR B 1 8 ? -0.473 46.406 33.188 1 27.28 8 TYR B N 1
ATOM 2883 C CA . TYR B 1 8 ? -0.907 45.062 32.875 1 27.28 8 TYR B CA 1
ATOM 2884 C C . TYR B 1 8 ? -0.164 44.5 31.688 1 27.28 8 TYR B C 1
ATOM 2886 O O . TYR B 1 8 ? -0.221 45.062 30.594 1 27.28 8 TYR B O 1
ATOM 2894 N N . PHE B 1 9 ? 1.04 44.094 31.844 1 27.36 9 PHE B N 1
ATOM 2895 C CA . PHE B 1 9 ? 1.646 43.188 30.875 1 27.36 9 PHE B CA 1
ATOM 2896 C C . PHE B 1 9 ? 0.649 42.125 30.438 1 27.36 9 PHE B C 1
ATOM 2898 O O . PHE B 1 9 ? 0.281 41.25 31.219 1 27.36 9 PHE B O 1
ATOM 2905 N N . ILE B 1 10 ? -0.362 42.469 29.75 1 29.27 10 ILE B N 1
ATOM 2906 C CA . ILE B 1 10 ? -1.177 41.469 29.078 1 29.27 10 ILE B CA 1
ATOM 2907 C C . ILE B 1 10 ? -0.275 40.406 28.469 1 29.27 10 ILE B C 1
ATOM 2909 O O . ILE B 1 10 ? 0.573 40.688 27.625 1 29.27 10 ILE B O 1
ATOM 2913 N N . MET B 1 11 ? 0.249 39.438 29.25 1 31.97 11 MET B N 1
ATOM 2914 C CA . MET B 1 11 ? 0.849 38.219 28.75 1 31.97 11 MET B CA 1
ATOM 2915 C C . MET B 1 11 ? 0.214 37.781 27.438 1 31.97 11 MET B C 1
ATOM 2917 O O . MET B 1 11 ? -0.983 37.5 27.391 1 31.97 11 MET B O 1
ATOM 2921 N N . ILE B 1 12 ? 0.536 38.344 26.391 1 35.06 12 ILE B N 1
ATOM 2922 C CA . ILE B 1 12 ? 0.192 38 25.031 1 35.06 12 ILE B CA 1
ATOM 2923 C C . ILE B 1 12 ? 0.203 36.469 24.859 1 35.06 12 ILE B C 1
ATOM 2925 O O . ILE B 1 12 ? 1.242 35.844 25.031 1 35.06 12 ILE B O 1
ATOM 2929 N N . LYS B 1 13 ? -0.815 35.688 25.391 1 44.69 13 LYS B N 1
ATOM 2930 C CA . LYS B 1 13 ? -1.17 34.281 25.266 1 44.69 13 LYS B CA 1
ATOM 2931 C C . LYS B 1 13 ? -0.759 33.75 23.906 1 44.69 13 LYS B C 1
ATOM 2933 O O . LYS B 1 13 ? -1.119 34.312 22.875 1 44.69 13 LYS B O 1
ATOM 2938 N N . THR B 1 14 ? 0.343 33.094 23.891 1 52.41 14 THR B N 1
ATOM 2939 C CA . THR B 1 14 ? 0.894 32.469 22.688 1 52.41 14 THR B CA 1
ATOM 2940 C C . THR B 1 14 ? -0.163 31.625 21.984 1 52.41 14 THR B C 1
ATOM 2942 O O . THR B 1 14 ? -0.718 30.703 22.578 1 52.41 14 THR B O 1
ATOM 2945 N N . VAL B 1 15 ? -0.88 32.188 20.859 1 61.31 15 VAL B N 1
ATOM 2946 C CA . VAL B 1 15 ? -2.045 31.781 20.078 1 61.31 15 VAL B CA 1
ATOM 2947 C C . VAL B 1 15 ? -1.682 30.594 19.188 1 61.31 15 VAL B C 1
ATOM 2949 O O . VAL B 1 15 ? -2.562 29.938 18.625 1 61.31 15 VAL B O 1
ATOM 2952 N N . MET B 1 16 ? -0.314 30.219 19.234 1 71.88 16 MET B N 1
ATOM 2953 C CA . MET B 1 16 ? 0.086 29.078 18.406 1 71.88 16 MET B CA 1
ATOM 2954 C C . MET B 1 16 ? 1.347 28.422 18.953 1 71.88 16 MET B C 1
ATOM 2956 O O . MET B 1 16 ? 2.264 29.109 19.406 1 71.88 16 MET B O 1
ATOM 2960 N N . LYS B 1 17 ? 1.355 27.062 19.109 1 77.25 17 LYS B N 1
ATOM 2961 C CA . LYS B 1 17 ? 2.541 26.328 19.547 1 77.25 17 LYS B CA 1
ATOM 2962 C C . LYS B 1 17 ? 2.74 25.062 18.734 1 77.25 17 LYS B C 1
ATOM 2964 O O . LYS B 1 17 ? 1.768 24.422 18.328 1 77.25 17 LYS B O 1
ATOM 2969 N N . PRO B 1 18 ? 4 24.844 18.422 1 76.75 18 PRO B N 1
ATOM 2970 C CA . PRO B 1 18 ? 4.262 23.547 17.781 1 76.75 18 PRO B CA 1
ATOM 2971 C C . PRO B 1 18 ? 3.887 22.375 18.688 1 76.75 18 PRO B C 1
ATOM 2973 O O . PRO B 1 18 ? 3.963 22.469 19.906 1 76.75 18 PRO B O 1
ATOM 2976 N N . CYS B 1 19 ? 3.377 21.359 18.047 1 79.75 19 CYS B N 1
ATOM 2977 C CA . CYS B 1 19 ? 2.961 20.141 18.734 1 79.75 19 CYS B CA 1
ATOM 2978 C C . CYS B 1 19 ? 3.434 18.891 17.984 1 79.75 19 CYS B C 1
ATOM 2980 O O . CYS B 1 19 ? 2.941 18.594 16.906 1 79.75 19 CYS B O 1
ATOM 2982 N N . ILE B 1 20 ? 4.336 18.219 18.609 1 76.75 20 ILE B N 1
ATOM 2983 C CA . ILE B 1 20 ? 4.871 17.016 18 1 76.75 20 ILE B CA 1
ATOM 2984 C C . ILE B 1 20 ? 4.062 15.805 18.453 1 76.75 20 ILE B C 1
ATOM 2986 O O . ILE B 1 20 ? 3.639 14.992 17.625 1 76.75 20 ILE B O 1
ATOM 2990 N N . ASN B 1 21 ? 3.838 15.742 19.672 1 80.94 21 ASN B N 1
ATOM 2991 C CA . ASN B 1 21 ? 2.98 14.742 20.297 1 80.94 21 ASN B CA 1
ATOM 2992 C C . ASN B 1 21 ? 1.603 15.312 20.625 1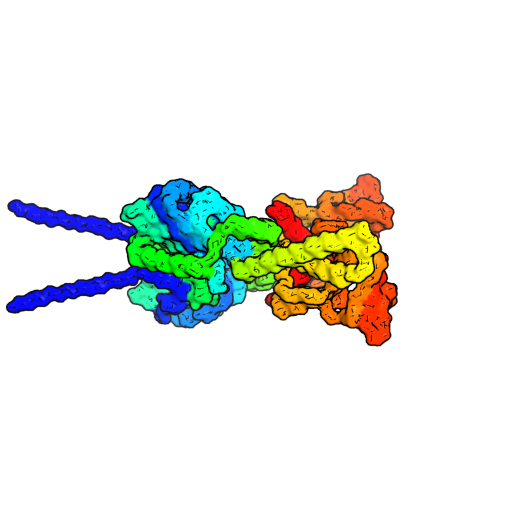 80.94 21 ASN B C 1
ATOM 2994 O O . ASN B 1 21 ? 1.454 16.062 21.594 1 80.94 21 ASN B O 1
ATOM 2998 N N . LEU B 1 22 ? 0.678 14.898 19.875 1 86.31 22 LEU B N 1
ATOM 2999 C CA . LEU B 1 22 ? -0.654 15.484 19.984 1 86.31 22 LEU B CA 1
ATOM 3000 C C . LEU B 1 22 ? -1.218 15.281 21.391 1 86.31 22 LEU B C 1
ATOM 3002 O O . LEU B 1 22 ? -1.812 16.203 21.969 1 86.31 22 LEU B O 1
ATOM 3006 N N . LEU B 1 23 ? -0.981 14.172 21.969 1 86.44 23 LEU B N 1
ATOM 3007 C CA . LEU B 1 23 ? -1.565 13.852 23.266 1 86.44 23 LEU B CA 1
ATOM 3008 C C . LEU B 1 23 ? -0.958 14.719 24.359 1 86.44 23 LEU B C 1
ATOM 3010 O O . LEU B 1 23 ? -1.591 14.945 25.391 1 86.44 23 LEU B O 1
ATOM 3014 N N . GLU B 1 24 ? 0.217 15.164 24.078 1 82.12 24 GLU B N 1
ATOM 3015 C CA . GLU B 1 24 ? 0.868 16.031 25.047 1 82.12 24 GLU B CA 1
ATOM 3016 C C . GLU B 1 24 ? 0.434 17.484 24.875 1 82.12 24 GLU B C 1
ATOM 3018 O O . GLU B 1 24 ? 0.614 18.312 25.781 1 82.12 24 GLU B O 1
ATOM 3023 N N . CYS B 1 25 ? -0.129 17.688 23.75 1 83.06 25 CYS B N 1
ATOM 3024 C CA . CYS B 1 25 ? -0.446 19.078 23.422 1 83.06 25 CYS B CA 1
ATOM 3025 C C . CYS B 1 25 ? -1.883 19.406 23.812 1 83.06 25 CYS B C 1
ATOM 3027 O O . CYS B 1 25 ? -2.264 20.578 23.844 1 83.06 25 CYS B O 1
ATOM 3029 N N . ILE B 1 26 ? -2.627 18.406 24.109 1 83.56 26 ILE B N 1
ATOM 3030 C CA . ILE B 1 26 ? -4.035 18.672 24.391 1 83.56 26 ILE B CA 1
ATOM 3031 C C . ILE B 1 26 ? -4.34 18.344 25.859 1 83.56 26 ILE B C 1
ATOM 3033 O O . ILE B 1 26 ? -3.625 17.547 26.484 1 83.56 26 ILE B O 1
ATOM 3037 N N . ASP B 1 27 ? -5.348 18.984 26.344 1 82.69 27 ASP B N 1
ATOM 3038 C CA . ASP B 1 27 ? -5.738 18.797 27.734 1 82.69 27 ASP B CA 1
ATOM 3039 C C . ASP B 1 27 ? -6.984 17.922 27.844 1 82.69 27 ASP B C 1
ATOM 3041 O O . ASP B 1 27 ? -7.723 17.75 26.875 1 82.69 27 ASP B O 1
ATOM 3045 N N . SER B 1 28 ? -7.113 17.359 29.031 1 84.75 28 SER B N 1
ATOM 3046 C CA . SER B 1 28 ? -8.344 16.625 29.312 1 84.75 28 SER B CA 1
ATOM 3047 C C . SER B 1 28 ? -9.523 17.578 29.5 1 84.75 28 SER B C 1
ATOM 3049 O O . SER B 1 28 ? -9.336 18.797 29.547 1 84.75 28 SER B O 1
ATOM 3051 N N . GLY B 1 29 ? -10.703 17 29.547 1 85.94 29 GLY B N 1
ATOM 3052 C CA . GLY B 1 29 ? -11.891 17.781 29.844 1 85.94 29 GLY B CA 1
ATOM 3053 C C . GLY B 1 29 ? -12.523 18.406 28.609 1 85.94 29 GLY B C 1
ATOM 3054 O O . GLY B 1 29 ? -13.078 19.5 28.672 1 85.94 29 GLY B O 1
ATOM 3055 N N . VAL B 1 30 ? -12.266 17.812 27.547 1 91.56 30 VAL B N 1
ATOM 3056 C CA . VAL B 1 30 ? -12.867 18.297 26.297 1 91.56 30 VAL B CA 1
ATOM 3057 C C . VAL B 1 30 ? -14.367 18.031 26.312 1 91.56 30 VAL B C 1
ATOM 3059 O O . VAL B 1 30 ? -14.812 16.953 26.688 1 91.56 30 VAL B O 1
ATOM 3062 N N . ARG B 1 31 ? -15.164 19.031 25.984 1 94.06 31 ARG B N 1
ATOM 3063 C CA . ARG B 1 31 ? -16.625 18.922 25.969 1 94.06 31 ARG B CA 1
ATOM 3064 C C . ARG B 1 31 ? -17.125 18.406 24.625 1 94.06 31 ARG B C 1
ATOM 3066 O O . ARG B 1 31 ? -18.125 17.703 24.547 1 94.06 31 ARG B O 1
ATOM 3073 N N . ALA B 1 32 ? -16.516 18.906 23.594 1 96.06 32 ALA B N 1
ATOM 3074 C CA . ALA B 1 32 ? -16.891 18.5 22.25 1 96.06 32 ALA B CA 1
ATOM 3075 C C . ALA B 1 32 ? -15.672 18.422 21.344 1 96.06 32 ALA B C 1
ATOM 3077 O O . ALA B 1 32 ? -14.703 19.172 21.516 1 96.06 32 ALA B O 1
ATOM 3078 N N . VAL B 1 33 ? -15.758 17.5 20.391 1 96.31 33 VAL B N 1
ATOM 3079 C CA . VAL B 1 33 ? -14.68 17.391 19.406 1 96.31 33 VAL B CA 1
ATOM 3080 C C . VAL B 1 33 ? -15.258 17.344 18 1 96.31 33 VAL B C 1
ATOM 3082 O O . VAL B 1 33 ? -16.312 16.75 17.766 1 96.31 33 VAL B O 1
ATOM 3085 N N . LYS B 1 34 ? -14.641 18 17.062 1 97.38 34 LYS B N 1
ATOM 3086 C CA . LYS B 1 34 ? -14.836 17.922 15.617 1 97.38 34 LYS B CA 1
ATOM 3087 C C . LYS B 1 34 ? -13.523 17.641 14.898 1 97.38 34 LYS B C 1
ATOM 3089 O O . LYS B 1 34 ? -12.586 18.438 14.961 1 97.38 34 LYS B O 1
ATOM 3094 N N . ILE B 1 35 ? -13.516 16.516 14.219 1 97.69 35 ILE B N 1
ATOM 3095 C CA . ILE B 1 35 ? -12.242 16.078 13.664 1 97.69 35 ILE B CA 1
ATOM 3096 C C . ILE B 1 35 ? -12.414 15.734 12.188 1 97.69 35 ILE B C 1
ATOM 3098 O O . ILE B 1 35 ? -13.391 15.086 11.805 1 97.69 35 ILE B O 1
ATOM 3102 N N . ALA B 1 36 ? -11.609 16.25 11.344 1 98.25 36 ALA B N 1
ATOM 3103 C CA . ALA B 1 36 ? -11.391 15.781 9.977 1 98.25 36 ALA B CA 1
ATOM 3104 C C . ALA B 1 36 ? -9.984 15.195 9.828 1 98.25 36 ALA B C 1
ATOM 3106 O O . ALA B 1 36 ? -8.992 15.922 9.891 1 98.25 36 ALA B O 1
ATOM 3107 N N . VAL B 1 37 ? -9.938 13.906 9.656 1 98.38 37 VAL B N 1
ATOM 3108 C CA . VAL B 1 37 ? -8.648 13.219 9.633 1 98.38 37 VAL B CA 1
ATOM 3109 C C . VAL B 1 37 ? -8.633 12.188 8.516 1 98.38 37 VAL B C 1
ATOM 3111 O O . VAL B 1 37 ? -9.617 11.477 8.305 1 98.38 37 VAL B O 1
ATOM 3114 N N . ALA B 1 38 ? -7.531 12.133 7.859 1 97.81 38 ALA B N 1
ATOM 3115 C CA . ALA B 1 38 ? -7.453 11.297 6.664 1 97.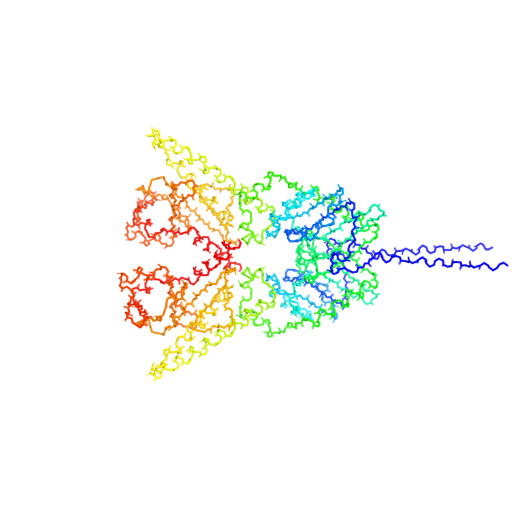81 38 ALA B CA 1
ATOM 3116 C C . ALA B 1 38 ? -7.699 9.828 7.004 1 97.81 38 ALA B C 1
ATOM 3118 O O . ALA B 1 38 ? -8.492 9.156 6.344 1 97.81 38 ALA B O 1
ATOM 3119 N N . TYR B 1 39 ? -7.031 9.359 8.094 1 98.06 39 TYR B N 1
ATOM 3120 C CA . TYR B 1 39 ? -7.059 7.93 8.375 1 98.06 39 TYR B CA 1
ATOM 3121 C C . TYR B 1 39 ? -7.27 7.668 9.859 1 98.06 39 TYR B C 1
ATOM 3123 O O . TYR B 1 39 ? -6.785 8.422 10.703 1 98.06 39 TYR B O 1
ATOM 3131 N N . VAL B 1 40 ? -7.93 6.566 10.141 1 98.38 40 VAL B N 1
ATOM 3132 C CA . VAL B 1 40 ? -8.234 6.148 11.508 1 98.38 40 VAL B CA 1
ATOM 3133 C C . VAL B 1 40 ? -7.777 4.707 11.719 1 98.38 40 VAL B C 1
ATOM 3135 O O . VAL B 1 40 ? -8.141 3.814 10.945 1 98.38 40 VAL B O 1
ATOM 3138 N N . LYS B 1 41 ? -6.996 4.5 12.68 1 97.62 41 LYS B N 1
ATOM 3139 C CA . LYS B 1 41 ? -6.598 3.172 13.133 1 97.62 41 LYS B CA 1
ATOM 3140 C C . LYS B 1 41 ? -7.098 2.898 14.547 1 97.62 41 LYS B C 1
ATOM 3142 O O . LYS B 1 41 ? -7.207 3.82 15.359 1 97.62 41 LYS B O 1
ATOM 3147 N N . ARG B 1 42 ? -7.387 1.652 14.812 1 97.38 42 ARG B N 1
ATOM 3148 C CA . ARG B 1 42 ? -7.867 1.265 16.141 1 97.38 42 ARG B CA 1
ATOM 3149 C C . ARG B 1 42 ? -6.898 1.71 17.219 1 97.38 42 ARG B C 1
ATOM 3151 O O . ARG B 1 42 ? -7.32 2.178 18.281 1 97.38 42 ARG B O 1
ATOM 3158 N N . SER B 1 43 ? -5.645 1.587 16.969 1 95.5 43 SER B N 1
ATOM 3159 C CA . SER B 1 43 ? -4.621 1.948 17.938 1 95.5 43 SER B CA 1
ATOM 3160 C C . SER B 1 43 ? -4.715 3.422 18.312 1 95.5 43 SER B C 1
ATOM 3162 O O . SER B 1 43 ? -4.562 3.775 19.484 1 95.5 43 SER B O 1
ATOM 3164 N N . GLY B 1 44 ? -4.957 4.238 17.328 1 96.31 44 GLY B N 1
ATOM 3165 C CA . GLY B 1 44 ? -5.129 5.66 17.594 1 96.31 44 GLY B CA 1
ATOM 3166 C C . GLY B 1 44 ? -6.383 5.973 18.391 1 96.31 44 GLY B C 1
ATOM 3167 O O . GLY B 1 44 ? -6.352 6.793 19.312 1 96.31 44 GLY B O 1
ATOM 3168 N N . VAL B 1 45 ? -7.441 5.324 18.094 1 96.62 45 VAL B N 1
ATOM 3169 C CA . VAL B 1 45 ? -8.711 5.523 18.781 1 96.62 45 VAL B CA 1
ATOM 3170 C C . VAL B 1 45 ? -8.578 5.125 20.25 1 96.62 45 VAL B C 1
ATOM 3172 O O . VAL B 1 45 ? -9.047 5.84 21.141 1 96.62 45 VAL B O 1
ATOM 3175 N N . ASN B 1 46 ? -7.93 4.043 20.469 1 94.62 46 ASN B N 1
ATOM 3176 C CA . ASN B 1 46 ? -7.742 3.568 21.844 1 94.62 46 ASN B CA 1
ATOM 3177 C C . ASN B 1 46 ? -6.977 4.582 22.688 1 94.62 46 ASN B C 1
ATOM 3179 O O . ASN B 1 46 ? -7.328 4.824 23.844 1 94.62 46 ASN B O 1
ATOM 3183 N N . ARG B 1 47 ? -5.984 5.156 22.094 1 91.06 47 ARG B N 1
ATOM 3184 C CA . ARG B 1 47 ? -5.18 6.145 22.812 1 91.06 47 ARG B CA 1
ATOM 3185 C C . ARG B 1 47 ? -5.961 7.441 23.016 1 91.06 47 ARG B C 1
ATOM 3187 O O . ARG B 1 47 ? -5.816 8.102 24.047 1 91.06 47 ARG B O 1
ATOM 3194 N N . PHE B 1 48 ? -6.754 7.762 22.078 1 92.25 48 PHE B N 1
ATOM 3195 C CA . PHE B 1 48 ? -7.504 9.016 22.078 1 92.25 48 PHE B CA 1
ATOM 3196 C C . PHE B 1 48 ? -8.773 8.883 22.906 1 92.25 48 PHE B C 1
ATOM 3198 O O . PHE B 1 48 ? -9.406 9.883 23.25 1 92.25 48 PHE B O 1
ATOM 3205 N N . SER B 1 49 ? -9.148 7.723 23.297 1 91.31 49 SER B N 1
ATOM 3206 C CA . SER B 1 49 ? -10.438 7.418 23.906 1 91.31 49 SER B CA 1
ATOM 3207 C C . SER B 1 49 ? -10.602 8.148 25.234 1 91.31 49 SER B C 1
ATOM 3209 O O . SER B 1 49 ? -11.719 8.508 25.625 1 91.31 49 SER B O 1
ATOM 3211 N N . GLU B 1 50 ? -9.523 8.336 25.922 1 85.06 50 GLU B N 1
ATOM 3212 C CA . GLU B 1 50 ? -9.594 9.016 27.219 1 85.06 50 GLU B CA 1
ATOM 3213 C C . GLU B 1 50 ? -10.141 10.43 27.062 1 85.06 50 GLU B C 1
ATOM 3215 O O . GLU B 1 50 ? -10.805 10.945 27.969 1 85.06 50 GLU B O 1
ATOM 3220 N N . PHE B 1 51 ? -9.836 11.031 25.938 1 85 51 PHE B N 1
ATOM 3221 C CA . PHE B 1 51 ? -10.281 12.398 25.688 1 85 51 PHE B CA 1
ATOM 3222 C C . PHE B 1 51 ? -11.719 12.422 25.188 1 85 51 PHE B C 1
ATOM 3224 O O . PHE B 1 51 ? -12.375 13.461 25.203 1 85 51 PHE B O 1
ATOM 3231 N N . LEU B 1 52 ? -12.188 11.234 24.75 1 85.94 52 LEU B N 1
ATOM 3232 C CA . LEU B 1 52 ? -13.523 11.156 24.172 1 85.94 52 LEU B CA 1
ATOM 3233 C C . LEU B 1 52 ? -14.547 10.711 25.219 1 85.94 52 LEU B C 1
ATOM 3235 O O . LEU B 1 52 ? -15.75 10.898 25.031 1 85.94 52 LEU B O 1
ATOM 3239 N N . GLN B 1 53 ? -14.18 10.078 26.281 1 78.56 53 GLN B N 1
ATOM 3240 C CA . GLN B 1 53 ? -15.07 9.477 27.281 1 78.56 53 GLN B CA 1
ATOM 3241 C C . GLN B 1 53 ? -16.016 10.516 27.875 1 78.56 53 GLN B C 1
ATOM 3243 O O . GLN B 1 53 ? -17.172 10.219 28.156 1 78.56 53 GLN B O 1
ATOM 3248 N N . ASN B 1 54 ? -15.602 11.773 28.078 1 76.88 54 ASN B N 1
ATOM 3249 C CA . ASN B 1 54 ? -16.453 12.758 28.734 1 76.88 54 ASN B CA 1
ATOM 3250 C C . ASN B 1 54 ? -16.906 13.844 27.766 1 76.88 54 ASN B C 1
ATOM 3252 O O . ASN B 1 54 ? -17.344 14.914 28.203 1 76.88 54 ASN B O 1
ATOM 3256 N N . THR B 1 55 ? -16.828 13.438 26.516 1 87.38 55 THR B N 1
ATOM 3257 C CA . THR B 1 55 ? -17.234 14.43 25.531 1 87.38 55 THR B CA 1
ATOM 3258 C C . THR B 1 55 ? -18.734 14.352 25.266 1 87.38 55 THR B C 1
ATOM 3260 O O . THR B 1 55 ? -19.312 13.258 25.219 1 87.38 55 THR B O 1
ATOM 3263 N N . LYS B 1 56 ? -19.438 15.406 25.203 1 88.56 56 LYS B N 1
ATOM 3264 C CA . LYS B 1 56 ? -20.859 15.469 24.922 1 88.56 56 LYS B CA 1
ATOM 3265 C C . LYS B 1 56 ? -21.125 15.305 23.438 1 88.56 56 LYS B C 1
ATOM 3267 O O . LYS B 1 56 ? -22.172 14.781 23.031 1 88.56 56 LYS B O 1
ATOM 3272 N N . GLU B 1 57 ? -20.25 15.812 22.656 1 94.75 57 GLU B N 1
ATOM 3273 C CA . GLU B 1 57 ? -20.375 15.734 21.203 1 94.75 57 GLU B CA 1
ATOM 3274 C C . GLU B 1 57 ? -19.062 15.297 20.547 1 94.75 57 GLU B C 1
ATOM 3276 O O . GLU B 1 57 ? -18 15.812 20.875 1 94.75 57 GLU B O 1
ATOM 3281 N N . CYS B 1 58 ? -19.188 14.344 19.688 1 96.69 58 CYS B N 1
ATOM 3282 C CA . CYS B 1 58 ? -18.031 13.836 18.953 1 96.69 58 CYS B CA 1
ATOM 3283 C C . CYS B 1 58 ? -18.375 13.617 17.484 1 96.69 58 CYS B C 1
ATOM 3285 O O . CYS B 1 58 ? -19.219 12.789 17.156 1 96.69 58 CYS B O 1
ATOM 3287 N N . LEU B 1 59 ? -17.828 14.43 16.641 1 98.06 59 LEU B N 1
ATOM 3288 C CA . LEU B 1 59 ? -18 14.328 15.195 1 98.06 59 LEU B CA 1
ATOM 3289 C C . LEU B 1 59 ? -16.656 14.078 14.508 1 98.06 59 LEU B C 1
ATOM 3291 O O . LEU B 1 59 ? -15.703 14.828 14.711 1 98.06 59 LEU B O 1
ATOM 3295 N N . ILE B 1 60 ? -16.578 13.008 13.703 1 98.31 60 ILE B N 1
ATOM 3296 C CA . ILE B 1 60 ? -15.328 12.672 13.023 1 98.31 60 ILE B CA 1
ATOM 3297 C C . ILE B 1 60 ? -15.609 12.383 11.555 1 98.31 60 ILE B C 1
ATOM 3299 O O . ILE B 1 60 ? -16.5 11.586 11.227 1 98.31 60 ILE B O 1
ATOM 3303 N N . ILE B 1 61 ? -14.938 13.062 10.703 1 98.62 61 ILE B N 1
ATOM 3304 C CA . ILE B 1 61 ? -14.93 12.766 9.273 1 98.62 61 ILE B CA 1
ATOM 3305 C C . ILE B 1 61 ? -13.602 12.109 8.891 1 98.62 61 ILE B C 1
ATOM 3307 O O . ILE B 1 61 ? -12.531 12.594 9.266 1 98.62 61 ILE B O 1
ATOM 3311 N N . THR B 1 62 ? -13.648 11.016 8.219 1 98.62 62 THR B N 1
ATOM 3312 C CA . THR B 1 62 ? -12.469 10.32 7.711 1 98.62 62 THR B CA 1
ATOM 3313 C C . THR B 1 62 ? -12.742 9.742 6.324 1 98.62 62 THR B C 1
ATOM 3315 O O . THR B 1 62 ? -13.656 10.188 5.629 1 98.62 62 THR B O 1
ATOM 3318 N N . SER B 1 63 ? -11.867 8.898 5.844 1 97.94 63 SER B N 1
ATOM 3319 C CA . SER B 1 63 ? -12.031 8.32 4.512 1 97.94 63 SER B CA 1
ATOM 3320 C C . SER B 1 63 ? -11.539 6.883 4.465 1 97.94 63 SER B C 1
ATOM 3322 O O . SER B 1 63 ? -10.906 6.406 5.41 1 97.94 63 SER B O 1
ATOM 3324 N N . LEU B 1 64 ? -11.875 6.23 3.406 1 97.12 64 LEU B N 1
ATOM 3325 C CA . LEU B 1 64 ? -11.359 4.891 3.148 1 97.12 64 LEU B CA 1
ATOM 3326 C C . LEU B 1 64 ? -10.266 4.922 2.08 1 97.12 64 LEU B C 1
ATOM 3328 O O . LEU B 1 64 ? -9.891 3.881 1.541 1 97.12 64 LEU B O 1
ATOM 3332 N N . ASP B 1 65 ? -9.812 6.117 1.803 1 96.25 65 ASP B N 1
ATOM 3333 C CA . ASP B 1 65 ? -8.797 6.258 0.765 1 96.25 65 ASP B CA 1
ATOM 3334 C C . ASP B 1 65 ? -7.602 5.34 1.037 1 96.25 65 ASP B C 1
ATOM 3336 O O . ASP B 1 65 ? -7.133 5.25 2.172 1 96.25 65 ASP B O 1
ATOM 3340 N N . PHE B 1 66 ? -7.254 4.555 -0.004 1 93.56 66 PHE B N 1
ATOM 3341 C CA . PHE B 1 66 ? -6.043 3.742 -0.05 1 93.56 66 PHE B CA 1
ATOM 3342 C C . PHE B 1 66 ? -6.145 2.566 0.914 1 93.56 66 PHE B C 1
ATOM 3344 O O . PHE B 1 66 ? -5.16 1.857 1.142 1 93.56 66 PHE B O 1
ATOM 3351 N N . GLY B 1 67 ? -7.281 2.385 1.464 1 94.62 67 GLY B N 1
ATOM 3352 C CA . GLY B 1 67 ? -7.484 1.257 2.359 1 94.62 67 GLY B CA 1
ATOM 3353 C C . GLY B 1 67 ? -6.754 1.402 3.68 1 94.62 67 GLY B C 1
ATOM 3354 O O . GLY B 1 67 ? -6.406 0.405 4.316 1 94.62 67 GLY B O 1
ATOM 3355 N N . ILE B 1 68 ? -6.508 2.574 4.133 1 95.69 68 ILE B N 1
ATOM 3356 C CA . ILE B 1 68 ? -5.656 2.783 5.297 1 95.69 68 ILE B CA 1
ATOM 3357 C C . ILE B 1 68 ? -6.5 2.713 6.57 1 95.69 68 ILE B C 1
ATOM 3359 O O . ILE B 1 68 ? -6.098 2.094 7.555 1 95.69 68 ILE B O 1
ATOM 3363 N N . THR B 1 69 ? -7.672 3.346 6.559 1 98.19 69 THR B N 1
ATOM 3364 C CA . THR B 1 69 ? -8.562 3.324 7.719 1 98.19 69 THR B CA 1
ATOM 3365 C C . THR B 1 69 ? -8.969 1.895 8.062 1 98.19 69 THR B C 1
ATOM 3367 O O . THR B 1 69 ? -9.359 1.128 7.184 1 98.19 69 THR B O 1
ATOM 3370 N N . GLU B 1 70 ? -8.844 1.576 9.281 1 97.62 70 GLU B N 1
ATOM 3371 C CA . GLU B 1 70 ? -9.195 0.241 9.758 1 97.62 70 GLU B CA 1
ATOM 3372 C C . GLU B 1 70 ? -10.672 0.164 10.141 1 97.62 70 GLU B C 1
ATOM 3374 O O . GLU B 1 70 ? -11.211 1.086 10.758 1 97.62 70 GLU B O 1
ATOM 3379 N N . LEU B 1 71 ? -11.242 -0.941 9.75 1 98.06 71 LEU B N 1
ATOM 3380 C CA . LEU B 1 71 ? -12.633 -1.161 10.117 1 98.06 71 LEU B CA 1
ATOM 3381 C C . LEU B 1 71 ? -12.805 -1.123 11.633 1 98.06 71 LEU B C 1
ATOM 3383 O O . LEU B 1 71 ? -13.766 -0.536 12.133 1 98.06 71 LEU B O 1
ATOM 3387 N N . GLU B 1 72 ? -11.914 -1.726 12.352 1 97.81 72 GLU B N 1
ATOM 3388 C CA . GLU B 1 72 ? -12 -1.757 13.805 1 97.81 72 GLU B CA 1
ATOM 3389 C C . GLU B 1 72 ? -11.906 -0.352 14.391 1 97.81 72 GLU B C 1
ATOM 3391 O O . GLU B 1 72 ? -12.5 -0.07 15.438 1 97.81 72 GLU B O 1
ATOM 3396 N N . GLY B 1 73 ? -11.164 0.484 13.766 1 98.06 73 GLY B N 1
ATOM 3397 C CA . GLY B 1 73 ? -11.125 1.873 14.195 1 98.06 73 GLY B CA 1
ATOM 3398 C C . GLY B 1 73 ? -12.469 2.566 14.102 1 98.06 73 GLY B C 1
ATOM 3399 O O . GLY B 1 73 ? -12.875 3.279 15.023 1 98.06 73 GLY B O 1
ATOM 3400 N N . LEU B 1 74 ? -13.117 2.344 13.039 1 98.25 74 LEU B N 1
ATOM 3401 C CA . LEU B 1 74 ? -14.445 2.914 12.844 1 98.25 74 LEU B CA 1
ATOM 3402 C C . LEU B 1 74 ? -15.422 2.373 13.883 1 98.25 74 LEU B C 1
ATOM 3404 O O . LEU B 1 74 ? -16.188 3.135 14.477 1 98.25 74 LEU B O 1
ATOM 3408 N N . LYS B 1 75 ? -15.391 1.075 14.07 1 97.81 75 LYS B N 1
ATOM 3409 C CA . LYS B 1 75 ? -16.281 0.436 15.031 1 97.81 75 LYS B CA 1
ATOM 3410 C C . LYS B 1 75 ? -16.062 0.991 16.438 1 97.81 75 LYS B C 1
ATOM 3412 O O . LYS B 1 75 ? -17.016 1.266 17.156 1 97.81 75 LYS B O 1
ATOM 3417 N N . GLU B 1 76 ? -14.82 1.132 16.828 1 96.94 76 GLU B N 1
ATOM 3418 C CA . GLU B 1 76 ? -14.484 1.639 18.156 1 96.94 76 GLU B CA 1
ATOM 3419 C C . GLU B 1 76 ? -14.969 3.076 18.328 1 96.94 76 GLU B C 1
ATOM 3421 O O . GLU B 1 76 ? -15.461 3.443 19.406 1 96.94 76 GLU B O 1
ATOM 3426 N N . LEU B 1 77 ? -14.797 3.914 17.312 1 97.25 77 LEU B N 1
ATOM 3427 C CA . LEU B 1 77 ? -15.297 5.285 17.375 1 97.25 77 LEU B CA 1
ATOM 3428 C C . LEU B 1 77 ? -16.797 5.305 17.609 1 97.25 77 LEU B C 1
ATOM 3430 O O . LEU B 1 77 ? -17.297 6.09 18.422 1 97.25 77 LEU B O 1
ATOM 3434 N N . LYS B 1 78 ? -17.5 4.461 16.938 1 95.94 78 LYS B N 1
ATOM 3435 C CA . LYS B 1 78 ? -18.938 4.379 17.109 1 95.94 78 LYS B CA 1
ATOM 3436 C C . LYS B 1 78 ? -19.297 3.912 18.516 1 95.94 78 LYS B C 1
ATOM 3438 O O . LYS B 1 78 ? -20.234 4.441 19.125 1 95.94 78 LYS B O 1
ATOM 3443 N N . ARG B 1 79 ? -18.625 2.967 18.938 1 94.5 79 ARG B N 1
ATOM 3444 C CA . ARG B 1 79 ? -18.859 2.455 20.297 1 94.5 79 ARG B CA 1
ATOM 3445 C C . ARG B 1 79 ? -18.672 3.555 21.328 1 94.5 79 ARG B C 1
ATOM 3447 O O . ARG B 1 79 ? -19.391 3.584 22.344 1 94.5 79 ARG B O 1
ATOM 3454 N N . LEU B 1 80 ? -17.75 4.457 21.094 1 94.38 80 LEU B N 1
ATOM 3455 C CA . LEU B 1 80 ? -17.469 5.551 22.016 1 94.38 80 LEU B CA 1
ATOM 3456 C C . LEU B 1 80 ? -18.5 6.664 21.875 1 94.38 80 LEU B C 1
ATOM 3458 O O . LEU B 1 80 ? -18.438 7.664 22.594 1 94.38 80 LEU B O 1
ATOM 3462 N N . GLY B 1 81 ? -19.391 6.523 20.922 1 94.06 81 GLY B N 1
ATOM 3463 C CA . GLY B 1 81 ? -20.5 7.457 20.797 1 94.06 81 GLY B CA 1
ATOM 3464 C C . GLY B 1 81 ? -20.25 8.555 19.781 1 94.06 81 GLY B C 1
ATOM 3465 O O . GLY B 1 81 ? -21 9.523 19.719 1 94.06 81 GLY B O 1
ATOM 3466 N N . CYS B 1 82 ? -19.25 8.414 18.969 1 97.06 82 CYS B N 1
ATOM 3467 C CA . CYS B 1 82 ? -18.938 9.43 17.969 1 97.06 82 CYS B CA 1
ATOM 3468 C C . CYS B 1 82 ? -19.828 9.281 16.75 1 97.06 82 CYS B C 1
ATOM 3470 O O . CYS B 1 82 ? -20.156 8.164 16.344 1 97.06 82 CYS B O 1
ATOM 3472 N N . ASN B 1 83 ? -20.25 10.422 16.203 1 97.62 83 ASN B N 1
ATOM 3473 C CA . ASN B 1 83 ? -20.812 10.445 14.859 1 97.62 83 ASN B CA 1
ATOM 3474 C C . ASN B 1 83 ? -19.703 10.43 13.805 1 97.62 83 ASN B C 1
ATOM 3476 O O . ASN B 1 83 ? -19 11.422 13.617 1 97.62 83 ASN B O 1
ATOM 3480 N N . VAL B 1 84 ? -19.609 9.32 13.117 1 98.38 84 VAL B N 1
ATOM 3481 C CA . VAL B 1 84 ? -18.516 9.125 12.18 1 98.38 84 VAL B CA 1
ATOM 3482 C C . VAL B 1 84 ? -19.031 9.219 10.75 1 98.38 84 VAL B C 1
ATOM 3484 O O . VAL B 1 84 ? -20.109 8.711 10.438 1 98.38 84 VAL B O 1
ATOM 3487 N N . TYR B 1 85 ? -18.297 9.898 9.922 1 98.56 85 TYR B N 1
ATOM 3488 C CA . TYR B 1 85 ? -18.641 10.078 8.516 1 98.56 85 TYR B CA 1
ATOM 3489 C C . TYR B 1 85 ? -17.469 9.688 7.621 1 98.56 85 TYR B C 1
ATOM 3491 O O . TYR B 1 85 ? -16.312 9.82 8.008 1 98.56 85 TYR B O 1
ATOM 3499 N N . LEU B 1 86 ? -17.766 9.18 6.41 1 98.19 86 LEU B N 1
ATOM 3500 C CA . LEU B 1 86 ? -16.781 8.898 5.379 1 98.19 86 LEU B CA 1
ATOM 3501 C C . LEU B 1 86 ? -16.891 9.891 4.227 1 98.19 86 LEU B C 1
ATOM 3503 O O . LEU B 1 86 ? -17.969 10.039 3.635 1 98.19 86 LEU B O 1
ATOM 3507 N N . TYR B 1 87 ? -15.836 10.562 4 1 97.12 87 TYR B N 1
ATOM 3508 C CA . TYR B 1 87 ? -15.797 11.492 2.875 1 97.12 87 TYR B CA 1
ATOM 3509 C C . TYR B 1 87 ? -16 10.758 1.556 1 97.12 87 TYR B C 1
ATOM 3511 O O . TYR B 1 87 ? -15.422 9.695 1.328 1 97.12 87 TYR B O 1
ATOM 3519 N N . ASN B 1 88 ? -16.812 11.328 0.697 1 89.56 88 ASN B N 1
ATOM 3520 C CA . ASN B 1 88 ? -17.188 10.711 -0.575 1 89.56 88 ASN B CA 1
ATOM 3521 C C . ASN B 1 88 ? -17.203 11.734 -1.707 1 89.56 88 ASN B C 1
ATOM 3523 O O . ASN B 1 88 ? -17.922 11.555 -2.693 1 89.56 88 ASN B O 1
ATOM 3527 N N . GLY B 1 89 ? -16.531 12.805 -1.605 1 87.19 89 GLY B N 1
ATOM 3528 C CA . GLY B 1 89 ? -16.578 13.898 -2.562 1 87.19 89 GLY B CA 1
ATOM 3529 C C . GLY B 1 89 ? -15.719 13.656 -3.787 1 87.19 89 GLY B C 1
ATOM 3530 O O . GLY B 1 89 ? -15.625 14.516 -4.668 1 87.19 89 GLY B O 1
ATOM 3531 N N . GLY B 1 90 ? -15.031 12.555 -3.936 1 84.19 90 GLY B N 1
ATOM 3532 C CA . GLY B 1 90 ? -14.305 12.227 -5.148 1 84.19 90 GLY B CA 1
ATOM 3533 C C . GLY B 1 90 ? -12.82 12.523 -5.047 1 84.19 90 GLY B C 1
ATOM 3534 O O . GLY B 1 90 ? -12 11.836 -5.66 1 84.19 90 GLY B O 1
ATOM 3535 N N . ASN B 1 91 ? -12.422 13.586 -4.352 1 90.12 91 ASN B N 1
ATOM 3536 C CA . ASN B 1 91 ? -11.008 13.922 -4.168 1 90.12 91 ASN B CA 1
ATOM 3537 C C . ASN B 1 91 ? -10.375 13.078 -3.061 1 90.12 91 ASN B C 1
ATOM 3539 O O . ASN B 1 91 ? -11.078 12.562 -2.188 1 90.12 91 ASN B O 1
ATOM 3543 N N . GLU B 1 92 ? -9.094 12.914 -3.225 1 93.62 92 GLU B N 1
ATOM 3544 C CA . GLU B 1 92 ? -8.398 12.258 -2.117 1 93.62 92 GLU B CA 1
ATOM 3545 C C . GLU B 1 92 ? -8.523 13.078 -0.833 1 93.62 92 GLU B C 1
ATOM 3547 O O . GLU B 1 92 ? -8.328 14.297 -0.845 1 93.62 92 GLU B O 1
ATOM 3552 N N . PHE B 1 93 ? -8.977 12.461 0.17 1 96.5 93 PHE B N 1
ATOM 3553 C CA . PHE B 1 93 ? -9.188 13.078 1.476 1 96.5 93 PHE B CA 1
ATOM 3554 C C . PHE B 1 93 ? -7.93 12.969 2.334 1 96.5 93 PHE B C 1
ATOM 3556 O O . PHE B 1 93 ? -7.562 11.875 2.771 1 96.5 93 PHE B O 1
ATOM 3563 N N . HIS B 1 94 ? -7.285 14.148 2.699 1 97.06 94 HIS B N 1
ATOM 3564 C CA . HIS B 1 94 ? -6 14.023 3.377 1 97.06 94 HIS B CA 1
ATOM 3565 C C . HIS B 1 94 ? -5.828 15.102 4.438 1 97.06 94 HIS B C 1
ATOM 3567 O O . HIS B 1 94 ? -4.703 15.438 4.812 1 97.06 94 HIS B O 1
ATOM 3573 N N . PRO B 1 95 ? -6.848 15.734 4.961 1 96.44 95 PRO B N 1
ATOM 3574 C CA . PRO B 1 95 ? -6.691 16.719 6.039 1 96.44 95 PRO B CA 1
ATOM 3575 C C . PRO B 1 95 ? -6.418 16.062 7.395 1 96.44 95 PRO B C 1
ATOM 3577 O O . PRO B 1 95 ? -6.727 14.891 7.594 1 96.44 95 PRO B O 1
ATOM 3580 N N . LYS B 1 96 ? -5.789 16.781 8.297 1 96.56 96 LYS B N 1
ATOM 3581 C CA . LYS B 1 96 ? -5.664 16.469 9.719 1 96.56 96 LYS B CA 1
ATOM 3582 C C . LYS B 1 96 ? -5.98 17.688 10.578 1 96.56 96 LYS B C 1
ATOM 3584 O O . LYS B 1 96 ? -5.094 18.484 10.875 1 96.56 96 LYS B O 1
ATOM 3589 N N . VAL B 1 97 ? -7.172 17.719 10.992 1 96.62 97 VAL B N 1
ATOM 3590 C CA . VAL B 1 97 ? -7.668 18.844 11.797 1 96.62 97 VAL B CA 1
ATOM 3591 C C . VAL B 1 97 ? -8.438 18.297 13 1 96.62 97 VAL B C 1
ATOM 3593 O O . VAL B 1 97 ? -9.383 17.516 12.844 1 96.62 97 VAL B O 1
ATOM 3596 N N . TYR B 1 98 ? -8.008 18.688 14.172 1 96.31 98 TYR B N 1
ATOM 3597 C CA . TYR B 1 98 ? -8.688 18.375 15.43 1 96.31 98 TYR B CA 1
ATOM 3598 C C . TYR B 1 98 ? -9.172 19.656 16.109 1 96.31 98 TYR B C 1
ATOM 3600 O O . TYR B 1 98 ? -8.359 20.5 16.516 1 96.31 98 TYR B O 1
ATOM 3608 N N . ILE B 1 99 ? -10.445 19.75 16.219 1 96.62 99 ILE B N 1
ATOM 3609 C CA . ILE B 1 99 ? -11 20.859 17 1 96.62 99 ILE B CA 1
ATOM 3610 C C . ILE B 1 99 ? -11.5 20.344 18.344 1 96.62 99 ILE B C 1
ATOM 3612 O O . ILE B 1 99 ? -12.32 19.422 18.406 1 96.62 99 ILE B O 1
ATOM 3616 N N . LEU B 1 100 ? -11 20.922 19.375 1 95.44 100 LEU B N 1
ATOM 3617 C CA . LEU B 1 100 ? -11.375 20.578 20.75 1 95.44 100 LEU B CA 1
ATOM 3618 C C . LEU B 1 100 ? -12.062 21.766 21.422 1 95.44 100 LEU B C 1
ATOM 3620 O O . LEU B 1 100 ? -11.484 22.844 21.531 1 95.44 100 LEU B O 1
ATOM 3624 N N . ASP B 1 101 ? -13.227 21.516 21.844 1 95.56 101 ASP B N 1
ATOM 3625 C CA . ASP B 1 101 ? -14.023 22.516 22.562 1 95.56 101 ASP B CA 1
ATOM 3626 C C . ASP B 1 101 ? -14.07 22.219 24.062 1 95.56 101 ASP B C 1
ATOM 3628 O O . ASP B 1 101 ? -14.664 21.234 24.484 1 95.56 101 ASP B O 1
ATOM 3632 N N . TYR B 1 102 ? -13.523 23.109 24.828 1 92.5 102 TYR B N 1
ATOM 3633 C CA . TYR B 1 102 ? -13.469 22.922 26.281 1 92.5 102 TYR B CA 1
ATOM 3634 C C . TYR B 1 102 ? -14.609 23.672 26.969 1 92.5 102 TYR B C 1
ATOM 3636 O O . TYR B 1 102 ? -14.758 23.609 28.188 1 92.5 102 TYR B O 1
ATOM 3644 N N . GLY B 1 103 ? -15.461 24.297 26.234 1 92.19 103 GLY B N 1
ATOM 3645 C CA . GLY B 1 103 ? -16.516 25.141 26.781 1 92.19 103 GLY B CA 1
ATOM 3646 C C . GLY B 1 103 ? -16.094 26.594 26.953 1 92.19 103 GLY B C 1
ATOM 3647 O O . GLY B 1 103 ? -16.688 27.484 26.359 1 92.19 103 GLY B O 1
ATOM 3648 N N . TYR B 1 104 ? -14.938 26.844 27.641 1 91.75 104 TYR B N 1
ATOM 3649 C CA . TYR B 1 104 ? -14.43 28.188 27.875 1 91.75 104 TYR B CA 1
ATOM 3650 C C . TYR B 1 104 ? -13.508 28.625 26.75 1 91.75 104 TYR B C 1
ATOM 3652 O O . TYR B 1 104 ? -13.25 29.828 26.594 1 91.75 104 TYR B O 1
ATOM 3660 N N . LYS B 1 105 ? -12.992 27.656 25.984 1 92.06 105 LYS B N 1
ATOM 3661 C CA . LYS B 1 105 ? -12.133 27.938 24.828 1 92.06 105 LYS B CA 1
ATOM 3662 C C . LYS B 1 105 ? -12.172 26.812 23.812 1 92.06 105 LYS B C 1
ATOM 3664 O O . LYS B 1 105 ? -12.5 25.672 24.156 1 92.06 105 LYS B O 1
ATOM 3669 N N . LYS B 1 106 ? -11.922 27.25 22.625 1 93.94 106 LYS B N 1
ATOM 3670 C CA . LYS B 1 106 ? -11.781 26.281 21.547 1 93.94 106 LYS B CA 1
ATOM 3671 C C . LYS B 1 106 ? -10.383 26.344 20.922 1 93.94 106 LYS B C 1
ATOM 3673 O O . LYS B 1 106 ? -9.836 27.422 20.75 1 93.94 106 LYS B O 1
ATOM 3678 N N . ILE B 1 107 ? -9.828 25.156 20.719 1 93.5 107 ILE B N 1
ATOM 3679 C CA . ILE B 1 107 ? -8.531 25.109 20.047 1 93.5 107 ILE B CA 1
ATOM 3680 C C . ILE B 1 107 ? -8.602 24.203 18.828 1 93.5 107 ILE B C 1
ATOM 3682 O O . ILE B 1 107 ? -9.484 23.344 18.75 1 93.5 107 ILE B O 1
ATOM 3686 N N . ALA B 1 108 ? -7.738 24.453 17.875 1 94.19 108 ALA B N 1
ATOM 3687 C CA . ALA B 1 108 ? -7.559 23.578 16.719 1 94.19 108 ALA B CA 1
ATOM 3688 C C . ALA B 1 108 ? -6.129 23.031 16.656 1 94.19 108 ALA B C 1
ATOM 3690 O O . ALA B 1 108 ? -5.176 23.766 16.938 1 94.19 108 ALA B O 1
ATOM 3691 N N . VAL B 1 109 ? -6.02 21.766 16.453 1 94.31 109 VAL B N 1
ATOM 3692 C CA . VAL B 1 109 ? -4.734 21.172 16.109 1 94.31 109 VAL B CA 1
ATOM 3693 C C . VAL B 1 109 ? -4.684 20.859 14.617 1 94.31 109 VAL B C 1
ATOM 3695 O O . VAL B 1 109 ? -5.523 20.109 14.102 1 94.31 109 VAL B O 1
ATOM 3698 N N . ILE B 1 110 ? -3.787 21.469 13.938 1 93.75 110 ILE B N 1
ATOM 3699 C CA . ILE B 1 110 ? -3.648 21.312 12.5 1 93.75 110 ILE B CA 1
ATOM 3700 C C . ILE B 1 110 ? -2.236 20.844 12.164 1 93.75 110 ILE B C 1
ATOM 3702 O O . ILE B 1 110 ? -1.255 21.391 12.672 1 93.75 110 ILE B O 1
ATOM 3706 N N . GLY B 1 111 ? -2.148 19.812 11.352 1 94.56 111 GLY B N 1
ATOM 3707 C CA . GLY B 1 111 ? -0.819 19.344 10.984 1 94.56 111 GLY B CA 1
ATOM 3708 C C . GLY B 1 111 ? -0.825 18.016 10.273 1 94.56 111 GLY B C 1
ATOM 3709 O O . GLY B 1 111 ? -1.625 17.781 9.359 1 94.56 111 GLY B O 1
ATOM 3710 N N . SER B 1 112 ? 0.133 17.156 10.703 1 95.56 112 SER B N 1
ATOM 3711 C CA . SER B 1 112 ? 0.37 15.953 9.914 1 95.56 112 SER B CA 1
ATOM 3712 C C . SER B 1 112 ? -0.143 14.711 10.633 1 95.56 112 SER B C 1
ATOM 3714 O O . SER B 1 112 ? -0.199 13.625 10.055 1 95.56 112 SER B O 1
ATOM 3716 N N . SER B 1 113 ? -0.705 14.781 11.805 1 95.5 113 SER B N 1
ATOM 3717 C CA . SER B 1 113 ? -0.996 13.602 12.617 1 95.5 113 SER B CA 1
ATOM 3718 C C . SER B 1 113 ? -2.355 13.008 12.258 1 95.5 113 SER B C 1
ATOM 3720 O O . SER B 1 113 ? -3.393 13.633 12.492 1 95.5 113 SER B O 1
ATOM 3722 N N . ASN B 1 114 ? -2.352 11.805 11.75 1 96.94 114 ASN B N 1
ATOM 3723 C CA . ASN B 1 114 ? -3.566 11 11.633 1 96.94 114 ASN B CA 1
ATOM 3724 C C . ASN B 1 114 ? -4.031 10.484 12.992 1 96.94 114 ASN B C 1
ATOM 3726 O O . ASN B 1 114 ? -3.391 10.742 14.016 1 96.94 114 ASN B O 1
ATOM 3730 N N . LEU B 1 115 ? -5.207 9.852 12.992 1 97.31 115 LEU B N 1
ATOM 3731 C CA . LEU B 1 115 ? -5.652 9.219 14.227 1 97.31 115 LEU B CA 1
ATOM 3732 C C . LEU B 1 115 ? -5.113 7.797 14.336 1 97.31 115 LEU B C 1
ATOM 3734 O O . LEU B 1 115 ? -5.871 6.832 14.227 1 97.31 115 LEU B O 1
ATOM 3738 N N . SER B 1 116 ? -3.904 7.633 14.508 1 96.06 116 SER B N 1
ATOM 3739 C CA . SER B 1 116 ? -3.154 6.402 14.734 1 96.06 116 SER B CA 1
ATOM 3740 C C . SER B 1 116 ? -2.215 6.543 15.93 1 96.06 116 SER B C 1
ATOM 3742 O O . SER B 1 116 ? -1.825 7.656 16.297 1 96.06 116 SER B O 1
ATOM 3744 N N . GLU B 1 117 ? -1.875 5.484 16.531 1 93.62 117 GLU B N 1
ATOM 3745 C CA . GLU B 1 117 ? -1.032 5.52 17.734 1 93.62 117 GLU B CA 1
ATOM 3746 C C . GLU B 1 117 ? 0.303 6.199 17.438 1 93.62 117 GLU B C 1
ATOM 3748 O O . GLU B 1 117 ? 0.73 7.086 18.188 1 93.62 117 GLU B O 1
ATOM 3753 N N . GLY B 1 118 ? 0.882 5.812 16.375 1 92.31 118 GLY B N 1
ATOM 3754 C CA . GLY B 1 118 ? 2.17 6.398 16.047 1 92.31 118 GLY B CA 1
ATOM 3755 C C . GLY B 1 118 ? 2.113 7.902 15.859 1 92.31 118 GLY B C 1
ATOM 3756 O O . GLY B 1 118 ? 3.031 8.617 16.25 1 92.31 118 GLY B O 1
ATOM 3757 N N . ALA B 1 119 ? 1.068 8.406 15.344 1 93.69 119 ALA B N 1
ATOM 3758 C CA . ALA B 1 119 ? 0.939 9.82 15 1 93.69 119 ALA B CA 1
ATOM 3759 C C . ALA B 1 119 ? 0.607 10.656 16.234 1 93.69 119 ALA B C 1
ATOM 3761 O O . ALA B 1 119 ? 1.053 11.797 16.344 1 93.69 119 ALA B O 1
ATOM 3762 N N . ILE B 1 120 ? -0.144 10.078 17.188 1 92.56 120 ILE B N 1
ATOM 3763 C CA . ILE B 1 120 ? -0.655 10.961 18.234 1 92.56 120 ILE B CA 1
ATOM 3764 C C . ILE B 1 120 ? 0.184 10.797 19.5 1 92.56 120 ILE B C 1
ATOM 3766 O O . ILE B 1 120 ? 0.065 11.594 20.438 1 92.56 120 ILE B O 1
ATOM 3770 N N . THR B 1 121 ? 1.141 9.766 19.516 1 89.44 121 THR B N 1
ATOM 3771 C CA . THR B 1 121 ? 1.947 9.547 20.719 1 89.44 121 THR B CA 1
ATOM 3772 C C . THR B 1 121 ? 3.371 10.055 20.5 1 89.44 121 THR B C 1
ATOM 3774 O O . THR B 1 121 ? 4.211 9.953 21.406 1 89.44 121 THR B O 1
ATOM 3777 N N . GLY B 1 122 ? 3.701 10.484 19.328 1 86.06 122 GLY B N 1
ATOM 3778 C CA . GLY B 1 122 ? 5.039 10.992 19.078 1 86.06 122 GLY B CA 1
ATOM 3779 C C . GLY B 1 122 ? 6.004 9.922 18.594 1 86.06 122 GLY B C 1
ATOM 3780 O O . GLY B 1 122 ? 7.188 10.195 18.391 1 86.06 122 GLY B O 1
ATOM 3781 N N . LYS B 1 123 ? 5.555 8.719 18.484 1 89.19 123 LYS B N 1
ATOM 3782 C CA . LYS B 1 123 ? 6.402 7.684 17.906 1 89.19 123 LYS B CA 1
ATOM 3783 C C . LYS B 1 123 ? 6.816 8.055 16.484 1 89.19 123 LYS B C 1
ATOM 3785 O O . LYS B 1 123 ? 7.973 7.852 16.094 1 89.19 123 LYS B O 1
ATOM 3790 N N . ASN B 1 124 ? 5.867 8.516 15.727 1 93.12 124 ASN B N 1
ATOM 3791 C CA . ASN B 1 124 ? 6.176 9.094 14.422 1 93.12 124 ASN B CA 1
ATOM 3792 C C . ASN B 1 124 ? 6.684 10.523 14.555 1 93.12 124 ASN B C 1
ATOM 3794 O O . ASN B 1 124 ? 6.41 11.195 15.547 1 93.12 124 ASN B O 1
ATOM 3798 N N . ILE B 1 125 ? 7.512 10.859 13.656 1 93.38 125 ILE B N 1
ATOM 3799 C CA . ILE B 1 125 ? 7.859 12.273 13.539 1 93.38 125 ILE B CA 1
ATOM 3800 C C . ILE B 1 125 ? 6.73 13.023 12.836 1 93.38 125 ILE B C 1
ATOM 3802 O O . ILE B 1 125 ? 6.547 12.891 11.625 1 93.38 125 ILE B O 1
ATOM 3806 N N . GLU B 1 126 ? 6.031 13.734 13.594 1 94.38 126 GLU B N 1
ATOM 3807 C CA . GLU B 1 126 ? 4.941 14.578 13.117 1 94.38 126 GLU B CA 1
ATOM 3808 C C . GLU B 1 126 ? 5.238 16.047 13.359 1 94.38 126 GLU B C 1
ATOM 3810 O O . GLU B 1 126 ? 6.168 16.391 14.094 1 94.38 126 GLU B O 1
ATOM 3815 N N . PHE B 1 127 ? 4.484 16.891 12.773 1 92.62 127 PHE B N 1
ATOM 3816 C CA . PHE B 1 127 ? 4.527 18.312 13.094 1 92.62 127 PHE B CA 1
ATOM 3817 C C . PHE B 1 127 ? 3.139 18.922 13.008 1 92.62 127 PHE B C 1
ATOM 3819 O O . PHE B 1 127 ? 2.557 19 11.922 1 92.62 127 PHE B O 1
ATOM 3826 N N . ASN B 1 128 ? 2.68 19.344 14.141 1 93.94 128 ASN B N 1
ATOM 3827 C CA . ASN B 1 128 ? 1.371 19.969 14.266 1 93.94 128 ASN B CA 1
ATOM 3828 C C . ASN B 1 128 ? 1.476 21.359 14.875 1 93.94 128 ASN B C 1
ATOM 3830 O O . ASN B 1 128 ? 2.482 21.703 15.5 1 93.94 128 ASN B O 1
ATOM 3834 N N . LEU B 1 129 ? 0.442 22.156 14.656 1 92.06 129 LEU B N 1
ATOM 3835 C CA . LEU B 1 129 ? 0.276 23.453 15.32 1 92.06 129 LEU B CA 1
ATOM 3836 C C . LEU B 1 129 ? -1.003 23.469 16.156 1 92.06 129 LEU B C 1
ATOM 3838 O O . LEU B 1 129 ? -2.057 23.031 15.688 1 92.06 129 LEU B O 1
ATOM 3842 N N . ILE B 1 130 ? -0.826 23.906 17.328 1 92.06 130 ILE B N 1
ATOM 3843 C CA . ILE B 1 130 ? -1.999 24.234 18.125 1 92.06 130 ILE B CA 1
ATOM 3844 C C . ILE B 1 130 ? -2.377 25.703 17.906 1 92.06 130 ILE B C 1
ATOM 3846 O O . ILE B 1 130 ? -1.538 26.594 18.047 1 92.06 130 ILE B O 1
ATOM 3850 N N . VAL B 1 131 ? -3.598 25.891 17.594 1 90.44 131 VAL B N 1
ATOM 3851 C CA . VAL B 1 131 ? -4.098 27.219 17.266 1 90.44 131 VAL B CA 1
ATOM 3852 C C . VAL B 1 131 ? -5.242 27.578 18.219 1 90.44 131 VAL B C 1
ATOM 3854 O O . VAL B 1 131 ? -6.203 26.828 18.359 1 90.44 131 VAL B O 1
ATOM 3857 N N . GLU B 1 132 ? -5.102 28.766 18.797 1 89.31 132 GLU B N 1
ATOM 3858 C CA . GLU B 1 132 ? -6.145 29.25 19.703 1 89.31 132 GLU B CA 1
ATOM 3859 C C . GLU B 1 132 ? -6.832 30.484 19.125 1 89.31 132 GLU B C 1
ATOM 3861 O O . GLU B 1 132 ? -7.855 30.922 19.656 1 89.31 132 GLU B O 1
ATOM 3866 N N . GLU B 1 133 ? -6.32 30.938 18.047 1 85.38 133 GLU B N 1
ATOM 3867 C CA . GLU B 1 133 ? -6.914 32.125 17.422 1 85.38 133 GLU B CA 1
ATOM 3868 C C . GLU B 1 133 ? -8.32 31.812 16.906 1 85.38 133 GLU B C 1
ATOM 3870 O O . GLU B 1 133 ? -8.508 30.953 16.062 1 85.38 133 GLU B O 1
ATOM 3875 N N . ASP B 1 134 ? -9.234 32.625 17.266 1 88.56 134 ASP B N 1
ATOM 3876 C CA . ASP B 1 134 ? -10.656 32.375 17.031 1 88.56 134 ASP B CA 1
ATOM 3877 C C . ASP B 1 134 ? -10.945 32.312 15.523 1 88.56 134 ASP B C 1
ATOM 3879 O O . ASP B 1 134 ? -11.75 31.5 15.07 1 88.56 134 ASP B O 1
ATOM 3883 N N . GLU B 1 135 ? -10.328 33.156 14.844 1 87.25 135 GLU B N 1
ATOM 3884 C CA . GLU B 1 135 ? -10.617 33.219 13.414 1 87.25 135 GLU B CA 1
ATOM 3885 C C . GLU B 1 135 ? -10.203 31.953 12.695 1 87.25 135 GLU B C 1
ATOM 3887 O O . GLU B 1 135 ? -10.938 31.438 11.844 1 87.25 135 GLU B O 1
ATOM 3892 N N . ILE B 1 136 ? -9.055 31.438 13.078 1 88.31 136 ILE B N 1
ATOM 3893 C CA . ILE B 1 136 ? -8.547 30.234 12.438 1 88.31 136 ILE B CA 1
ATOM 3894 C C . ILE B 1 136 ? -9.383 29.031 12.859 1 88.31 136 ILE B C 1
ATOM 3896 O O . ILE B 1 136 ? -9.695 28.156 12.031 1 88.31 136 ILE B O 1
ATOM 3900 N N . VAL B 1 137 ? -9.719 29.016 14.086 1 93.38 137 VAL B N 1
ATOM 3901 C CA . VAL B 1 137 ? -10.555 27.922 14.586 1 93.38 137 VAL B CA 1
ATOM 3902 C C . VAL B 1 137 ? -11.898 27.938 13.852 1 93.38 137 VAL B C 1
ATOM 3904 O O . VAL B 1 137 ? -12.383 26.875 13.438 1 93.38 137 VAL B O 1
ATOM 3907 N N . ARG B 1 138 ? -12.469 29.094 13.664 1 93.19 138 ARG B N 1
ATOM 3908 C CA . ARG B 1 138 ? -13.742 29.219 12.953 1 93.19 138 ARG B CA 1
ATOM 3909 C C . ARG B 1 138 ? -13.609 28.75 11.508 1 93.19 138 ARG B C 1
ATOM 3911 O O . ARG B 1 138 ? -14.5 28.078 10.984 1 93.19 138 ARG B O 1
ATOM 3918 N N . GLU B 1 139 ? -12.539 29.078 10.883 1 90.81 139 GLU B N 1
ATOM 3919 C CA . GLU B 1 139 ? -12.305 28.656 9.508 1 90.81 139 GLU B CA 1
ATOM 3920 C C . GLU B 1 139 ? -12.18 27.141 9.406 1 90.81 139 GLU B C 1
ATOM 3922 O O . GLU B 1 139 ? -12.672 26.531 8.453 1 90.81 139 GLU B O 1
ATOM 3927 N N . ALA B 1 140 ? -11.469 26.609 10.352 1 93.44 140 ALA B N 1
ATOM 3928 C CA . ALA B 1 140 ? -11.352 25.156 10.406 1 93.44 140 ALA B CA 1
ATOM 3929 C C . ALA B 1 140 ? -12.719 24.5 10.57 1 93.44 140 ALA B C 1
ATOM 3931 O O . ALA B 1 140 ? -13.008 23.484 9.93 1 93.44 140 ALA B O 1
ATOM 3932 N N . GLU B 1 141 ? -13.539 25.094 11.383 1 95.38 141 GLU B N 1
ATOM 3933 C CA . GLU B 1 141 ? -14.883 24.562 11.594 1 95.38 141 GLU B CA 1
ATOM 3934 C C . GLU B 1 141 ? -15.719 24.656 10.312 1 95.38 141 GLU B C 1
ATOM 3936 O O . GLU B 1 141 ? -16.469 23.734 10 1 95.38 141 GLU B O 1
ATOM 3941 N N . VAL B 1 142 ? -15.578 25.734 9.656 1 93.88 142 VAL B N 1
ATOM 3942 C CA . VAL B 1 142 ? -16.297 25.922 8.398 1 93.88 142 VAL B CA 1
ATOM 3943 C C . VAL B 1 142 ? -15.867 24.859 7.398 1 93.88 142 VAL B C 1
ATOM 3945 O O . VAL B 1 142 ? -16.703 24.281 6.699 1 93.88 142 VAL B O 1
ATOM 3948 N N . LEU B 1 143 ? -14.586 24.578 7.336 1 90.81 143 LEU B N 1
ATOM 3949 C CA . LEU B 1 143 ? -14.078 23.531 6.453 1 90.81 143 LEU B CA 1
ATOM 3950 C C . LEU B 1 143 ? -14.68 22.188 6.809 1 90.81 143 LEU B C 1
ATOM 3952 O O . LEU B 1 143 ? -15.141 21.453 5.926 1 90.81 143 LEU B O 1
ATOM 3956 N N . ILE B 1 144 ? -14.68 21.859 8.062 1 96.19 144 ILE B N 1
ATOM 3957 C CA . ILE B 1 144 ? -15.18 20.562 8.508 1 96.19 144 ILE B CA 1
ATOM 3958 C C . ILE B 1 144 ? -16.672 20.438 8.172 1 96.19 144 ILE B C 1
ATOM 3960 O O . ILE B 1 144 ? -17.125 19.391 7.723 1 96.19 144 ILE B O 1
ATOM 3964 N N . ASN B 1 145 ? -17.406 21.547 8.336 1 96.44 145 ASN B N 1
ATOM 3965 C CA . ASN B 1 145 ? -18.828 21.531 8.016 1 96.44 145 ASN B CA 1
ATOM 3966 C C . ASN B 1 145 ? -19.062 21.328 6.523 1 96.44 145 ASN B C 1
ATOM 3968 O O . ASN B 1 145 ? -20 20.625 6.129 1 96.44 145 ASN B O 1
ATOM 3972 N N . LYS B 1 146 ? -18.25 21.938 5.766 1 94.75 146 LYS B N 1
ATOM 3973 C CA . LYS B 1 146 ? -18.344 21.719 4.324 1 94.75 146 LYS B CA 1
ATOM 3974 C C . LYS B 1 146 ? -18.062 20.266 3.957 1 94.75 146 LYS B C 1
ATOM 3976 O O . LYS B 1 146 ? -18.797 19.672 3.152 1 94.75 146 LYS B O 1
ATOM 3981 N N . LEU B 1 147 ? -17.047 19.734 4.539 1 95.88 147 LEU B N 1
ATOM 3982 C CA . LEU B 1 147 ? -16.688 18.344 4.277 1 95.88 147 LEU B CA 1
ATOM 3983 C C . LEU B 1 147 ? -17.797 17.406 4.723 1 95.88 147 LEU B C 1
ATOM 3985 O O . LEU B 1 147 ? -18.047 16.375 4.082 1 95.88 147 LEU B O 1
ATOM 3989 N N . LEU B 1 148 ? -18.422 17.766 5.785 1 97.44 148 LEU B N 1
ATOM 3990 C CA . LEU B 1 148 ? -19.516 16.969 6.305 1 97.44 148 LEU B CA 1
ATOM 3991 C C . LEU B 1 148 ? -20.625 16.828 5.266 1 97.44 148 LEU B C 1
ATOM 3993 O O . LEU B 1 148 ? -21.203 15.75 5.109 1 97.44 148 LEU B O 1
ATOM 3997 N N . SER B 1 149 ? -20.875 17.875 4.523 1 96.12 149 SER B N 1
ATOM 3998 C CA . SER B 1 149 ? -21.938 17.875 3.521 1 96.12 149 SER B CA 1
ATOM 3999 C C . SER B 1 149 ? -21.594 16.969 2.348 1 96.12 149 SER B C 1
ATOM 4001 O O . SER B 1 149 ? -22.469 16.562 1.585 1 96.12 149 SER B O 1
ATOM 4003 N N . GLU B 1 150 ? -20.344 16.625 2.229 1 95.25 150 GLU B N 1
ATOM 4004 C CA . GLU B 1 150 ? -19.875 15.758 1.151 1 95.25 150 GLU B CA 1
ATOM 4005 C C . GLU B 1 150 ? -19.547 14.359 1.672 1 95.25 150 GLU B C 1
ATOM 4007 O O . GLU B 1 150 ? -18.797 13.617 1.034 1 95.25 150 GLU B O 1
ATOM 4012 N N . SER B 1 151 ? -20.016 14.039 2.838 1 97.56 151 SER B N 1
ATOM 4013 C CA . SER B 1 151 ? -19.688 12.773 3.49 1 97.56 151 SER B CA 1
ATOM 4014 C C . SER B 1 151 ? -20.953 11.984 3.811 1 97.56 151 SER B C 1
ATOM 4016 O O . SER B 1 151 ? -22.047 12.539 3.875 1 97.56 151 SER B O 1
ATOM 4018 N N . ASP B 1 152 ? -20.781 10.719 3.926 1 96.81 152 ASP B N 1
ATOM 4019 C CA . ASP B 1 152 ? -21.875 9.828 4.305 1 96.81 152 ASP B CA 1
ATOM 4020 C C . ASP B 1 152 ? -21.672 9.273 5.711 1 96.81 152 ASP B C 1
ATOM 4022 O O . ASP B 1 152 ? -20.547 8.969 6.105 1 96.81 152 ASP B O 1
ATOM 4026 N N . PRO B 1 153 ? -22.781 9.133 6.438 1 97.94 153 PRO B N 1
ATOM 4027 C CA . PRO B 1 153 ? -22.641 8.594 7.793 1 97.94 153 PRO B CA 1
ATOM 4028 C C . PRO B 1 153 ? -22.234 7.121 7.805 1 97.94 153 PRO B C 1
ATOM 4030 O O . PRO B 1 153 ? -22.672 6.344 6.957 1 97.94 153 PRO B O 1
ATOM 4033 N N . VAL B 1 154 ? -21.406 6.801 8.75 1 98.12 154 VAL B N 1
ATOM 4034 C CA . VAL B 1 154 ? -21.062 5.402 9.008 1 98.12 154 VAL B CA 1
ATOM 4035 C C . VAL B 1 154 ? -22.172 4.754 9.844 1 98.12 154 VAL B C 1
ATOM 4037 O O . VAL B 1 154 ? -22.172 4.855 11.07 1 98.12 154 VAL B O 1
ATOM 4040 N N . THR B 1 155 ? -23.062 4.082 9.203 1 97.69 155 THR B N 1
ATOM 4041 C CA . THR B 1 155 ? -24.172 3.402 9.875 1 97.69 155 THR B CA 1
ATOM 4042 C C . THR B 1 155 ? -23.766 1.979 10.25 1 97.69 155 THR B C 1
ATOM 4044 O O . THR B 1 155 ? -22.734 1.472 9.797 1 97.69 155 THR B O 1
ATOM 4047 N N . ASP B 1 156 ? -24.562 1.383 11.062 1 97.12 156 ASP B N 1
ATOM 4048 C CA . ASP B 1 156 ? -24.344 -0.023 11.391 1 97.12 156 ASP B CA 1
ATOM 4049 C C . ASP B 1 156 ? -24.453 -0.899 10.148 1 97.12 156 ASP B C 1
ATOM 4051 O O . ASP B 1 156 ? -23.734 -1.889 10.016 1 97.12 156 ASP B O 1
ATOM 4055 N N . ASP B 1 157 ? -25.312 -0.503 9.305 1 96.19 157 ASP B N 1
ATOM 4056 C CA . ASP B 1 157 ? -25.469 -1.234 8.055 1 96.19 157 ASP B CA 1
ATOM 4057 C C . ASP B 1 157 ? -24.188 -1.154 7.207 1 96.19 157 ASP B C 1
ATOM 4059 O O . ASP B 1 157 ? -23.734 -2.162 6.66 1 96.19 157 ASP B O 1
ATOM 4063 N N . LEU B 1 158 ? -23.625 -0.026 7.137 1 96.25 158 LEU B N 1
ATOM 4064 C CA . LEU B 1 158 ? -22.406 0.13 6.367 1 96.25 158 LEU B CA 1
ATOM 4065 C C . LEU B 1 158 ? -21.266 -0.693 6.973 1 96.25 158 LEU B C 1
ATOM 4067 O O . LEU B 1 158 ? -20.516 -1.352 6.246 1 96.25 158 LEU B O 1
ATOM 4071 N N . ILE B 1 159 ? -21.156 -0.632 8.289 1 97.62 159 ILE B N 1
ATOM 4072 C CA . ILE B 1 159 ? -20.141 -1.417 8.977 1 97.62 159 ILE B CA 1
ATOM 4073 C C . ILE B 1 159 ? -20.312 -2.896 8.641 1 97.62 159 ILE B C 1
ATOM 4075 O O . ILE B 1 159 ? -19.344 -3.582 8.312 1 97.62 159 ILE B O 1
ATOM 4079 N N . SER B 1 160 ? -21.531 -3.328 8.68 1 96.44 160 SER B N 1
ATOM 4080 C CA . SER B 1 160 ? -21.828 -4.723 8.367 1 96.44 160 SER B CA 1
ATOM 4081 C C . SER B 1 160 ? -21.453 -5.059 6.93 1 96.44 160 SER B C 1
ATOM 4083 O O . SER B 1 160 ? -20.906 -6.125 6.656 1 96.44 160 SER B O 1
ATOM 4085 N N . GLN B 1 161 ? -21.75 -4.191 6.055 1 94.88 161 GLN B N 1
ATOM 4086 C CA . GLN B 1 161 ? -21.422 -4.391 4.648 1 94.88 161 GLN B CA 1
ATOM 4087 C C . GLN B 1 161 ? -19.906 -4.457 4.434 1 94.88 161 GLN B C 1
ATOM 4089 O O . GLN B 1 161 ? -19.422 -5.309 3.689 1 94.88 161 GLN B O 1
ATOM 4094 N N . LEU B 1 162 ? -19.203 -3.541 5.074 1 96.69 162 LEU B N 1
ATOM 4095 C CA . LEU B 1 162 ? -17.75 -3.543 4.965 1 96.69 162 LEU B CA 1
ATOM 4096 C C . LEU B 1 162 ? -17.172 -4.848 5.504 1 96.69 162 LEU B C 1
ATOM 4098 O O . LEU B 1 162 ? -16.25 -5.414 4.91 1 96.69 162 LEU B O 1
ATOM 4102 N N . GLU B 1 163 ? -17.719 -5.266 6.57 1 96.19 163 GLU B N 1
ATOM 4103 C CA . GLU B 1 163 ? -17.25 -6.492 7.207 1 96.19 163 GLU B CA 1
ATOM 4104 C C . GLU B 1 163 ? -17.547 -7.715 6.344 1 96.19 163 GLU B C 1
ATOM 4106 O O . GLU B 1 163 ? -16.656 -8.523 6.062 1 96.19 163 GLU B O 1
ATOM 4111 N N . LYS B 1 164 ? -18.766 -7.832 5.879 1 94.19 164 LYS B N 1
ATOM 4112 C CA . LYS B 1 164 ? -19.234 -8.977 5.102 1 94.19 164 LYS B CA 1
ATOM 4113 C C . LYS B 1 164 ? -18.516 -9.055 3.758 1 94.19 164 LYS B C 1
ATOM 4115 O O . LYS B 1 164 ? -18.219 -10.148 3.266 1 94.19 164 LYS B O 1
ATOM 4120 N N . ASN B 1 165 ? -18.203 -7.93 3.27 1 93.56 165 ASN B N 1
ATOM 4121 C CA . ASN B 1 165 ? -17.625 -7.91 1.928 1 93.56 165 ASN B CA 1
ATOM 4122 C C . ASN B 1 165 ? -16.109 -7.852 1.973 1 93.56 165 ASN B C 1
ATOM 4124 O O . ASN B 1 165 ? -15.453 -7.691 0.938 1 93.56 165 ASN B O 1
ATOM 4128 N N . GLY B 1 166 ? -15.57 -7.969 3.109 1 94.31 166 GLY B N 1
ATOM 4129 C CA . GLY B 1 166 ? -14.156 -8.266 3.271 1 94.31 166 GLY B CA 1
ATOM 4130 C C . GLY B 1 166 ? -13.273 -7.039 3.123 1 94.31 166 GLY B C 1
ATOM 4131 O O . GLY B 1 166 ? -12.164 -7.125 2.59 1 94.31 166 GLY B O 1
ATOM 4132 N N . TYR B 1 167 ? -13.719 -5.871 3.52 1 95.81 167 TYR B N 1
ATOM 4133 C CA . TYR B 1 167 ? -12.922 -4.652 3.418 1 95.81 167 TYR B CA 1
ATOM 4134 C C . TYR B 1 167 ? -11.547 -4.844 4.047 1 95.81 167 TYR B C 1
ATOM 4136 O O . TYR B 1 167 ? -10.523 -4.555 3.418 1 95.81 167 TYR B O 1
ATOM 4144 N N . GLU B 1 168 ? -11.508 -5.406 5.234 1 93.88 168 GLU B N 1
ATOM 4145 C CA . GLU B 1 168 ? -10.25 -5.543 5.953 1 93.88 168 GLU B CA 1
ATOM 4146 C C . GLU B 1 168 ? -9.266 -6.414 5.18 1 93.88 168 GLU B C 1
ATOM 4148 O O . GLU B 1 168 ? -8.062 -6.145 5.164 1 93.88 168 GLU B O 1
ATOM 4153 N N . LYS B 1 169 ? -9.758 -7.344 4.48 1 88.88 169 LYS B N 1
ATOM 4154 C CA . LYS B 1 169 ? -8.922 -8.312 3.783 1 88.88 169 LYS B CA 1
ATOM 4155 C C . LYS B 1 169 ? -8.336 -7.719 2.506 1 88.88 169 LYS B C 1
ATOM 4157 O O . LYS B 1 169 ? -7.273 -8.141 2.047 1 88.88 169 LYS B O 1
ATOM 4162 N N . ILE B 1 170 ? -8.977 -6.738 1.991 1 90.81 170 ILE B N 1
ATOM 4163 C CA . ILE B 1 170 ? -8.539 -6.297 0.671 1 90.81 170 ILE B CA 1
ATOM 4164 C C . ILE B 1 170 ? -7.832 -4.945 0.787 1 90.81 170 ILE B C 1
ATOM 4166 O O . ILE B 1 170 ? -7.484 -4.332 -0.224 1 90.81 170 ILE B O 1
ATOM 4170 N N . ARG B 1 171 ? -7.609 -4.41 1.963 1 90.56 171 ARG B N 1
ATOM 4171 C CA . ARG B 1 171 ? -7.02 -3.09 2.156 1 90.56 171 ARG B CA 1
ATOM 4172 C C . ARG B 1 171 ? -5.68 -2.979 1.436 1 90.56 171 ARG B C 1
ATOM 4174 O O . ARG B 1 171 ? -5.414 -1.985 0.757 1 90.56 171 ARG B O 1
ATOM 4181 N N . ARG B 1 172 ? -4.895 -3.949 1.497 1 83.88 172 ARG B N 1
ATOM 4182 C CA . ARG B 1 172 ? -3.576 -3.914 0.874 1 83.88 172 ARG B CA 1
ATOM 4183 C C . ARG B 1 172 ? -3.689 -3.879 -0.646 1 83.88 172 ARG B C 1
ATOM 4185 O O . ARG B 1 172 ? -2.9 -3.211 -1.317 1 83.88 172 ARG B O 1
ATOM 4192 N N . ALA B 1 173 ? -4.664 -4.609 -1.133 1 83.81 173 ALA B N 1
ATOM 4193 C CA . ALA B 1 173 ? -4.832 -4.711 -2.58 1 83.81 173 ALA B CA 1
ATOM 4194 C C . ALA B 1 173 ? -5.375 -3.408 -3.162 1 83.81 173 ALA B C 1
ATOM 4196 O O . ALA B 1 173 ? -5.172 -3.117 -4.344 1 83.81 173 ALA B O 1
ATOM 4197 N N . VAL B 1 174 ? -6.02 -2.641 -2.322 1 88.06 174 VAL B N 1
ATOM 4198 C CA . VAL B 1 174 ? -6.645 -1.42 -2.82 1 88.06 174 VAL B CA 1
ATOM 4199 C C . VAL B 1 174 ? -5.863 -0.202 -2.334 1 88.06 174 VAL B C 1
ATOM 4201 O O . VAL B 1 174 ? -6.434 0.875 -2.146 1 88.06 174 VAL B O 1
ATOM 4204 N N . TYR B 1 175 ? -4.609 -0.277 -2.146 1 86.75 175 TYR B N 1
ATOM 4205 C CA . TYR B 1 175 ? -3.736 0.731 -1.552 1 86.75 175 TYR B CA 1
ATOM 4206 C C . TYR B 1 175 ? -3.639 1.963 -2.445 1 86.75 175 TYR B C 1
ATOM 4208 O O . TYR B 1 175 ? -3.189 3.023 -2.004 1 86.75 175 TYR B O 1
ATOM 4216 N N . ASP B 1 176 ? -4.012 1.886 -3.658 1 85.12 176 ASP B N 1
ATOM 4217 C CA . ASP B 1 176 ? -3.887 2.996 -4.598 1 85.12 176 ASP B CA 1
ATOM 4218 C C . ASP B 1 176 ? -5.258 3.514 -5.023 1 85.12 176 ASP B C 1
ATOM 4220 O O . ASP B 1 176 ? -5.367 4.289 -5.973 1 85.12 176 ASP B O 1
ATOM 4224 N N . LYS B 1 177 ? -6.309 3.102 -4.332 1 89.62 177 LYS B N 1
ATOM 4225 C CA . LYS B 1 177 ? -7.668 3.451 -4.738 1 89.62 177 LYS B CA 1
ATOM 4226 C C . LYS B 1 177 ? -8.297 4.441 -3.762 1 89.62 177 LYS B C 1
ATOM 4228 O O . LYS B 1 177 ? -8.125 4.32 -2.549 1 89.62 177 LYS B O 1
ATOM 4233 N N . PRO B 1 178 ? -9.008 5.367 -4.316 1 92.19 178 PRO B N 1
ATOM 4234 C CA . PRO B 1 178 ? -9.789 6.254 -3.445 1 92.19 178 PRO B CA 1
ATOM 4235 C C . PRO B 1 178 ? -10.953 5.539 -2.771 1 92.19 178 PRO B C 1
ATOM 4237 O O . PRO B 1 178 ? -11.375 4.469 -3.221 1 92.19 178 PRO B O 1
ATOM 4240 N N . GLY B 1 179 ? -11.438 6.145 -1.761 1 93.5 179 GLY B N 1
ATOM 4241 C CA . GLY B 1 179 ? -12.5 5.559 -0.966 1 93.5 179 GLY B CA 1
ATOM 4242 C C . GLY B 1 179 ? -13.758 5.266 -1.771 1 93.5 179 GLY B C 1
ATOM 4243 O O . GLY B 1 179 ? -14.359 4.203 -1.618 1 93.5 179 GLY B O 1
ATOM 4244 N N . LYS B 1 180 ? -14.109 6.156 -2.609 1 91.69 180 LYS B N 1
ATOM 4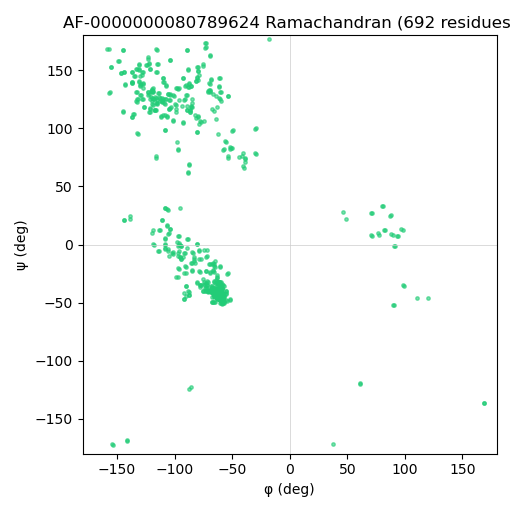245 C CA . LYS B 1 180 ? -15.312 5.973 -3.42 1 91.69 180 LYS B CA 1
ATOM 4246 C C . LYS B 1 180 ? -15.211 4.719 -4.277 1 91.69 180 LYS B C 1
ATOM 4248 O O . LYS B 1 180 ? -16.188 3.973 -4.414 1 91.69 180 LYS B O 1
ATOM 4253 N N . VAL B 1 181 ? -14.07 4.48 -4.836 1 91 181 VAL B N 1
ATOM 4254 C CA . VAL B 1 181 ? -13.844 3.307 -5.672 1 91 181 VAL B CA 1
ATOM 4255 C C . VAL B 1 181 ? -13.875 2.045 -4.816 1 91 181 VAL B C 1
ATOM 4257 O O . VAL B 1 181 ? -14.453 1.031 -5.211 1 91 181 VAL B O 1
ATOM 4260 N N . ILE B 1 182 ? -13.297 2.148 -3.684 1 93.38 182 ILE B N 1
ATOM 4261 C CA . ILE B 1 182 ? -13.281 1.011 -2.771 1 93.38 182 ILE B CA 1
ATOM 4262 C C . ILE B 1 182 ? -14.711 0.618 -2.41 1 93.38 182 ILE B C 1
ATOM 4264 O O . ILE B 1 182 ? -15.062 -0.563 -2.445 1 93.38 182 ILE B O 1
ATOM 4268 N N . LEU B 1 183 ? -15.523 1.604 -2.084 1 93.12 183 LEU B N 1
ATOM 4269 C CA . LEU B 1 183 ? -16.922 1.332 -1.751 1 93.12 183 LEU B CA 1
ATOM 4270 C C . LEU B 1 183 ? -17.641 0.719 -2.939 1 93.12 183 LEU B C 1
ATOM 4272 O O . LEU B 1 183 ? -18.469 -0.19 -2.77 1 93.12 183 LEU B O 1
ATOM 4276 N N . SER B 1 184 ? -17.359 1.213 -4.098 1 91.81 184 SER B N 1
ATOM 4277 C CA . SER B 1 184 ? -17.969 0.656 -5.305 1 91.81 184 SER B CA 1
ATOM 4278 C C . SER B 1 184 ? -17.562 -0.804 -5.5 1 91.81 184 SER B C 1
ATOM 4280 O O . SER B 1 184 ? -18.406 -1.637 -5.859 1 91.81 184 SER B O 1
ATOM 4282 N N . ILE B 1 185 ? -16.312 -1.063 -5.297 1 92.44 185 ILE B N 1
ATOM 4283 C CA . ILE B 1 185 ? -15.805 -2.424 -5.414 1 92.44 185 ILE B CA 1
ATOM 4284 C C . ILE B 1 185 ? -16.547 -3.342 -4.449 1 92.44 185 ILE B C 1
ATOM 4286 O O . ILE B 1 185 ? -16.984 -4.43 -4.828 1 92.44 185 ILE B O 1
ATOM 4290 N N . LEU B 1 186 ? -16.766 -2.895 -3.285 1 93.94 186 LEU B N 1
ATOM 4291 C CA . LEU B 1 186 ? -17.406 -3.705 -2.262 1 93.94 186 LEU B CA 1
ATOM 4292 C C . LEU B 1 186 ? -18.891 -3.869 -2.562 1 93.94 186 LEU B C 1
ATOM 4294 O O . LEU B 1 186 ? -19.469 -4.926 -2.299 1 93.94 186 LEU B O 1
ATOM 4298 N N . ARG B 1 187 ? -19.5 -2.861 -3.062 1 93.25 187 ARG B N 1
ATOM 4299 C CA . ARG B 1 187 ? -20.891 -2.967 -3.494 1 93.25 187 ARG B CA 1
ATOM 4300 C C . ARG B 1 187 ? -21.031 -3.99 -4.613 1 93.25 187 ARG B C 1
ATOM 4302 O O . ARG B 1 187 ? -21.984 -4.773 -4.625 1 93.25 187 ARG B O 1
ATOM 4309 N N . ASN B 1 188 ? -20.156 -3.92 -5.535 1 93.5 188 ASN B N 1
ATOM 4310 C CA . ASN B 1 188 ? -20.172 -4.906 -6.613 1 93.5 188 ASN B CA 1
ATOM 4311 C C . ASN B 1 188 ? -20.016 -6.324 -6.074 1 93.5 188 ASN B C 1
ATOM 4313 O O . ASN B 1 188 ? -20.719 -7.238 -6.52 1 93.5 188 ASN B O 1
ATOM 4317 N N . ARG B 1 189 ? -19.141 -6.457 -5.16 1 94.56 189 ARG B N 1
ATOM 4318 C CA . ARG B 1 189 ? -18.984 -7.781 -4.57 1 94.56 189 ARG B CA 1
ATOM 4319 C C . ARG B 1 189 ? -20.297 -8.266 -3.965 1 94.56 189 ARG B C 1
ATOM 4321 O O . ARG B 1 189 ? -20.688 -9.414 -4.18 1 94.56 189 ARG B O 1
ATOM 4328 N N . GLN B 1 190 ? -20.875 -7.391 -3.219 1 94.94 190 GLN B N 1
ATOM 4329 C CA . GLN B 1 190 ? -22.141 -7.738 -2.602 1 94.94 190 GLN B CA 1
ATOM 4330 C C . GLN B 1 190 ? -23.156 -8.203 -3.648 1 94.94 190 GLN B C 1
ATOM 4332 O O . GLN B 1 190 ? -23.812 -9.227 -3.471 1 94.94 190 GLN B O 1
ATOM 4337 N N . ARG B 1 191 ? -23.281 -7.484 -4.645 1 94.81 191 ARG B N 1
ATOM 4338 C CA . ARG B 1 191 ? -24.219 -7.797 -5.711 1 94.81 191 ARG B CA 1
ATOM 4339 C C . ARG B 1 191 ? -23.906 -9.148 -6.344 1 94.81 191 ARG B C 1
ATOM 4341 O O . ARG B 1 191 ? -24.797 -10 -6.473 1 94.81 191 ARG B O 1
ATOM 4348 N N . TYR B 1 192 ? -22.656 -9.383 -6.734 1 95.19 192 TYR B N 1
ATOM 4349 C CA . TYR B 1 192 ? -22.266 -10.625 -7.391 1 95.19 192 TYR B CA 1
ATOM 4350 C C . TYR B 1 192 ? -22.453 -11.82 -6.457 1 95.19 192 TYR B C 1
ATOM 4352 O O . TYR B 1 192 ? -22.938 -12.867 -6.879 1 95.19 192 TYR B O 1
ATOM 4360 N N . CYS B 1 193 ? -22.125 -11.664 -5.246 1 95.5 193 CYS B N 1
ATOM 4361 C CA . CYS B 1 193 ? -22.266 -12.758 -4.285 1 95.5 193 CYS B CA 1
ATOM 4362 C C . CYS B 1 193 ? -23.734 -13.086 -4.047 1 95.5 193 CYS B C 1
ATOM 4364 O O . CYS B 1 193 ? -24.109 -14.25 -3.992 1 95.5 193 CYS B O 1
ATOM 4366 N N . GLU B 1 194 ? -24.484 -12.055 -3.871 1 95.75 194 GLU B N 1
ATOM 4367 C CA . GLU B 1 194 ? -25.906 -12.273 -3.646 1 95.75 194 GLU B CA 1
ATOM 4368 C C . GLU B 1 194 ? -26.562 -12.953 -4.848 1 95.75 194 GLU B C 1
ATOM 4370 O O . GLU B 1 194 ? -27.375 -13.867 -4.684 1 95.75 194 GLU B O 1
ATOM 4375 N N . GLU B 1 195 ? -26.203 -12.484 -6.023 1 94.81 195 GLU B N 1
ATOM 4376 C CA . GLU B 1 195 ? -26.734 -13.109 -7.227 1 94.81 195 GLU B CA 1
ATOM 4377 C C . GLU B 1 195 ? -26.297 -14.562 -7.34 1 94.81 195 GLU B C 1
ATOM 4379 O O . GLU B 1 195 ? -27.078 -15.43 -7.746 1 94.81 195 GLU B O 1
ATOM 4384 N N . PHE B 1 196 ? -25.109 -14.883 -6.98 1 95.81 196 PHE B N 1
ATOM 4385 C CA . PHE B 1 196 ? -24.609 -16.25 -6.961 1 95.81 196 PHE B CA 1
ATOM 4386 C C . PHE B 1 196 ? -25.453 -17.125 -6.035 1 95.81 196 PHE B C 1
ATOM 4388 O O . PHE B 1 196 ? -25.922 -18.203 -6.434 1 95.81 196 PHE B O 1
ATOM 4395 N N . VAL B 1 197 ? -25.609 -16.609 -4.871 1 95.94 197 VAL B N 1
ATOM 4396 C CA . VAL B 1 197 ? -26.344 -17.391 -3.879 1 95.94 197 VAL B CA 1
ATOM 4397 C C . VAL B 1 197 ? -27.766 -17.641 -4.367 1 95.94 197 VAL B C 1
ATOM 4399 O O . VAL B 1 197 ? -28.281 -18.75 -4.242 1 95.94 197 VAL B O 1
ATOM 4402 N N . LYS B 1 198 ? -28.359 -16.625 -4.891 1 96 198 LYS B N 1
ATOM 4403 C CA . LYS B 1 198 ? -29.703 -16.734 -5.426 1 96 198 LYS B CA 1
ATOM 4404 C C . LYS B 1 198 ? -29.766 -17.812 -6.512 1 96 198 LYS B C 1
ATOM 4406 O O . LYS B 1 198 ? -30.625 -18.703 -6.461 1 96 198 LYS B O 1
ATOM 4411 N N . LEU B 1 199 ? -28.875 -17.75 -7.465 1 94 199 LEU B N 1
ATOM 4412 C CA . LEU B 1 199 ? -28.844 -18.703 -8.578 1 94 199 LEU B CA 1
ATOM 4413 C C . LEU B 1 199 ? -28.516 -20.109 -8.086 1 94 199 LEU B C 1
ATOM 4415 O O . LEU B 1 199 ? -29.094 -21.094 -8.555 1 94 199 LEU B O 1
ATOM 4419 N N . TYR B 1 200 ? -27.625 -20.203 -7.152 1 94.19 200 TYR B N 1
ATOM 4420 C CA . TYR B 1 200 ? -27.266 -21.484 -6.566 1 94.19 200 TYR B CA 1
ATOM 4421 C C . TYR B 1 200 ? -28.484 -22.156 -5.945 1 94.19 200 TYR B C 1
ATOM 4423 O O . TYR B 1 200 ? -28.734 -23.344 -6.188 1 94.19 200 TYR B O 1
ATOM 4431 N N . ASN B 1 201 ? -29.203 -21.406 -5.219 1 94.06 201 ASN B N 1
ATOM 4432 C CA . ASN B 1 201 ? -30.406 -21.938 -4.566 1 94.06 201 ASN B CA 1
ATOM 4433 C C . ASN B 1 201 ? -31.453 -22.359 -5.582 1 94.06 201 ASN B C 1
ATOM 4435 O O . ASN B 1 201 ? -32.094 -23.406 -5.418 1 94.06 201 ASN B O 1
ATOM 4439 N N . GLU B 1 202 ? -31.609 -21.578 -6.586 1 92.19 202 GLU B N 1
ATOM 4440 C CA . GLU B 1 202 ? -32.562 -21.922 -7.637 1 92.19 202 GLU B CA 1
ATOM 4441 C C . GLU B 1 202 ? -32.188 -23.219 -8.336 1 92.19 202 GLU B C 1
ATOM 4443 O O . GLU B 1 202 ? -33.031 -24.078 -8.57 1 92.19 202 GLU B O 1
ATOM 4448 N N . ILE B 1 203 ? -30.969 -23.359 -8.672 1 91 203 ILE B N 1
ATOM 4449 C CA . ILE B 1 203 ? -30.469 -24.531 -9.367 1 91 203 ILE B CA 1
ATOM 4450 C C . ILE B 1 203 ? -30.609 -25.766 -8.469 1 91 203 ILE B C 1
ATOM 4452 O O . ILE B 1 203 ? -31.016 -26.828 -8.922 1 91 203 ILE B O 1
ATOM 4456 N N . ARG B 1 204 ? -30.281 -25.562 -7.273 1 89.06 204 ARG B N 1
ATOM 4457 C CA . ARG B 1 204 ? -30.406 -26.641 -6.309 1 89.06 204 ARG B CA 1
ATOM 4458 C C . ARG B 1 204 ? -31.844 -27.125 -6.203 1 89.06 204 ARG B C 1
ATOM 4460 O O . ARG B 1 204 ? -32.094 -28.328 -6.152 1 89.06 204 ARG B O 1
ATOM 4467 N N . GLN B 1 205 ? -32.75 -26.234 -6.191 1 90.25 205 GLN B N 1
ATOM 4468 C CA . GLN B 1 205 ? -34.156 -26.578 -6.129 1 90.25 205 GLN B CA 1
ATOM 4469 C C . GLN B 1 205 ? -34.594 -27.359 -7.367 1 90.25 205 GLN B C 1
ATOM 4471 O O . GLN B 1 205 ? -35.375 -28.312 -7.273 1 90.25 205 GLN B O 1
ATOM 4476 N N . HIS B 1 206 ? -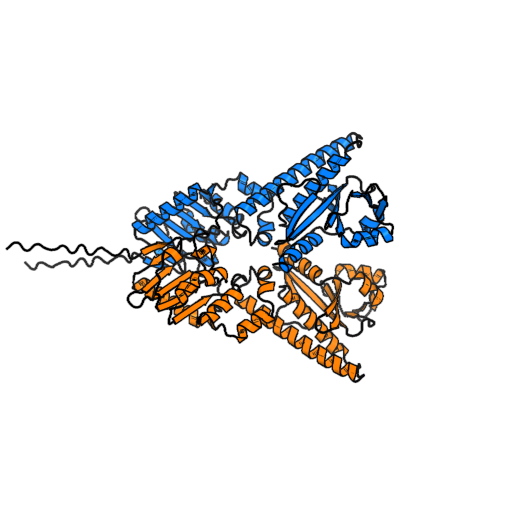34.125 -26.906 -8.477 1 87.5 206 HIS B N 1
ATOM 4477 C CA . HIS B 1 206 ? -34.438 -27.594 -9.719 1 87.5 206 HIS B CA 1
ATOM 4478 C C . HIS B 1 206 ? -33.875 -29.016 -9.719 1 87.5 206 HIS B C 1
ATOM 4480 O O . HIS B 1 206 ? -34.531 -29.953 -10.156 1 87.5 206 HIS B O 1
ATOM 4486 N N . LYS B 1 207 ? -32.688 -29.125 -9.258 1 83.44 207 LYS B N 1
ATOM 4487 C CA . LYS B 1 207 ? -32.031 -30.438 -9.18 1 83.44 207 LYS B CA 1
ATOM 4488 C C . LYS B 1 207 ? -32.812 -31.375 -8.266 1 83.44 207 LYS B C 1
ATOM 4490 O O . LYS B 1 207 ? -33 -32.562 -8.594 1 83.44 207 LYS B O 1
ATOM 4495 N N . GLU B 1 208 ? -33.219 -30.859 -7.211 1 85.25 208 GLU B N 1
ATOM 4496 C CA . GLU B 1 208 ? -34 -31.656 -6.25 1 85.25 208 GLU B CA 1
ATOM 4497 C C . GLU B 1 208 ? -35.312 -32.125 -6.84 1 85.25 208 GLU B C 1
ATOM 4499 O O . GLU B 1 208 ? -35.812 -33.188 -6.504 1 85.25 208 GLU B O 1
ATOM 4504 N N . ARG B 1 209 ? -35.75 -31.344 -7.805 1 86.38 209 ARG B N 1
ATOM 4505 C CA . ARG B 1 209 ? -37.031 -31.672 -8.422 1 86.38 209 ARG B CA 1
ATOM 4506 C C . ARG B 1 209 ? -36.844 -32.5 -9.68 1 86.38 209 ARG B C 1
ATOM 4508 O O . ARG B 1 209 ? -37.812 -32.906 -10.32 1 86.38 209 ARG B O 1
ATOM 4515 N N . GLY B 1 210 ? -35.531 -32.781 -10 1 76.69 210 GLY B N 1
ATOM 4516 C CA . GLY B 1 210 ? -35.219 -33.625 -11.148 1 76.69 210 GLY B CA 1
ATOM 4517 C C . GLY B 1 210 ? -35.375 -32.875 -12.469 1 76.69 210 GLY B C 1
ATOM 4518 O O . GLY B 1 210 ? -35.531 -33.5 -13.523 1 76.69 210 GLY B O 1
ATOM 4519 N N . LYS B 1 211 ? -35.562 -31.578 -12.516 1 75.75 211 LYS B N 1
ATOM 4520 C CA . LYS B 1 211 ? -35.719 -30.766 -13.711 1 75.75 211 LYS B CA 1
ATOM 4521 C C . LYS B 1 211 ? -34.406 -30.109 -14.117 1 75.75 211 LYS B C 1
ATOM 4523 O O . LYS B 1 211 ? -34.156 -28.953 -13.758 1 75.75 211 LYS B O 1
ATOM 4528 N N . MET B 1 212 ? -33.594 -30.781 -14.773 1 71 212 MET B N 1
ATOM 4529 C CA . MET B 1 212 ? -32.281 -30.281 -15.102 1 71 212 MET B CA 1
ATOM 4530 C C . MET B 1 212 ? -32.281 -29.562 -16.453 1 71 212 MET B C 1
ATOM 4532 O O . MET B 1 212 ? -31.312 -28.875 -16.781 1 71 212 MET B O 1
ATOM 4536 N N . ALA B 1 213 ? -33.438 -29.703 -17.078 1 69.19 213 ALA B N 1
ATOM 4537 C CA . ALA B 1 213 ? -33.469 -29.125 -18.422 1 69.19 213 ALA B CA 1
ATOM 4538 C C . ALA B 1 213 ? -33.469 -27.594 -18.359 1 69.19 213 ALA B C 1
ATOM 4540 O O . ALA B 1 213 ? -34.156 -27 -17.531 1 69.19 213 ALA B O 1
ATOM 4541 N N . GLY B 1 214 ? -32.625 -26.891 -19.094 1 70.25 214 GLY B N 1
ATOM 4542 C CA . GLY B 1 214 ? -32.625 -25.438 -19.234 1 70.25 214 GLY B CA 1
ATOM 4543 C C . GLY B 1 214 ? -31.781 -24.719 -18.203 1 70.25 214 GLY B C 1
ATOM 4544 O O . GLY B 1 214 ? -31.875 -23.5 -18.047 1 70.25 214 GLY B O 1
ATOM 4545 N N . LEU B 1 215 ? -31.047 -25.516 -17.453 1 81.06 215 LEU B N 1
ATOM 4546 C CA . LEU B 1 215 ? -30.312 -24.875 -16.359 1 81.06 215 LEU B CA 1
ATOM 4547 C C . LEU B 1 215 ? -28.938 -24.406 -16.844 1 81.06 215 LEU B C 1
ATOM 4549 O O . LEU B 1 215 ? -28.172 -23.844 -16.062 1 81.06 215 LEU B O 1
ATOM 4553 N N . ARG B 1 216 ? -28.719 -24.562 -18.094 1 79.62 216 ARG B N 1
ATOM 4554 C CA . ARG B 1 216 ? -27.391 -24.219 -18.609 1 79.62 216 ARG B CA 1
ATOM 4555 C C . ARG B 1 216 ? -27.141 -22.719 -18.484 1 79.62 216 ARG B C 1
ATOM 4557 O O . ARG B 1 216 ? -26.078 -22.297 -18.031 1 79.62 216 ARG B O 1
ATOM 4564 N N . LYS B 1 217 ? -28.078 -21.984 -18.938 1 84.06 217 LYS B N 1
ATOM 4565 C CA . LYS B 1 217 ? -27.922 -20.531 -18.875 1 84.06 217 LYS B CA 1
ATOM 4566 C C . LYS B 1 217 ? -27.766 -20.062 -17.422 1 84.06 217 LYS B C 1
ATOM 4568 O O . LYS B 1 217 ? -26.891 -19.234 -17.141 1 84.06 217 LYS B O 1
ATOM 4573 N N . LYS B 1 218 ? -28.562 -20.672 -16.609 1 88.44 218 LYS B N 1
ATOM 4574 C CA . LYS B 1 218 ? -28.516 -20.297 -15.195 1 88.44 218 LYS B CA 1
ATOM 4575 C C . LYS B 1 218 ? -27.188 -20.719 -14.562 1 88.44 218 LYS B C 1
ATOM 4577 O O . LYS B 1 218 ? -26.641 -20 -13.727 1 88.44 218 LYS B O 1
ATOM 4582 N N . SER B 1 219 ? -26.75 -21.844 -14.961 1 88.94 219 SER B N 1
ATOM 4583 C CA . SER B 1 219 ? -25.469 -22.328 -14.453 1 88.94 219 SER B CA 1
ATOM 4584 C C . SER B 1 219 ? -24.328 -21.422 -14.883 1 88.94 219 SER B C 1
ATOM 4586 O O . SER B 1 219 ? -23.406 -21.172 -14.109 1 88.94 219 SER B O 1
ATOM 4588 N N . HIS B 1 220 ? -24.453 -21 -16.078 1 89.12 220 HIS B N 1
ATOM 4589 C CA . HIS B 1 220 ? -23.438 -20.078 -16.594 1 89.12 220 HIS B CA 1
ATOM 4590 C C . HIS B 1 220 ? -23.453 -18.766 -15.812 1 89.12 220 HIS B C 1
ATOM 4592 O O . HIS B 1 220 ? -22.391 -18.281 -15.398 1 89.12 220 HIS B O 1
ATOM 4598 N N . GLU B 1 221 ? -24.594 -18.281 -15.586 1 91.88 221 GLU B N 1
ATOM 4599 C CA . GLU B 1 221 ? -24.75 -17.047 -14.82 1 91.88 221 GLU B CA 1
ATOM 4600 C C . GLU B 1 221 ? -24.25 -17.219 -13.391 1 91.88 221 GLU B C 1
ATOM 4602 O O . GLU B 1 221 ? -23.578 -16.344 -12.844 1 91.88 221 GLU B O 1
ATOM 4607 N N . MET B 1 222 ? -24.562 -18.344 -12.852 1 93.81 222 MET B N 1
ATOM 4608 C CA . MET B 1 222 ? -24.078 -18.641 -11.5 1 93.81 222 MET B CA 1
ATOM 4609 C C . MET B 1 222 ? -22.562 -18.625 -11.445 1 93.81 222 MET B C 1
ATOM 4611 O O . MET B 1 222 ? -21.969 -18.047 -10.531 1 93.81 222 MET B O 1
ATOM 4615 N N . GLY B 1 223 ? -22 -19.25 -12.43 1 92.94 223 GLY B N 1
ATOM 4616 C CA . GLY B 1 223 ? -20.547 -19.312 -12.484 1 92.94 223 GLY B CA 1
ATOM 4617 C C . GLY B 1 223 ? -19.891 -17.953 -12.609 1 92.94 223 GLY B C 1
ATOM 4618 O O . GLY B 1 223 ? -18.906 -17.672 -11.922 1 92.94 223 GLY B O 1
ATOM 4619 N N . ILE B 1 224 ? -20.422 -17.125 -13.414 1 94 224 ILE B N 1
ATOM 4620 C CA . ILE B 1 224 ? -19.875 -15.789 -13.641 1 94 224 ILE B CA 1
ATOM 4621 C C . ILE B 1 224 ? -19.938 -14.984 -12.344 1 94 224 ILE B C 1
ATOM 4623 O O . ILE B 1 224 ? -18.969 -14.328 -11.969 1 94 224 ILE B O 1
ATOM 4627 N N . ASN B 1 225 ? -21.016 -15.031 -11.703 1 94.88 225 ASN B N 1
ATOM 4628 C CA . ASN B 1 225 ? -21.188 -14.297 -10.453 1 94.88 225 ASN B CA 1
ATOM 4629 C C . ASN B 1 225 ? -20.281 -14.852 -9.359 1 94.88 225 ASN B C 1
ATOM 4631 O O . ASN B 1 225 ? -19.734 -14.094 -8.555 1 94.88 225 ASN B O 1
ATOM 4635 N N . LYS B 1 226 ? -20.125 -16.141 -9.352 1 95.19 226 LYS B N 1
ATOM 4636 C CA . LYS B 1 226 ? -19.219 -16.766 -8.391 1 95.19 226 LYS B CA 1
ATOM 4637 C C . LYS B 1 226 ? -17.781 -16.297 -8.609 1 95.19 226 LYS B C 1
ATOM 4639 O O . LYS B 1 226 ? -17.094 -15.914 -7.652 1 95.19 226 LYS B O 1
ATOM 4644 N N . VAL B 1 227 ? -17.359 -16.312 -9.805 1 94.5 227 VAL B N 1
ATOM 4645 C CA . VAL B 1 227 ? -15.992 -15.922 -10.133 1 94.5 227 VAL B CA 1
ATOM 4646 C C . VAL B 1 227 ? -15.797 -14.445 -9.805 1 94.5 227 VAL B C 1
ATOM 4648 O O . VAL B 1 227 ? -14.789 -14.062 -9.195 1 94.5 227 VAL B O 1
ATOM 4651 N N . ALA B 1 228 ? -16.719 -13.641 -10.156 1 94.38 228 ALA B N 1
ATOM 4652 C CA . ALA B 1 228 ? -16.641 -12.211 -9.867 1 94.38 228 ALA B CA 1
ATOM 4653 C C . ALA B 1 228 ? -16.562 -11.953 -8.367 1 94.38 228 ALA B C 1
ATOM 4655 O O . ALA B 1 228 ? -15.703 -11.195 -7.902 1 94.38 228 ALA B O 1
ATOM 4656 N N . CYS B 1 229 ? -17.438 -12.633 -7.645 1 94.56 229 CYS B N 1
ATOM 4657 C CA . CYS B 1 229 ? -17.438 -12.508 -6.191 1 94.56 229 CYS B CA 1
ATOM 4658 C C . CYS B 1 229 ? -16.094 -12.898 -5.598 1 94.56 229 CYS B C 1
ATOM 4660 O O . CYS B 1 229 ? -15.547 -12.18 -4.766 1 94.56 229 CYS B O 1
ATOM 4662 N N . ASP B 1 230 ? -15.555 -13.938 -6.082 1 93.44 230 ASP B N 1
ATOM 4663 C CA . ASP B 1 230 ? -14.312 -14.469 -5.527 1 93.44 230 ASP B CA 1
ATOM 4664 C C . ASP B 1 230 ? -13.125 -13.594 -5.906 1 93.44 230 ASP B C 1
ATOM 4666 O O . ASP B 1 230 ? -12.219 -13.383 -5.098 1 93.44 230 ASP B O 1
ATOM 4670 N N . LEU B 1 231 ? -13.109 -13.133 -7.098 1 92.38 231 LEU B N 1
ATOM 4671 C CA . LEU B 1 231 ? -12.023 -12.266 -7.535 1 92.38 231 LEU B CA 1
ATOM 4672 C C . LEU B 1 231 ? -11.984 -10.984 -6.703 1 92.38 231 LEU B C 1
ATOM 4674 O O . LEU B 1 231 ? -10.914 -10.555 -6.266 1 92.38 231 LEU B O 1
ATOM 4678 N N . ILE B 1 232 ? -13.109 -10.43 -6.438 1 92.62 232 ILE B N 1
ATOM 4679 C CA . ILE B 1 232 ? -13.164 -9.188 -5.668 1 92.62 232 ILE B CA 1
ATOM 4680 C C . ILE B 1 232 ? -12.734 -9.461 -4.227 1 92.62 232 ILE B C 1
ATOM 4682 O O . ILE B 1 232 ? -12.086 -8.617 -3.6 1 92.62 232 ILE B O 1
ATOM 4686 N N . SER B 1 233 ? -13.102 -10.609 -3.777 1 91.62 233 SER B N 1
ATOM 4687 C CA . SER B 1 233 ? -12.695 -10.969 -2.422 1 91.62 233 SER B CA 1
ATOM 4688 C C . SER B 1 233 ? -11.172 -10.992 -2.285 1 91.62 233 SER B C 1
ATOM 4690 O O . SER B 1 233 ? -10.648 -10.945 -1.174 1 91.62 233 SER B O 1
ATOM 4692 N N . LYS B 1 234 ? -10.562 -11.07 -3.393 1 88.06 234 LYS B N 1
ATOM 4693 C CA . LYS B 1 234 ? -9.102 -11.102 -3.395 1 88.06 234 LYS B CA 1
ATOM 4694 C C . LYS B 1 234 ? -8.523 -9.773 -3.863 1 88.06 234 LYS B C 1
ATOM 4696 O O . LYS B 1 234 ? -7.34 -9.68 -4.176 1 88.06 234 LYS B O 1
ATOM 4701 N N . GLY B 1 235 ? -9.383 -8.812 -3.988 1 87.12 235 GLY B N 1
ATOM 4702 C CA . GLY B 1 235 ? -8.938 -7.449 -4.234 1 87.12 235 GLY B CA 1
ATOM 4703 C C . GLY B 1 235 ? -8.898 -7.094 -5.711 1 87.12 235 GLY B C 1
ATOM 4704 O O . GLY B 1 235 ? -8.344 -6.059 -6.09 1 87.12 235 GLY B O 1
ATOM 4705 N N . ILE B 1 236 ? -9.383 -7.945 -6.547 1 90.31 236 ILE B N 1
ATOM 4706 C CA . ILE B 1 236 ? -9.438 -7.648 -7.973 1 90.31 236 ILE B CA 1
ATOM 4707 C C . ILE B 1 236 ? -10.695 -6.848 -8.289 1 90.31 236 ILE B C 1
ATOM 4709 O O . ILE B 1 236 ? -11.805 -7.266 -7.957 1 90.31 236 ILE B O 1
ATOM 4713 N N . ASP B 1 237 ? -10.539 -5.742 -8.898 1 89.69 237 ASP B N 1
ATOM 4714 C CA . ASP B 1 237 ? -11.664 -4.91 -9.297 1 89.69 237 ASP B CA 1
ATOM 4715 C C . ASP B 1 237 ? -12.328 -5.449 -10.562 1 89.69 237 ASP B C 1
ATOM 4717 O O . ASP B 1 237 ? -11.781 -5.316 -11.664 1 89.69 237 ASP B O 1
ATOM 4721 N N . VAL B 1 238 ? -13.531 -6.129 -10.5 1 89.88 238 VAL B N 1
ATOM 4722 C CA . VAL B 1 238 ? -14.258 -6.723 -11.617 1 89.88 238 VAL B CA 1
ATOM 4723 C C . VAL B 1 238 ? -15.312 -5.746 -12.125 1 89.88 238 VAL B C 1
ATOM 4725 O O . VAL B 1 238 ? -15.891 -5.949 -13.195 1 89.88 238 VAL B O 1
ATOM 4728 N N . GLY B 1 239 ? -15.227 -4.531 -12.102 1 81.75 239 GLY B N 1
ATOM 4729 C CA . GLY B 1 239 ? -16.172 -3.547 -12.602 1 81.75 239 GLY B CA 1
ATOM 4730 C C . GLY B 1 239 ? -17.625 -3.945 -12.391 1 81.75 239 GLY B C 1
ATOM 4731 O O . GLY B 1 239 ? -17.906 -4.977 -11.773 1 81.75 239 GLY B O 1
ATOM 4732 N N . ASP B 1 240 ? -18.625 -3.191 -12.969 1 77.69 240 ASP B N 1
ATOM 4733 C CA . ASP B 1 240 ? -20.047 -3.342 -12.688 1 77.69 240 ASP B CA 1
ATOM 4734 C C . ASP B 1 240 ? -20.766 -4.051 -13.836 1 77.69 240 ASP B C 1
ATOM 4736 O O . ASP B 1 240 ? -21.922 -4.457 -13.703 1 77.69 240 ASP B O 1
ATOM 4740 N N . GLU B 1 241 ? -20.125 -4.219 -14.883 1 76.19 241 GLU B N 1
ATOM 4741 C CA . GLU B 1 241 ? -20.828 -4.762 -16.031 1 76.19 241 GLU B CA 1
ATOM 4742 C C . GLU B 1 241 ? -20.281 -6.129 -16.438 1 76.19 241 GLU B C 1
ATOM 4744 O O . GLU B 1 241 ? -19.484 -6.23 -17.359 1 76.19 241 GLU B O 1
ATOM 4749 N N . VAL B 1 242 ? -20.625 -7.07 -15.672 1 75.12 242 VAL B N 1
ATOM 4750 C CA . VAL B 1 242 ? -20.203 -8.422 -16.031 1 75.12 242 VAL B CA 1
ATOM 4751 C C . VAL B 1 242 ? -21.297 -9.094 -16.859 1 75.12 242 VAL B C 1
ATOM 4753 O O . VAL B 1 242 ? -22.453 -9.148 -16.453 1 75.12 242 VAL B O 1
ATOM 4756 N N . GLY B 1 243 ? -21.047 -9.188 -18.109 1 73.81 243 GLY B N 1
ATOM 4757 C CA . GLY B 1 243 ? -21.922 -10 -18.953 1 73.81 243 GLY B CA 1
ATOM 4758 C C . GLY B 1 243 ? -21.5 -11.453 -19 1 73.81 243 GLY B C 1
ATOM 4759 O O . GLY B 1 243 ? -21.375 -12.102 -17.953 1 73.81 243 GLY B O 1
ATOM 4760 N N . SER B 1 244 ? -21.297 -11.867 -20.219 1 72.25 244 SER B N 1
ATOM 4761 C CA . SER B 1 244 ? -20.812 -13.234 -20.406 1 72.25 244 SER B CA 1
ATOM 4762 C C . SER B 1 244 ? -19.312 -13.336 -20.094 1 72.25 244 SER B C 1
ATOM 4764 O O . SER B 1 244 ? -18.797 -14.43 -19.922 1 72.25 244 SER B O 1
ATOM 4766 N N . ASP B 1 245 ? -18.781 -12.133 -20 1 84.38 245 ASP B N 1
ATOM 4767 C CA . ASP B 1 245 ? -17.344 -12.055 -19.766 1 84.38 245 ASP B CA 1
ATOM 4768 C C . ASP B 1 245 ? -17.016 -11.094 -18.625 1 84.38 245 ASP B C 1
ATOM 4770 O O . ASP B 1 245 ? -17.844 -10.234 -18.297 1 84.38 245 ASP B O 1
ATOM 4774 N N . ILE B 1 246 ? -15.945 -11.414 -18 1 90.5 246 ILE B N 1
ATOM 4775 C CA . ILE B 1 246 ? -15.414 -10.531 -16.969 1 90.5 246 ILE B CA 1
ATOM 4776 C C . ILE B 1 246 ? -14.203 -9.773 -17.5 1 90.5 246 ILE B C 1
ATOM 4778 O O . ILE B 1 246 ? -13.312 -10.375 -18.109 1 90.5 246 ILE B O 1
ATOM 4782 N N . THR B 1 247 ? -14.242 -8.508 -17.344 1 86.94 247 THR B N 1
ATOM 4783 C CA . THR B 1 247 ? -13.094 -7.684 -17.719 1 86.94 247 THR B CA 1
ATOM 4784 C C . THR B 1 247 ? -12.445 -7.066 -16.5 1 86.94 247 THR B C 1
ATOM 4786 O O . THR B 1 247 ? -13.125 -6.488 -15.648 1 86.94 247 THR B O 1
ATOM 4789 N N . VAL B 1 248 ? -11.156 -7.32 -16.438 1 87.81 248 VAL B N 1
ATOM 4790 C CA . VAL B 1 248 ? -10.391 -6.711 -15.344 1 87.81 248 VAL B CA 1
ATOM 4791 C C . VAL B 1 248 ? -9.273 -5.852 -15.922 1 87.81 248 VAL B C 1
ATOM 4793 O O . VAL B 1 248 ? -8.797 -6.098 -17.031 1 87.81 248 VAL B O 1
ATOM 4796 N N . TYR B 1 249 ? -8.961 -4.848 -15.133 1 80.06 249 TYR B N 1
ATOM 4797 C CA . TYR B 1 249 ? -7.895 -3.965 -15.594 1 80.06 249 TYR B CA 1
ATOM 4798 C C . TYR B 1 249 ? -6.637 -4.137 -14.75 1 80.06 249 TYR B C 1
ATOM 4800 O O . TYR B 1 249 ? -6.711 -4.168 -13.523 1 80.06 249 TYR B O 1
ATOM 4808 N N . ALA B 1 250 ? -5.562 -4.402 -15.375 1 74.06 250 ALA B N 1
ATOM 4809 C CA . ALA B 1 250 ? -4.223 -4.367 -14.797 1 74.06 250 ALA B CA 1
ATOM 4810 C C . ALA B 1 250 ? -3.424 -3.178 -15.328 1 74.06 250 ALA B C 1
ATOM 4812 O O . ALA B 1 250 ? -2.777 -3.275 -16.375 1 74.06 250 ALA B O 1
ATOM 4813 N N . GLY B 1 251 ? -3.406 -2.115 -14.523 1 67.44 251 GLY B N 1
ATOM 4814 C CA . GLY B 1 251 ? -2.877 -0.884 -15.086 1 67.44 251 GLY B CA 1
ATOM 4815 C C . GLY B 1 251 ? -3.666 -0.384 -16.281 1 67.44 251 GLY B C 1
ATOM 4816 O O . GLY B 1 251 ? -4.875 -0.168 -16.188 1 67.44 251 GLY B O 1
ATOM 4817 N N . LYS B 1 252 ? -2.955 -0.271 -17.438 1 70.81 252 LYS B N 1
ATOM 4818 C CA . LYS B 1 252 ? -3.584 0.209 -18.672 1 70.81 252 LYS B CA 1
ATOM 4819 C C . LYS B 1 252 ? -4.062 -0.954 -19.531 1 70.81 252 LYS B C 1
ATOM 4821 O O . LYS B 1 252 ? -4.754 -0.748 -20.531 1 70.81 252 LYS B O 1
ATOM 4826 N N . SER B 1 253 ? -3.811 -2.152 -19.047 1 78.44 253 SER B N 1
ATOM 4827 C CA . SER B 1 253 ? -4.133 -3.311 -19.875 1 78.44 253 SER B CA 1
ATOM 4828 C C . SER B 1 253 ? -5.477 -3.918 -19.469 1 78.44 253 SER B C 1
ATOM 4830 O O . SER B 1 253 ? -5.777 -4.043 -18.281 1 78.44 253 SER B O 1
ATOM 4832 N N . LYS B 1 254 ? -6.156 -4.156 -20.562 1 85.44 254 LYS B N 1
ATOM 4833 C CA . LYS B 1 254 ? -7.438 -4.836 -20.391 1 85.44 254 LYS B CA 1
ATOM 4834 C C . LYS B 1 254 ? -7.273 -6.352 -20.5 1 85.44 254 LYS B C 1
ATOM 4836 O O . LYS B 1 254 ? -6.688 -6.859 -21.453 1 85.44 254 LYS B O 1
ATOM 4841 N N . ILE B 1 255 ? -7.707 -7.062 -19.484 1 90 255 ILE B N 1
ATOM 4842 C CA . ILE B 1 255 ? -7.656 -8.523 -19.453 1 90 255 ILE B CA 1
ATOM 4843 C C . ILE B 1 255 ? -9.07 -9.094 -19.531 1 90 255 ILE B C 1
ATOM 4845 O O . ILE B 1 255 ? -9.922 -8.773 -18.703 1 90 255 ILE B O 1
ATOM 4849 N N . ARG B 1 256 ? -9.25 -9.883 -20.5 1 90.81 256 ARG B N 1
ATOM 4850 C CA . ARG B 1 256 ? -10.57 -10.461 -20.734 1 90.81 256 ARG B CA 1
ATOM 4851 C C . ARG B 1 256 ? -10.641 -11.891 -20.203 1 90.81 256 ARG B C 1
ATOM 4853 O O . ARG B 1 256 ? -9.812 -12.734 -20.562 1 90.81 256 ARG B O 1
ATOM 4860 N N . ILE B 1 257 ? -11.664 -12.094 -19.391 1 92.56 257 ILE B N 1
ATOM 4861 C CA . ILE B 1 257 ? -11.859 -13.406 -18.797 1 92.56 257 ILE B CA 1
ATOM 4862 C C . ILE B 1 257 ? -13.234 -13.953 -19.188 1 92.56 257 ILE B C 1
ATOM 4864 O O . ILE B 1 257 ? -14.266 -13.367 -18.844 1 92.56 257 ILE B O 1
ATOM 4868 N N . LYS B 1 258 ? -13.188 -15.055 -19.891 1 90.94 258 LYS B N 1
ATOM 4869 C CA . LYS B 1 258 ? -14.422 -15.781 -20.156 1 90.94 258 LYS B CA 1
ATOM 4870 C C . LYS B 1 258 ? -14.68 -16.844 -19.109 1 90.94 258 LYS B C 1
ATOM 4872 O O . LYS B 1 258 ? -13.734 -17.484 -18.625 1 90.94 258 LYS B O 1
ATOM 4877 N N . VAL B 1 259 ? -15.977 -16.984 -18.797 1 91.56 259 VAL B N 1
ATOM 4878 C CA . VAL B 1 259 ? -16.297 -17.922 -17.734 1 91.56 259 VAL B CA 1
ATOM 4879 C C . VAL B 1 259 ? -17.359 -18.906 -18.219 1 91.56 259 VAL B C 1
ATOM 4881 O O . VAL B 1 259 ? -18.281 -18.531 -18.953 1 91.56 259 VAL B O 1
ATOM 4884 N N . GLN B 1 260 ? -17.172 -20.141 -17.859 1 87.88 260 GLN B N 1
ATOM 4885 C CA . GLN B 1 260 ? -18.203 -21.156 -18 1 87.88 260 GLN B CA 1
ATOM 4886 C C . GLN B 1 260 ? -18.531 -21.797 -16.656 1 87.88 260 GLN B C 1
ATOM 4888 O O . GLN B 1 260 ? -17.672 -22.422 -16.031 1 87.88 260 GLN B O 1
ATOM 4893 N N . GLY B 1 261 ? -19.734 -21.547 -16.25 1 86.94 261 GLY B N 1
ATOM 4894 C CA . GLY B 1 261 ? -20.203 -22.188 -15.031 1 86.94 261 GLY B CA 1
ATOM 4895 C C . GLY B 1 261 ? -20.781 -23.562 -15.281 1 86.94 261 GLY B C 1
ATOM 4896 O O . GLY B 1 261 ? -21.516 -23.766 -16.25 1 86.94 261 GLY B O 1
ATOM 4897 N N . MET B 1 262 ? -20.359 -24.5 -14.336 1 80.25 262 MET B N 1
ATOM 4898 C CA . MET B 1 262 ? -20.844 -25.875 -14.484 1 80.25 262 MET B CA 1
ATOM 4899 C C . MET B 1 262 ? -21.438 -26.391 -13.18 1 80.25 262 MET B C 1
ATOM 4901 O O . MET B 1 262 ? -20.969 -26.047 -12.094 1 80.25 262 MET B O 1
ATOM 4905 N N . VAL B 1 263 ? -22.547 -27.078 -13.391 1 68.62 263 VAL B N 1
ATOM 4906 C CA . VAL B 1 263 ? -23.125 -27.766 -12.242 1 68.62 263 VAL B CA 1
ATOM 4907 C C . VAL B 1 263 ? -22.719 -29.25 -12.258 1 68.62 263 VAL B C 1
ATOM 4909 O O . VAL B 1 263 ? -22.688 -29.891 -11.219 1 68.62 263 VAL B O 1
ATOM 4912 N N . LEU B 1 264 ? -22.469 -29.734 -13.547 1 66.44 264 LEU B N 1
ATOM 4913 C CA . LEU B 1 264 ? -22.078 -31.141 -13.688 1 66.44 264 LEU B CA 1
ATOM 4914 C C . LEU B 1 264 ? -20.656 -31.234 -14.227 1 66.44 264 LEU B C 1
ATOM 4916 O O . LEU B 1 264 ? -20.359 -30.75 -15.32 1 66.44 264 LEU B O 1
ATOM 4920 N N . PRO B 1 265 ? -19.859 -31.859 -13.461 1 64.69 265 PRO B N 1
ATOM 4921 C CA . PRO B 1 265 ? -18.438 -31.891 -13.828 1 64.69 265 PRO B CA 1
ATOM 4922 C C . PRO B 1 265 ? -18.172 -32.656 -15.125 1 64.69 265 PRO B C 1
ATOM 4924 O O . PRO B 1 265 ? -17.141 -32.438 -15.758 1 64.69 265 PRO B O 1
ATOM 4927 N N . ASN B 1 266 ? -19.156 -33.406 -15.57 1 69.44 266 ASN B N 1
ATOM 4928 C CA . ASN B 1 266 ? -18.844 -34.281 -16.688 1 69.44 266 ASN B CA 1
ATOM 4929 C C . ASN B 1 266 ? -19.25 -33.656 -18.016 1 69.44 266 ASN B C 1
ATOM 4931 O O . ASN B 1 266 ? -18.984 -34.219 -19.078 1 69.44 266 ASN B O 1
ATOM 4935 N N . ASN B 1 267 ? -19.938 -32.531 -18 1 73.5 267 ASN B N 1
ATOM 4936 C CA . ASN B 1 267 ? -20.328 -31.875 -19.25 1 73.5 267 ASN B CA 1
ATOM 4937 C C . ASN B 1 267 ? -19.172 -31.062 -19.828 1 73.5 267 ASN B C 1
ATOM 4939 O O . ASN B 1 267 ? -18.344 -30.531 -19.094 1 73.5 267 ASN B O 1
ATOM 4943 N N . PRO B 1 268 ? -19.094 -31.062 -21.141 1 77.25 268 PRO B N 1
ATOM 4944 C CA . PRO B 1 268 ? -18.047 -30.234 -21.75 1 77.25 268 PRO B CA 1
ATOM 4945 C C . PRO B 1 268 ? -18.328 -28.75 -21.594 1 77.25 268 PRO B C 1
ATOM 4947 O O . PRO B 1 268 ? -19.484 -28.312 -21.656 1 77.25 268 PRO B O 1
ATOM 4950 N N . ALA B 1 269 ? -17.297 -28.047 -21.312 1 82.62 269 ALA B N 1
ATOM 4951 C CA . ALA B 1 269 ? -17.375 -26.578 -21.375 1 82.62 269 ALA B CA 1
ATOM 4952 C C . ALA B 1 269 ? -17.266 -26.094 -22.812 1 82.62 269 ALA B C 1
ATOM 4954 O O . ALA B 1 269 ? -16.672 -26.75 -23.656 1 82.62 269 ALA B O 1
ATOM 4955 N N . ARG B 1 270 ? -17.984 -24.984 -23.125 1 79.62 270 ARG B N 1
ATOM 4956 C CA . ARG B 1 270 ? -17.984 -24.484 -24.5 1 79.62 270 ARG B CA 1
ATOM 4957 C C . ARG B 1 270 ? -17.672 -23 -24.531 1 79.62 270 ARG B C 1
ATOM 4959 O O . ARG B 1 270 ? -18.109 -22.25 -23.656 1 79.62 270 ARG B O 1
ATOM 4966 N N . VAL B 1 271 ? -16.797 -22.688 -25.5 1 80.75 271 VAL B N 1
ATOM 4967 C CA . VAL B 1 271 ? -16.594 -21.266 -25.812 1 80.75 271 VAL B CA 1
ATOM 4968 C C . VAL B 1 271 ? -16.75 -21.047 -27.312 1 80.75 271 VAL B C 1
ATOM 4970 O O . VAL B 1 271 ? -16.359 -21.891 -28.109 1 80.75 271 VAL B O 1
ATOM 4973 N N . TYR B 1 272 ? -17.281 -19.906 -27.672 1 78.38 272 TYR B N 1
ATOM 4974 C CA . TYR B 1 272 ? -17.656 -19.688 -29.062 1 78.38 272 TYR B CA 1
ATOM 4975 C C . TYR B 1 272 ? -16.609 -18.828 -29.766 1 78.38 272 TYR B C 1
ATOM 4977 O O . TYR B 1 272 ? -16.734 -18.547 -30.969 1 78.38 272 TYR B O 1
ATOM 4985 N N . ASP B 1 273 ? -15.656 -18.328 -29.078 1 82.81 273 ASP B N 1
ATOM 4986 C CA . ASP B 1 273 ? -14.555 -17.562 -29.672 1 82.81 273 ASP B CA 1
ATOM 4987 C C . ASP B 1 273 ? -13.352 -17.547 -28.734 1 82.81 273 ASP B C 1
ATOM 4989 O O . ASP B 1 273 ? -13.453 -17.938 -27.562 1 82.81 273 ASP B O 1
ATOM 4993 N N . LEU B 1 274 ? -12.281 -17.078 -29.359 1 86.75 274 LEU B N 1
ATOM 4994 C CA . LEU B 1 274 ? -11.047 -17.031 -28.594 1 86.75 274 LEU B CA 1
ATOM 4995 C C . LEU B 1 274 ? -10.68 -15.602 -28.203 1 86.75 274 LEU B C 1
ATOM 4997 O O . LEU B 1 274 ? -9.5 -15.273 -28.078 1 86.75 274 LEU B O 1
ATOM 5001 N N . ASP B 1 275 ? -11.664 -14.797 -28.031 1 87.81 275 ASP B N 1
ATOM 5002 C CA . ASP B 1 275 ? -11.406 -13.414 -27.641 1 87.81 275 ASP B CA 1
ATOM 5003 C C . ASP B 1 275 ? -11.328 -13.258 -26.125 1 87.81 275 ASP B C 1
ATOM 5005 O O . ASP B 1 275 ? -12.164 -12.594 -25.516 1 87.81 275 ASP B O 1
ATOM 5009 N N . PHE B 1 276 ? -10.398 -13.93 -25.609 1 90.94 276 PHE B N 1
ATOM 5010 C CA . PHE B 1 276 ? -10.141 -13.852 -24.188 1 90.94 276 PHE B CA 1
ATOM 5011 C C . PHE B 1 276 ? -8.656 -14.039 -23.891 1 90.94 276 PHE B C 1
ATOM 5013 O O . PHE B 1 276 ? -7.906 -14.531 -24.734 1 90.94 276 PHE B O 1
ATOM 5020 N N . ASP B 1 277 ? -8.266 -13.539 -22.734 1 91.12 277 ASP B N 1
ATOM 5021 C CA . ASP B 1 277 ? -6.93 -13.836 -22.219 1 91.12 277 ASP B CA 1
ATOM 5022 C C . ASP B 1 277 ? -6.938 -15.094 -21.359 1 91.12 277 ASP B C 1
ATOM 5024 O O . ASP B 1 277 ? -5.984 -15.883 -21.391 1 91.12 277 ASP B O 1
ATOM 5028 N N . TYR B 1 278 ? -8.016 -15.258 -20.656 1 91.38 278 TYR B N 1
ATOM 5029 C CA . TYR B 1 278 ? -8.211 -16.422 -19.812 1 91.38 278 TYR B CA 1
ATOM 5030 C C . TYR B 1 278 ? -9.609 -17 -19.984 1 91.38 278 TYR B C 1
ATOM 5032 O O . TYR B 1 278 ? -10.57 -16.266 -20.203 1 91.38 278 TYR B O 1
ATOM 5040 N N . PHE B 1 279 ? -9.695 -18.328 -19.891 1 91.06 279 PHE B N 1
ATOM 5041 C CA . PHE B 1 279 ? -10.961 -19.047 -19.828 1 91.06 279 PHE B CA 1
ATOM 5042 C C . PHE B 1 279 ? -11.07 -19.828 -18.531 1 91.06 279 PHE B C 1
ATOM 5044 O O . PHE B 1 279 ? -10.219 -20.672 -18.234 1 91.06 279 PHE B O 1
ATOM 5051 N N . ILE B 1 280 ? -12.141 -19.469 -17.797 1 91.75 280 ILE B N 1
ATOM 5052 C CA . ILE B 1 280 ? -12.32 -20.125 -16.5 1 91.75 280 ILE B CA 1
ATOM 5053 C C . ILE B 1 280 ? -13.539 -21.047 -16.547 1 91.75 280 ILE B C 1
ATOM 5055 O O . ILE B 1 280 ? -14.641 -20.609 -16.875 1 91.75 280 ILE B O 1
ATOM 5059 N N . ILE B 1 281 ? -13.281 -22.234 -16.25 1 90.19 281 ILE B N 1
ATOM 5060 C CA . ILE B 1 281 ? -14.359 -23.172 -15.969 1 90.19 281 ILE B CA 1
ATOM 5061 C C . ILE B 1 281 ? -14.523 -23.328 -14.461 1 90.19 281 ILE B C 1
ATOM 5063 O O . ILE B 1 281 ? -13.578 -23.688 -13.758 1 90.19 281 ILE B O 1
ATOM 5067 N N . VAL B 1 282 ? -15.719 -23.016 -13.977 1 91.62 282 VAL B N 1
ATOM 5068 C CA . VAL B 1 282 ? -15.938 -23.078 -12.539 1 91.62 282 VAL B CA 1
ATOM 5069 C C . VAL B 1 282 ? -17 -24.125 -12.219 1 91.62 282 VAL B C 1
ATOM 5071 O O . VAL B 1 282 ? -18.094 -24.109 -12.812 1 91.62 282 VAL B O 1
ATOM 5074 N N . VAL B 1 283 ? -16.656 -25 -11.352 1 89.62 283 VAL B N 1
ATOM 5075 C CA . VAL B 1 283 ? -17.578 -26 -10.844 1 89.62 283 VAL B CA 1
ATOM 5076 C C . VAL B 1 283 ? -17.922 -25.703 -9.383 1 89.62 283 VAL B C 1
ATOM 5078 O O . VAL B 1 283 ? -17.078 -25.891 -8.5 1 89.62 283 VAL B O 1
ATOM 5081 N N . VAL B 1 284 ? -19.125 -25.344 -9.211 1 89.88 284 VAL B N 1
ATOM 5082 C CA . VAL B 1 284 ? -19.547 -24.969 -7.859 1 89.88 284 VAL B CA 1
ATOM 5083 C C . VAL B 1 284 ? -19.953 -26.234 -7.09 1 89.88 284 VAL B C 1
ATOM 5085 O O . VAL B 1 284 ? -20.875 -26.938 -7.5 1 89.88 284 VAL B O 1
ATOM 5088 N N . THR B 1 285 ? -19.266 -26.5 -6.031 1 85.62 285 THR B N 1
ATOM 5089 C CA . THR B 1 285 ? -19.531 -27.672 -5.215 1 85.62 285 THR B CA 1
ATOM 5090 C C . THR B 1 285 ? -20.547 -27.344 -4.113 1 85.62 285 THR B C 1
ATOM 5092 O O . THR B 1 285 ? -21.422 -28.156 -3.814 1 85.62 285 THR B O 1
ATOM 5095 N N . ASP B 1 286 ? -20.375 -26.266 -3.498 1 88.06 286 ASP B N 1
ATOM 5096 C CA . ASP B 1 286 ? -21.328 -25.719 -2.525 1 88.06 286 ASP B CA 1
ATOM 5097 C C . ASP B 1 286 ? -21.219 -24.203 -2.439 1 88.06 286 ASP B C 1
ATOM 5099 O O . ASP B 1 286 ? -20.594 -23.562 -3.291 1 88.06 286 ASP B O 1
ATOM 5103 N N . LEU B 1 287 ? -21.906 -23.688 -1.501 1 89.94 287 LEU B N 1
ATOM 5104 C CA . LEU B 1 287 ? -21.969 -22.234 -1.383 1 89.94 287 LEU B CA 1
ATOM 5105 C C . LEU B 1 287 ? -20.609 -21.656 -1.05 1 89.94 287 LEU B C 1
ATOM 5107 O O . LEU B 1 287 ? -20.328 -20.484 -1.37 1 89.94 287 LEU B O 1
ATOM 5111 N N . ASN B 1 288 ? -19.719 -22.438 -0.559 1 87.31 288 ASN B N 1
ATOM 5112 C CA . ASN B 1 288 ? -18.453 -21.906 -0.058 1 87.31 288 ASN B CA 1
ATOM 5113 C C . ASN B 1 288 ? -17.266 -22.453 -0.829 1 87.31 288 ASN B C 1
ATOM 5115 O O . ASN B 1 288 ? -16.125 -22.094 -0.55 1 87.31 288 ASN B O 1
ATOM 5119 N N . SER B 1 289 ? -17.594 -23.297 -1.771 1 87.44 289 SER B N 1
ATOM 5120 C CA . SER B 1 289 ? -16.469 -23.984 -2.412 1 87.44 289 SER B CA 1
ATOM 5121 C C . SER B 1 289 ? -16.719 -24.172 -3.904 1 87.44 289 SER B C 1
ATOM 5123 O O . SER B 1 289 ? -17.844 -24.438 -4.32 1 87.44 289 SER B O 1
ATOM 5125 N N . ALA B 1 290 ? -15.727 -23.938 -4.688 1 90.06 290 ALA B N 1
ATOM 5126 C CA . ALA B 1 290 ? -15.758 -24.156 -6.129 1 90.06 290 ALA B CA 1
ATOM 5127 C C . ALA B 1 290 ? -14.383 -24.594 -6.645 1 90.06 290 ALA B C 1
ATOM 5129 O O . ALA B 1 290 ? -13.359 -24.234 -6.066 1 90.06 290 ALA B O 1
ATOM 5130 N N . ASP B 1 291 ? -14.43 -25.391 -7.641 1 89.25 291 ASP B N 1
ATOM 5131 C CA . ASP B 1 291 ? -13.211 -25.734 -8.367 1 89.25 291 ASP B CA 1
ATOM 5132 C C . ASP B 1 291 ? -13.039 -24.859 -9.609 1 89.25 291 ASP B C 1
ATOM 5134 O O . ASP B 1 291 ? -14.008 -24.609 -10.336 1 89.25 291 ASP B O 1
ATOM 5138 N N . TYR B 1 292 ? -11.844 -24.391 -9.758 1 90.56 292 TYR B N 1
ATOM 5139 C CA . TYR B 1 292 ? -11.547 -23.531 -10.891 1 90.56 292 TYR B CA 1
ATOM 5140 C C . TYR B 1 292 ? -10.555 -24.188 -11.836 1 90.56 292 TYR B C 1
ATOM 5142 O O . TYR B 1 292 ? -9.531 -24.719 -11.398 1 90.56 292 TYR B O 1
ATOM 5150 N N . PHE B 1 293 ? -10.891 -24.188 -13.07 1 88.94 293 PHE B N 1
ATOM 5151 C CA . PHE B 1 293 ? -10.016 -24.625 -14.156 1 88.94 293 PHE B CA 1
ATOM 5152 C C . PHE B 1 293 ? -9.719 -23.469 -15.102 1 88.94 293 PHE B C 1
ATOM 5154 O O . PHE B 1 293 ? -10.625 -22.953 -15.766 1 88.94 293 PHE B O 1
ATOM 5161 N N . ILE B 1 294 ? -8.5 -23.109 -15.156 1 90.5 294 ILE B N 1
ATOM 5162 C CA . ILE B 1 294 ? -8.156 -21.875 -15.836 1 90.5 294 ILE B CA 1
ATOM 5163 C C . ILE B 1 294 ? -7.207 -22.156 -17 1 90.5 294 ILE B C 1
ATOM 5165 O O . ILE B 1 294 ? -6.148 -22.766 -16.797 1 90.5 294 ILE B O 1
ATOM 5169 N N . ILE B 1 295 ? -7.613 -21.672 -18.156 1 88.5 295 ILE B N 1
ATOM 5170 C CA . ILE B 1 295 ? -6.855 -21.875 -19.391 1 88.5 295 ILE B CA 1
ATOM 5171 C C . ILE B 1 295 ? -6.449 -20.531 -19.984 1 88.5 295 ILE B C 1
ATOM 5173 O O . ILE B 1 295 ? -7.277 -19.609 -20.094 1 88.5 295 ILE B O 1
ATOM 5177 N N . GLU B 1 296 ? -5.25 -20.422 -20.328 1 89.06 296 GLU B N 1
ATOM 5178 C CA . GLU B 1 296 ? -4.766 -19.219 -20.984 1 89.06 296 GLU B CA 1
ATOM 5179 C C . GLU B 1 296 ? -4.934 -19.312 -22.5 1 89.06 296 GLU B C 1
ATOM 5181 O O . GLU B 1 296 ? -4.801 -20.391 -23.078 1 89.06 296 GLU B O 1
ATOM 5186 N N . ARG B 1 297 ? -5.109 -18.172 -23.078 1 89.75 297 ARG B N 1
ATOM 5187 C CA . ARG B 1 297 ? -5.355 -18.125 -24.516 1 89.75 297 ARG B CA 1
ATOM 5188 C C . ARG B 1 297 ? -4.203 -18.766 -25.281 1 89.75 297 ARG B C 1
ATOM 5190 O O . ARG B 1 297 ? -4.43 -19.469 -26.266 1 89.75 297 ARG B O 1
ATOM 5197 N N . ASN B 1 298 ? -3.057 -18.562 -24.859 1 86.69 298 ASN B N 1
ATOM 5198 C CA . ASN B 1 298 ? -1.886 -19.016 -25.594 1 86.69 298 ASN B CA 1
ATOM 5199 C C . ASN B 1 298 ? -1.717 -20.531 -25.531 1 86.69 298 ASN B C 1
ATOM 5201 O O . ASN B 1 298 ? -0.925 -21.109 -26.281 1 86.69 298 ASN B O 1
ATOM 5205 N N . GLU B 1 299 ? -2.48 -21.141 -24.719 1 84.25 299 GLU B N 1
ATOM 5206 C CA . GLU B 1 299 ? -2.377 -22.594 -24.578 1 84.25 299 GLU B CA 1
ATOM 5207 C C . GLU B 1 299 ? -3.4 -23.312 -25.453 1 84.25 299 GLU B C 1
ATOM 5209 O O . GLU B 1 299 ? -3.314 -24.531 -25.656 1 84.25 299 GLU B O 1
ATOM 5214 N N . VAL B 1 300 ? -4.328 -22.672 -26.016 1 86.81 300 VAL B N 1
ATOM 5215 C CA . VAL B 1 300 ? -5.496 -23.266 -26.656 1 86.81 300 VAL B CA 1
ATOM 5216 C C . VAL B 1 300 ? -5.066 -24.078 -27.875 1 86.81 300 VAL B C 1
ATOM 5218 O O . VAL B 1 300 ? -5.523 -25.203 -28.078 1 86.81 300 VAL B O 1
ATOM 5221 N N . GLU B 1 301 ? -4.172 -23.516 -28.609 1 84.06 301 GLU B N 1
ATOM 5222 C CA . GLU B 1 301 ? -3.709 -24.234 -29.797 1 84.06 301 GLU B CA 1
ATOM 5223 C C . GLU B 1 301 ? -3.051 -25.562 -29.422 1 84.06 301 GLU B C 1
ATOM 5225 O O . GLU B 1 301 ? -3.301 -26.578 -30.062 1 84.06 301 GLU B O 1
ATOM 5230 N N . ARG B 1 302 ? -2.234 -25.453 -28.469 1 83.69 302 ARG B N 1
ATOM 5231 C CA . ARG B 1 302 ? -1.572 -26.672 -28.016 1 83.69 302 ARG B CA 1
ATOM 5232 C C . ARG B 1 302 ? -2.588 -27.688 -27.5 1 83.69 302 ARG B C 1
ATOM 5234 O O . ARG B 1 302 ? -2.455 -28.891 -27.766 1 83.69 302 ARG B O 1
ATOM 5241 N N . LEU B 1 303 ? -3.594 -27.266 -26.906 1 84.75 303 LEU B N 1
ATOM 5242 C CA . LEU B 1 303 ? -4.602 -28.141 -26.328 1 84.75 303 LEU B CA 1
ATOM 5243 C C . LEU B 1 303 ? -5.453 -28.781 -27.422 1 84.75 303 LEU B C 1
ATOM 5245 O O . LEU B 1 303 ? -5.902 -29.922 -27.281 1 84.75 303 LEU B O 1
ATOM 5249 N N . ILE B 1 304 ? -5.688 -28.125 -28.484 1 84.06 304 ILE B N 1
ATOM 5250 C CA . ILE B 1 304 ? -6.391 -28.688 -29.641 1 84.06 304 ILE B CA 1
ATOM 5251 C C . ILE B 1 304 ? -5.559 -29.812 -30.266 1 84.06 304 ILE B C 1
ATOM 5253 O O . ILE B 1 304 ? -6.078 -30.891 -30.531 1 84.06 304 ILE B O 1
ATOM 5257 N N . LYS B 1 305 ? -4.312 -29.531 -30.344 1 83.38 305 LYS B N 1
ATOM 5258 C CA . LYS B 1 305 ? -3.402 -30.516 -30.922 1 83.38 305 LYS B CA 1
ATOM 5259 C C . LYS B 1 305 ? -3.33 -31.766 -30.047 1 83.38 305 LYS B C 1
ATOM 5261 O O . LYS B 1 305 ? -3.199 -32.875 -30.562 1 83.38 305 LYS B O 1
ATOM 5266 N N . GLU B 1 306 ? -3.492 -31.531 -28.766 1 83.69 306 GLU B N 1
ATOM 5267 C CA . GLU B 1 306 ? -3.406 -32.656 -27.812 1 83.69 306 GLU B CA 1
ATOM 5268 C C . GLU B 1 306 ? -4.742 -33.375 -27.703 1 83.69 306 GLU B C 1
ATOM 5270 O O . GLU B 1 306 ? -4.844 -34.375 -27 1 83.69 306 GLU B O 1
ATOM 5275 N N . GLY B 1 307 ? -5.793 -32.812 -28.344 1 80.62 307 GLY B N 1
ATOM 5276 C CA . GLY B 1 307 ? -7.102 -33.469 -28.344 1 80.62 307 GLY B CA 1
ATOM 5277 C C . GLY B 1 307 ? -7.906 -33.188 -27.094 1 80.62 307 GLY B C 1
ATOM 5278 O O . GLY B 1 307 ? -8.891 -33.875 -26.812 1 80.62 307 GLY B O 1
ATOM 5279 N N . LEU B 1 308 ? -7.445 -32.219 -26.328 1 82.19 308 LEU B N 1
ATOM 5280 C CA . LEU B 1 308 ? -8.141 -31.859 -25.109 1 82.19 308 LEU B CA 1
ATOM 5281 C C . LEU B 1 308 ? -9.273 -30.875 -25.391 1 82.19 308 LEU B C 1
ATOM 5283 O O . LEU B 1 308 ? -10.188 -30.734 -24.578 1 82.19 308 LEU B O 1
ATOM 5287 N N . ILE B 1 309 ? -9.156 -30.188 -26.5 1 83.12 309 ILE B N 1
ATOM 5288 C CA . ILE B 1 309 ? -10.203 -29.281 -26.969 1 83.12 309 ILE B CA 1
ATOM 5289 C C . ILE B 1 309 ? -10.672 -29.703 -28.359 1 83.12 309 ILE B C 1
ATOM 5291 O O . ILE B 1 309 ? -9.852 -29.984 -29.234 1 83.12 309 ILE B O 1
ATOM 5295 N N . LYS B 1 310 ? -11.914 -29.875 -28.391 1 81.88 310 LYS B N 1
ATOM 5296 C CA . LYS B 1 310 ? -12.516 -30.125 -29.703 1 81.88 310 LYS B CA 1
ATOM 5297 C C . LYS B 1 310 ? -12.922 -28.828 -30.391 1 81.88 310 LYS B C 1
ATOM 5299 O O . LYS B 1 310 ? -13.531 -27.953 -29.766 1 81.88 310 LYS B O 1
ATOM 5304 N N . TYR B 1 311 ? -12.297 -28.656 -31.531 1 76.56 311 TYR B N 1
ATOM 5305 C CA . TYR B 1 311 ? -12.633 -27.469 -32.312 1 76.56 311 TYR B CA 1
ATOM 5306 C C . TYR B 1 311 ? -13.469 -27.844 -33.531 1 76.56 311 TYR B C 1
ATOM 5308 O O . TYR B 1 311 ? -13.109 -28.75 -34.281 1 76.56 311 TYR B O 1
ATOM 5316 N N . LYS B 1 312 ? -14.688 -27.484 -33.531 1 66.62 312 LYS B N 1
ATOM 5317 C CA . LYS B 1 312 ? -15.508 -27.672 -34.719 1 66.62 312 LYS B CA 1
ATOM 5318 C C . LYS B 1 312 ? -15.367 -26.484 -35.688 1 66.62 312 LYS B C 1
ATOM 5320 O O . LYS B 1 312 ? -15.773 -25.375 -35.344 1 66.62 312 LYS B O 1
ATOM 5325 N N . LYS B 1 313 ? -14.797 -26.781 -36.844 1 60.56 313 LYS B N 1
ATOM 5326 C CA . LYS B 1 313 ? -14.633 -25.844 -37.938 1 60.56 313 LYS B CA 1
ATOM 5327 C C . LYS B 1 313 ? -15.992 -25.391 -38.469 1 60.56 313 LYS B C 1
ATOM 5329 O O . LYS B 1 313 ? -16.938 -26.188 -38.5 1 60.56 313 LYS B O 1
ATOM 5334 N N . GLY B 1 314 ? -16.344 -24.016 -38.406 1 56.72 314 GLY B N 1
ATOM 5335 C CA . GLY B 1 314 ? -17.594 -23.422 -38.844 1 56.72 314 GLY B CA 1
ATOM 5336 C C . GLY B 1 314 ? -18.359 -22.719 -37.75 1 56.72 314 GLY B C 1
ATOM 5337 O O . GLY B 1 314 ? -18.938 -21.656 -37.969 1 56.72 314 GLY B O 1
ATOM 5338 N N . SER B 1 315 ? -18.438 -23.438 -36.625 1 56.94 315 SER B N 1
ATOM 5339 C CA . SER B 1 315 ? -19.219 -22.875 -35.531 1 56.94 315 SER B CA 1
ATOM 5340 C C . SER B 1 315 ? -18.328 -22.141 -34.531 1 56.94 315 SER B C 1
ATOM 5342 O O . SER B 1 315 ? -18.828 -21.469 -33.625 1 56.94 315 SER B O 1
ATOM 5344 N N . GLU B 1 316 ? -17.141 -22.109 -34.719 1 60.44 316 GLU B N 1
ATOM 5345 C CA . GLU B 1 316 ? -16.141 -21.5 -33.844 1 60.44 316 GLU B CA 1
ATOM 5346 C C . GLU B 1 316 ? -16.375 -21.891 -32.375 1 60.44 316 GLU B C 1
ATOM 5348 O O . GLU B 1 316 ? -16.219 -21.047 -31.484 1 60.44 316 GLU B O 1
ATOM 5353 N N . LYS B 1 317 ? -16.984 -23.094 -32.312 1 70.69 317 LYS B N 1
ATOM 5354 C CA . LYS B 1 317 ? -17.266 -23.578 -30.969 1 70.69 317 LYS B CA 1
ATOM 5355 C C . LYS B 1 317 ? -16.156 -24.469 -30.453 1 70.69 317 LYS B C 1
ATOM 5357 O O . LYS B 1 317 ? -15.711 -25.391 -31.156 1 70.69 317 LYS B O 1
ATOM 5362 N N . TYR B 1 318 ? -15.57 -24.047 -29.391 1 73.5 318 TYR B N 1
ATOM 5363 C CA . TYR B 1 318 ? -14.555 -24.844 -28.719 1 73.5 318 TYR B CA 1
ATOM 5364 C C . TYR B 1 318 ? -15.156 -25.594 -27.531 1 73.5 318 TYR B C 1
ATOM 5366 O O . TYR B 1 318 ? -15.82 -25 -26.672 1 73.5 318 TYR B O 1
ATOM 5374 N N . GLY B 1 319 ? -15.125 -26.891 -27.625 1 77.88 319 GLY B N 1
ATOM 5375 C CA . GLY B 1 319 ? -15.625 -27.734 -26.531 1 77.88 319 GLY B CA 1
ATOM 5376 C C . GLY B 1 319 ? -14.523 -28.453 -25.781 1 77.88 319 GLY B C 1
ATOM 5377 O O . GLY B 1 319 ? -13.625 -29.031 -26.391 1 77.88 319 GLY B O 1
ATOM 5378 N N . TRP B 1 320 ? -14.461 -28.297 -24.453 1 76.12 320 TRP B N 1
ATOM 5379 C CA . TRP B 1 320 ? -13.422 -28.875 -23.609 1 76.12 320 TRP B CA 1
ATOM 5380 C C . TRP B 1 320 ? -13.82 -30.25 -23.094 1 76.12 320 TRP B C 1
ATOM 5382 O O . TRP B 1 320 ? -14.984 -30.469 -22.75 1 76.12 320 TRP B O 1
ATOM 5392 N N . ILE B 1 321 ? -12.867 -31.141 -23.156 1 67.88 321 ILE B N 1
ATOM 5393 C CA . ILE B 1 321 ? -13.078 -32.469 -22.641 1 67.88 321 ILE B CA 1
ATOM 5394 C C . ILE B 1 321 ? -12.859 -32.5 -21.125 1 67.88 321 ILE B C 1
ATOM 5396 O O . ILE B 1 321 ? -11.727 -32.375 -20.656 1 67.88 321 ILE B O 1
ATOM 5400 N N . PRO B 1 322 ? -13.82 -32.688 -20.344 1 67.38 322 PRO B N 1
ATOM 5401 C CA . PRO B 1 322 ? -13.82 -32.375 -18.906 1 67.38 322 PRO B CA 1
ATOM 5402 C C . PRO B 1 322 ? -12.734 -33.156 -18.156 1 67.38 322 PRO B C 1
ATOM 5404 O O . PRO B 1 322 ? -11.977 -32.562 -17.391 1 67.38 322 PRO B O 1
ATOM 5407 N N . ARG B 1 323 ? -12.539 -34.438 -18.297 1 66.56 323 ARG B N 1
ATOM 5408 C CA . ARG B 1 323 ? -11.672 -35.219 -17.438 1 66.56 323 ARG B CA 1
ATOM 5409 C C . ARG B 1 323 ? -10.219 -34.812 -17.578 1 66.56 323 ARG B C 1
ATOM 5411 O O . ARG B 1 323 ? -9.531 -34.594 -16.562 1 66.56 323 ARG B O 1
ATOM 5418 N N . LYS B 1 324 ? -9.812 -34.625 -18.766 1 65.25 324 LYS B N 1
ATOM 5419 C CA . LYS B 1 324 ? -8.398 -34.344 -18.969 1 65.25 324 LYS B CA 1
ATOM 5420 C C . LYS B 1 324 ? -8.062 -32.875 -18.625 1 65.25 324 LYS B C 1
ATOM 5422 O O . LYS B 1 324 ? -7.047 -32.594 -17.984 1 65.25 324 LYS B O 1
ATOM 5427 N N . VAL B 1 325 ? -8.93 -32 -18.922 1 69.06 325 VAL B N 1
ATOM 5428 C CA . VAL B 1 325 ? -8.703 -30.594 -18.688 1 69.06 325 VAL B CA 1
ATOM 5429 C C . VAL B 1 325 ? -8.828 -30.297 -17.203 1 69.06 325 VAL B C 1
ATOM 5431 O O . VAL B 1 325 ? -8.039 -29.516 -16.641 1 69.06 325 VAL B O 1
ATOM 5434 N N . TYR B 1 326 ? -9.672 -31.031 -16.562 1 71.31 326 TYR B N 1
ATOM 5435 C CA . TYR B 1 326 ? -9.969 -30.734 -15.164 1 71.31 326 TYR B CA 1
ATOM 5436 C C . TYR B 1 326 ? -8.828 -31.172 -14.258 1 71.31 326 TYR B C 1
ATOM 5438 O O . TYR B 1 326 ? -8.562 -30.547 -13.234 1 71.31 326 TYR B O 1
ATOM 5446 N N . GLU B 1 327 ? -8.156 -32.188 -14.695 1 70.75 327 GLU B N 1
ATOM 5447 C CA . GLU B 1 327 ? -7.039 -32.688 -13.898 1 70.75 327 GLU B CA 1
ATOM 5448 C C . GLU B 1 327 ? -5.805 -31.781 -14.062 1 70.75 327 GLU B C 1
ATOM 5450 O O . GLU B 1 327 ? -5.094 -31.516 -13.094 1 70.75 327 GLU B O 1
ATOM 5455 N N . LYS B 1 328 ? -5.695 -31.281 -15.25 1 70.75 328 LYS B N 1
ATOM 5456 C CA . LYS B 1 328 ? -4.441 -30.609 -15.57 1 70.75 328 LYS B CA 1
ATOM 5457 C C . LYS B 1 328 ? -4.531 -29.109 -15.266 1 70.75 328 LYS B C 1
ATOM 5459 O O . LYS B 1 328 ? -3.529 -28.484 -14.93 1 70.75 328 LYS B O 1
ATOM 5464 N N . TYR B 1 329 ? -5.734 -28.578 -15.273 1 79.44 329 TYR B N 1
ATOM 5465 C CA . TYR B 1 329 ? -5.824 -27.125 -15.25 1 79.44 329 TYR B CA 1
ATOM 5466 C C . TYR B 1 329 ? -6.555 -26.641 -14.008 1 79.44 329 TYR B C 1
ATOM 5468 O O . TYR B 1 329 ? -6.961 -25.469 -13.93 1 79.44 329 TYR B O 1
ATOM 5476 N N . LYS B 1 330 ? -6.699 -27.594 -13.141 1 80.31 330 LYS B N 1
ATOM 5477 C CA . LYS B 1 330 ? -7.223 -27.156 -11.852 1 80.31 330 LYS B CA 1
ATOM 5478 C C . LYS B 1 330 ? -6.215 -26.281 -11.117 1 80.31 330 LYS B C 1
ATOM 5480 O O . LYS B 1 330 ? -5.07 -26.688 -10.891 1 80.31 330 LYS B O 1
ATOM 5485 N N . ILE B 1 331 ? -6.613 -25.031 -10.906 1 80.06 331 ILE B N 1
ATOM 5486 C CA . ILE B 1 331 ? -5.688 -24.094 -10.258 1 80.06 331 ILE B CA 1
ATOM 5487 C C . ILE B 1 331 ? -6.41 -23.328 -9.156 1 80.06 331 ILE B C 1
ATOM 5489 O O . ILE B 1 331 ? -7.633 -23.156 -9.203 1 80.06 331 ILE B O 1
ATOM 5493 N N . ASP B 1 332 ? -5.598 -22.969 -8.188 1 77.81 332 ASP B N 1
ATOM 5494 C CA . ASP B 1 332 ? -6.121 -22.047 -7.184 1 77.81 332 ASP B CA 1
ATOM 5495 C C . ASP B 1 332 ? -6.344 -20.656 -7.773 1 77.81 332 ASP B C 1
ATOM 5497 O O . ASP B 1 332 ? -5.535 -20.172 -8.57 1 77.81 332 ASP B O 1
ATOM 5501 N N . LEU B 1 333 ? -7.496 -20.156 -7.465 1 86.31 333 LEU B N 1
ATOM 5502 C CA . LEU B 1 333 ? -7.824 -18.828 -7.98 1 86.31 333 LEU B CA 1
ATOM 5503 C C . LEU B 1 333 ? -6.75 -17.812 -7.594 1 86.31 333 LEU B C 1
ATOM 5505 O O . LEU B 1 333 ? -6.52 -16.844 -8.32 1 86.31 333 LEU B O 1
ATOM 5509 N N . ASP B 1 334 ? -6.051 -18.094 -6.516 1 81.88 334 ASP B N 1
ATOM 5510 C CA . ASP B 1 334 ? -4.973 -17.219 -6.062 1 81.88 334 ASP B CA 1
ATOM 5511 C C . ASP B 1 334 ? -3.867 -17.125 -7.113 1 81.88 334 ASP B C 1
ATOM 5513 O O . ASP B 1 334 ? -3.227 -16.094 -7.254 1 81.88 334 ASP B O 1
ATOM 5517 N N . ASP B 1 335 ? -3.746 -18.219 -7.785 1 78.31 335 ASP B N 1
ATOM 5518 C CA . ASP B 1 335 ? -2.727 -18.219 -8.828 1 78.31 335 ASP B CA 1
ATOM 5519 C C . ASP B 1 335 ? -3.072 -17.234 -9.945 1 78.31 335 ASP B C 1
ATOM 5521 O O . ASP B 1 335 ? -2.209 -16.5 -10.414 1 78.31 335 ASP B O 1
ATOM 5525 N N . LEU B 1 336 ? -4.266 -17.219 -10.328 1 84.69 336 LEU B N 1
ATOM 5526 C CA . LEU B 1 336 ? -4.707 -16.266 -11.336 1 84.69 336 LEU B CA 1
ATOM 5527 C C . LEU B 1 336 ? -4.59 -14.828 -10.82 1 84.69 336 LEU B C 1
ATOM 5529 O O . LEU B 1 336 ? -4.102 -13.953 -11.539 1 84.69 336 LEU B O 1
ATOM 5533 N N . VAL B 1 337 ? -5 -14.641 -9.633 1 85.62 337 VAL B N 1
ATOM 5534 C CA . VAL B 1 337 ? -4.98 -13.32 -9.016 1 85.62 337 VAL B CA 1
ATOM 5535 C C . VAL B 1 337 ? -3.555 -12.773 -9.016 1 85.62 337 VAL B C 1
ATOM 5537 O O . VAL B 1 337 ? -3.328 -11.602 -9.344 1 85.62 337 VAL B O 1
ATOM 5540 N N . ASN B 1 338 ? -2.691 -13.547 -8.727 1 79.06 338 ASN B N 1
ATOM 5541 C CA . ASN B 1 338 ? -1.288 -13.148 -8.719 1 79.06 338 ASN B CA 1
ATOM 5542 C C . ASN B 1 338 ? -0.812 -12.758 -10.117 1 79.06 338 ASN B C 1
ATOM 5544 O O . ASN B 1 338 ? -0.078 -11.781 -10.273 1 79.06 338 ASN B O 1
ATOM 5548 N N . LYS B 1 339 ? -1.224 -13.5 -11.039 1 77.94 339 LYS B N 1
ATOM 5549 C CA . LYS B 1 339 ? -0.87 -13.18 -12.414 1 77.94 339 LYS B CA 1
ATOM 5550 C C . LYS B 1 339 ? -1.462 -11.844 -12.844 1 77.94 339 LYS B C 1
ATOM 5552 O O . LYS B 1 339 ? -0.811 -11.062 -13.539 1 77.94 339 LYS B O 1
ATOM 5557 N N . LEU B 1 340 ? -2.631 -11.648 -12.398 1 82.81 340 LEU B N 1
ATOM 5558 C CA . LEU B 1 340 ? -3.301 -10.398 -12.727 1 82.81 340 LEU B CA 1
ATOM 5559 C C . LEU B 1 340 ? -2.596 -9.211 -12.078 1 82.81 340 LEU B C 1
ATOM 5561 O O . LEU B 1 340 ? -2.475 -8.148 -12.68 1 82.81 340 LEU B O 1
ATOM 5565 N N . ARG B 1 341 ? -2.123 -9.383 -10.898 1 76.94 341 ARG B N 1
ATOM 5566 C CA . ARG B 1 341 ? -1.42 -8.336 -10.172 1 76.94 341 ARG B CA 1
ATOM 5567 C C . ARG B 1 341 ? -0.06 -8.047 -10.797 1 76.94 341 ARG B C 1
ATOM 5569 O O . ARG B 1 341 ? 0.365 -6.895 -10.867 1 76.94 341 ARG B O 1
ATOM 5576 N N . GLU B 1 342 ? 0.613 -9.078 -11.203 1 70.81 342 GLU B N 1
ATOM 5577 C CA . GLU B 1 342 ? 1.914 -8.93 -11.844 1 70.81 342 GLU B CA 1
ATOM 5578 C C . GLU B 1 342 ? 1.792 -8.156 -13.156 1 70.81 342 GLU B C 1
ATOM 5580 O O . GLU B 1 342 ? 2.67 -7.359 -13.5 1 70.81 342 GLU B O 1
ATOM 5585 N N . ALA B 1 343 ? 0.765 -8.445 -13.773 1 68.88 343 ALA B N 1
ATOM 5586 C CA . ALA B 1 343 ? 0.536 -7.73 -15.023 1 68.88 343 ALA B CA 1
ATOM 5587 C C . ALA B 1 343 ? 0.353 -6.234 -14.773 1 68.88 343 ALA B C 1
ATOM 5589 O O . ALA B 1 343 ? 0.711 -5.41 -15.625 1 68.88 343 ALA B O 1
ATOM 5590 N N . LYS B 1 344 ? -0.128 -5.953 -13.625 1 62.69 344 LYS B N 1
ATOM 5591 C CA . LYS B 1 344 ? -0.316 -4.559 -13.234 1 62.69 344 LYS B CA 1
ATOM 5592 C C . LYS B 1 344 ? 1.023 -3.875 -12.977 1 62.69 344 LYS B C 1
ATOM 5594 O O . LYS B 1 344 ? 1.217 -2.715 -13.352 1 62.69 344 LYS B O 1
ATOM 5599 N N . LEU B 1 345 ? 1.924 -4.559 -12.375 1 52.38 345 LEU B N 1
ATOM 5600 C CA . LEU B 1 345 ? 3.223 -4.023 -11.984 1 52.38 345 LEU B CA 1
ATOM 5601 C C . LEU B 1 345 ? 4.141 -3.883 -13.195 1 52.38 345 LEU B C 1
ATOM 5603 O O . LEU B 1 345 ? 4.949 -2.955 -13.266 1 52.38 345 LEU B O 1
ATOM 5607 N N . SER B 1 346 ? 4.082 -4.836 -14.055 1 45.69 346 SER B N 1
ATOM 5608 C CA . SER B 1 346 ? 4.953 -4.863 -15.227 1 45.69 346 SER B CA 1
ATOM 5609 C C . SER B 1 346 ? 4.621 -3.725 -16.188 1 45.69 346 SER B C 1
ATOM 5611 O O . SER B 1 346 ? 5.473 -3.301 -16.969 1 45.69 346 SER B O 1
ATOM 5613 N N . ARG B 1 347 ? 3.434 -3.223 -16.094 1 45.59 347 ARG B N 1
ATOM 5614 C CA . ARG B 1 347 ? 3.064 -2.234 -17.094 1 45.59 347 ARG B CA 1
ATOM 5615 C C . ARG B 1 347 ? 2.998 -0.835 -16.5 1 45.59 347 ARG B C 1
ATOM 5617 O O . ARG B 1 347 ? 2.652 0.127 -17.188 1 45.59 347 ARG B O 1
ATOM 5624 N N . ALA B 1 348 ? 3.201 -0.862 -15.227 1 43.31 348 ALA B N 1
ATOM 5625 C CA . ALA B 1 348 ? 3.262 0.459 -14.609 1 43.31 348 ALA B CA 1
ATOM 5626 C C . ALA B 1 348 ? 4.641 1.089 -14.797 1 43.31 348 ALA B C 1
ATOM 5628 O O . ALA B 1 348 ? 5.652 0.387 -14.812 1 43.31 348 ALA B O 1
#